Protein 4ZZV (pdb70)

Organism: Geotrichum candidum (NCBI:txid1173061)

Radius of gyration: 20.45 Å; Cα contacts (8 Å, |Δi|>4): 1334; chains: 1; bounding box: 40×49×63 Å

Nearest PDB structures (foldseek):
  4zzv-assembly1_A  TM=1.002E+00  e=0.000E+00  Geotrichum candidum
  4zzw-assembly1_A  TM=1.001E+00  e=1.007E-99  Geotrichum candidum
  4zzt-assembly1_A  TM=9.992E-01  e=1.203E-99  Geotrichum candidum
  5w11-assembly1_A  TM=9.845E-01  e=6.682E-72  Thermothelomyces thermophilus
  4csi-assembly1_A  TM=9.849E-01  e=2.193E-71  Mycothermus thermophilus

Solvent-accessible surface area: 15668 Å² total

B-factor: mean 14.24, std 5.84, range [7.83, 44.48]

CATH classification: 2.70.100.10

Sequence (435 aa):
QIGTLTTETHPPLTWQTCTSGGSCTTNNNGKKVVLDANWRWLHSTSGSSTNCYTGNTWNTTLCPDDDTTCAQNCALDGADYEGTYGITASSGNNSSLRLNFVTNGSQKNVGSRTYLMMKDDTHYQTFNLLNQEFTFDVDVSGLPCGLNGALYMVPMAADGGVVSNEPNNKAGAQYGVGYCDSQCPRDLKFIAGSSANVQGWEPASNSANSSGLGGNGSCCAELDIWEANSISAALTPHSADTVTQTVCNNGDDCGGTYSNDRYSGTTDPDGCDFNSYRQGDTSFYGPGKTVDTNSKFTVVTQFLLTDSSGNLNEIKRFYVQNGVVIPNSQSTIAGISGNSITQQDYCTAQKQVFGDTTNTWEDDHGGFQSMTNAFKAGMMVLVMSLWDDYYADMLWLDSVAYPTDDADPSTPGVARGTCSTTSGVPSDIESSAASSAYVIYSNIKVGPINNSTFS

Structure (mmCIF, N/CA/C/O backbone):
data_4ZZV
#
_entry.id   4ZZV
#
_cell.length_a   42.420
_cell.length_b   80.730
_cell.length_c   54.910
_cell.angle_alpha   90.00
_cell.angle_beta   109.54
_cell.angle_gamma   90.00
#
_symmetry.space_group_name_H-M   'P 1 21 1'
#
loop_
_entity.id
_entity.type
_entity.pdbx_description
1 polymer 'CELLOBIOHYDROLASE I'
2 branched 2-acetamido-2-deoxy-beta-D-glucopyranose-(1-4)-2-acetamido-2-deoxy-beta-D-glucopyranose
3 non-polymer 2-acetamido-2-deoxy-beta-D-glucopyranose
4 non-polymer alpha-D-mannopyranose
5 non-polymer 'MAGNESIUM ION'
6 water water
#
loop_
_atom_site.group_PDB
_atom_site.id
_atom_site.type_symbol
_atom_site.label_atom_id
_atom_site.label_alt_id
_atom_site.label_comp_id
_atom_site.label_asym_id
_atom_site.label_entity_id
_atom_site.label_seq_id
_atom_site.pdbx_PDB_ins_code
_atom_site.Cartn_x
_atom_site.Cartn_y
_atom_site.Cartn_z
_atom_site.occupancy
_atom_site.B_iso_or_equiv
_atom_site.auth_seq_id
_atom_site.auth_comp_id
_atom_site.auth_asym_id
_atom_site.auth_atom_id
_atom_site.pdbx_PDB_model_num
ATOM 9 N N . GLN A 1 2 ? 5.202 2.246 39.684 1.00 10.48 2 GLN A N 1
ATOM 10 C CA . GLN A 1 2 ? 5.004 1.231 40.710 1.00 10.94 2 GLN A CA 1
ATOM 11 C C . GLN A 1 2 ? 3.675 0.498 40.573 1.00 11.07 2 GLN A C 1
ATOM 12 O O . GLN A 1 2 ? 2.786 0.915 39.820 1.00 11.14 2 GLN A O 1
ATOM 18 N N . ILE A 1 3 ? 3.558 -0.606 41.304 1.00 11.40 3 ILE A N 1
ATOM 19 C CA . ILE A 1 3 ? 2.314 -1.361 41.379 1.00 11.54 3 ILE A CA 1
ATOM 20 C C . ILE A 1 3 ? 1.449 -0.766 42.483 1.00 12.03 3 ILE A C 1
ATOM 21 O O . ILE A 1 3 ? 1.827 -0.782 43.656 1.00 11.98 3 ILE A O 1
ATOM 26 N N . GLY A 1 4 ? 0.298 -0.226 42.097 1.00 12.62 4 GLY A N 1
ATOM 27 C CA . GLY A 1 4 ? -0.678 0.275 43.061 1.00 13.31 4 GLY A CA 1
ATOM 28 C C . GLY A 1 4 ? -1.319 -0.884 43.796 1.00 13.91 4 GLY A C 1
ATOM 29 O O . GLY A 1 4 ? -1.472 -1.972 43.241 1.00 14.30 4 GLY A O 1
ATOM 30 N N . THR A 1 5 ? -1.681 -0.668 45.052 1.00 14.64 5 THR A N 1
ATOM 31 C CA . THR A 1 5 ? -2.252 -1.755 45.844 1.00 15.44 5 THR A CA 1
ATOM 32 C C . THR A 1 5 ? -3.665 -1.455 46.338 1.00 15.25 5 THR A C 1
ATOM 33 O O . THR A 1 5 ? -4.213 -2.192 47.161 1.00 15.48 5 THR A O 1
ATOM 37 N N . LEU A 1 6 ? -4.260 -0.387 45.817 1.00 14.68 6 LEU A N 1
ATOM 38 C CA . LEU A 1 6 ? -5.582 0.046 46.272 1.00 14.32 6 LEU A CA 1
ATOM 39 C C . LEU A 1 6 ? -6.734 -0.620 45.515 1.00 14.12 6 LEU A C 1
ATOM 40 O O . LEU A 1 6 ? -7.835 -0.749 46.053 1.00 13.99 6 LEU A O 1
ATOM 45 N N . THR A 1 7 ? -6.474 -1.041 44.277 1.00 13.90 7 THR A N 1
ATOM 46 C CA . THR A 1 7 ? -7.476 -1.695 43.432 1.00 13.69 7 THR A CA 1
ATOM 47 C C . THR A 1 7 ? -6.854 -2.888 42.725 1.00 13.64 7 THR A C 1
ATOM 48 O O . THR A 1 7 ? -5.894 -2.731 41.968 1.00 13.84 7 THR A O 1
ATOM 52 N N . THR A 1 8 ? -7.409 -4.075 42.954 1.00 13.25 8 THR A N 1
ATOM 53 C CA . THR A 1 8 ? -6.920 -5.288 42.299 1.00 13.25 8 THR A CA 1
ATOM 54 C C . THR A 1 8 ? -6.982 -5.150 40.782 1.00 12.51 8 THR A C 1
ATOM 55 O O . THR A 1 8 ? -7.938 -4.591 40.237 1.00 12.50 8 THR A O 1
ATOM 59 N N . GLU A 1 9 ? -5.948 -5.650 40.116 1.00 11.80 9 GLU A N 1
ATOM 60 C CA . GLU A 1 9 ? -5.915 -5.687 38.665 1.00 11.36 9 GLU A CA 1
ATOM 61 C C . GLU A 1 9 ? -6.261 -7.098 38.210 1.00 11.53 9 GLU A C 1
ATOM 62 O O . GLU A 1 9 ? -5.514 -8.046 38.453 1.00 11.73 9 GLU A O 1
ATOM 68 N N . THR A 1 10 ? -7.425 -7.226 37.585 1.00 11.70 10 THR A N 1
ATOM 69 C CA . THR A 1 10 ? -7.870 -8.486 37.014 1.00 12.03 10 THR A CA 1
ATOM 70 C C . THR A 1 10 ? -8.036 -8.302 35.514 1.00 11.94 10 THR A C 1
ATOM 71 O O . THR A 1 10 ? -8.859 -7.503 35.065 1.00 11.88 10 THR A O 1
ATOM 75 N N . HIS A 1 11 ? -7.227 -9.031 34.752 1.00 11.88 11 HIS A N 1
ATOM 76 C CA . HIS A 1 11 ? -7.258 -8.966 33.300 1.00 12.00 11 HIS A CA 1
ATOM 77 C C . HIS A 1 11 ? -8.435 -9.794 32.770 1.00 12.31 11 HIS A C 1
ATOM 78 O O . HIS A 1 11 ? -8.486 -11.003 32.997 1.00 12.78 11 HIS A O 1
ATOM 85 N N . PRO A 1 12 ? -9.385 -9.146 32.065 1.00 12.75 12 PRO A N 1
ATOM 86 C CA . PRO A 1 12 ? -10.550 -9.870 31.540 1.00 12.77 12 PRO A CA 1
ATOM 87 C C . PRO A 1 12 ? -10.164 -10.937 30.512 1.00 13.04 12 PRO A C 1
ATOM 88 O O . PRO A 1 12 ? -9.232 -10.727 29.735 1.00 12.46 12 PRO A O 1
ATOM 92 N N . PRO A 1 13 ? -10.882 -12.076 30.504 1.00 13.55 13 PRO A N 1
ATOM 93 C CA . PRO A 1 13 ? -10.516 -13.201 29.650 1.00 13.73 13 PRO A CA 1
ATOM 94 C C . PRO A 1 13 ? -10.840 -12.966 28.180 1.00 13.63 13 PRO A C 1
ATOM 95 O O . PRO A 1 13 ? -11.847 -12.329 27.850 1.00 13.81 13 PRO A O 1
ATOM 99 N N . LEU A 1 14 ? -9.972 -13.475 27.311 1.00 13.32 14 LEU A N 1
ATOM 100 C CA . LEU A 1 14 ? -10.222 -13.477 25.879 1.00 13.10 14 LEU A CA 1
ATOM 101 C C . LEU A 1 14 ? -9.625 -14.730 25.261 1.00 12.95 14 LEU A C 1
ATOM 102 O O . LEU A 1 14 ? -8.408 -14.916 25.273 1.00 12.94 14 LEU A O 1
ATOM 107 N N . THR A 1 15 ? -10.492 -15.587 24.733 1.00 12.95 15 THR A N 1
ATOM 108 C CA . THR A 1 15 ? -10.051 -16.791 24.042 1.00 13.05 15 THR A CA 1
ATOM 109 C C . THR A 1 15 ? -9.754 -16.464 22.580 1.00 12.58 15 THR A C 1
ATOM 110 O O . THR A 1 15 ? -10.496 -15.719 21.944 1.00 12.48 15 THR A O 1
ATOM 114 N N . TRP A 1 16 ? -8.650 -17.006 22.075 1.00 12.18 16 TRP A N 1
ATOM 115 C CA . TRP A 1 16 ? -8.249 -16.858 20.677 1.00 12.07 16 TRP A CA 1
ATOM 116 C C . TRP A 1 16 ? -7.655 -18.182 20.201 1.00 12.09 16 TRP A C 1
ATOM 117 O O . TRP A 1 16 ? -7.355 -19.056 21.014 1.00 12.03 16 TRP A O 1
ATOM 128 N N . GLN A 1 17 ? -7.491 -18.336 18.891 1.00 12.24 17 GLN A N 1
ATOM 129 C CA . GLN A 1 17 ? -7.143 -19.640 18.335 1.00 12.54 17 GLN A CA 1
ATOM 130 C C . GLN A 1 17 ? -5.815 -19.695 17.596 1.00 12.50 17 GLN A C 1
ATOM 131 O O . GLN A 1 17 ? -5.422 -18.738 16.928 1.00 12.03 17 GLN A O 1
ATOM 137 N N . THR A 1 18 ? -5.135 -20.831 17.749 1.00 12.56 18 THR A N 1
ATOM 138 C CA . THR A 1 18 ? -3.982 -21.193 16.942 1.00 12.91 18 THR A CA 1
ATOM 139 C C . THR A 1 18 ? -4.431 -22.267 15.959 1.00 12.91 18 THR A C 1
ATOM 140 O O . THR A 1 18 ? -4.950 -23.306 16.367 1.00 12.88 18 THR A O 1
ATOM 144 N N . CYS A 1 19 ? -4.237 -22.011 14.669 1.00 12.81 19 CYS A N 1
ATOM 145 C CA . CYS A 1 19 ? -4.559 -22.993 13.633 1.00 13.27 19 CYS A CA 1
ATOM 146 C C . CYS A 1 19 ? -3.283 -23.570 13.024 1.00 13.71 19 CYS A C 1
ATOM 147 O O . CYS A 1 19 ? -2.274 -22.877 12.926 1.00 13.67 19 CYS A O 1
ATOM 150 N N . THR A 1 20 ? -3.322 -24.842 12.637 1.00 14.57 20 THR A N 1
ATOM 151 C CA . THR A 1 20 ? -2.157 -25.495 12.024 1.00 15.21 20 THR A CA 1
ATOM 152 C C . THR A 1 20 ? -2.388 -25.768 10.541 1.00 15.41 20 THR A C 1
ATOM 153 O O . THR A 1 20 ? -1.443 -25.823 9.752 1.00 15.68 20 THR A O 1
ATOM 157 N N . SER A 1 21 ? -3.655 -25.946 10.182 1.00 15.41 21 SER A N 1
ATOM 158 C CA . SER A 1 21 ? -4.096 -26.099 8.802 1.00 15.74 21 SER A CA 1
ATOM 159 C C . SER A 1 21 ? -5.597 -25.861 8.785 1.00 15.99 21 SER A C 1
ATOM 160 O O . SER A 1 21 ? -6.226 -25.811 9.845 1.00 16.18 21 SER A O 1
ATOM 163 N N . GLY A 1 22 ? -6.165 -25.708 7.590 1.00 16.16 22 GLY A N 1
ATOM 164 C CA . GLY A 1 22 ? -7.598 -25.470 7.432 1.00 16.73 22 GLY A CA 1
ATOM 165 C C . GLY A 1 22 ? -8.431 -26.521 8.139 1.00 16.85 22 GLY A C 1
ATOM 166 O O . GLY A 1 22 ? -8.324 -27.712 7.842 1.00 17.13 22 GLY A O 1
ATOM 167 N N . GLY A 1 23 ? -9.244 -26.077 9.093 1.00 16.80 23 GLY A N 1
ATOM 168 C CA . GLY A 1 23 ? -10.101 -26.979 9.862 0.50 16.49 23 GLY A CA 1
ATOM 169 C C . GLY A 1 23 ? -9.432 -27.554 11.097 1.00 16.57 23 GLY A C 1
ATOM 170 O O . GLY A 1 23 ? -9.998 -28.416 11.775 1.00 16.76 23 GLY A O 1
ATOM 171 N N . SER A 1 24 ? -8.226 -27.078 11.392 1.00 16.01 24 SER A N 1
ATOM 172 C CA . SER A 1 24 ? -7.485 -27.530 12.564 1.00 15.87 24 SER A CA 1
ATOM 173 C C . SER A 1 24 ? -7.060 -26.335 13.406 1.00 15.34 24 SER A C 1
ATOM 174 O O . SER A 1 24 ? -5.966 -25.794 13.217 1.00 15.40 24 SER A O 1
ATOM 177 N N . CYS A 1 25 ? -7.935 -25.923 14.321 1.00 14.52 25 CYS A N 1
ATOM 178 C CA . CYS A 1 25 ? -7.646 -24.817 15.232 1.00 14.10 25 CYS A CA 1
ATOM 179 C C . CYS A 1 25 ? -7.907 -25.211 16.677 1.00 14.10 25 CYS A C 1
ATOM 180 O O . CYS A 1 25 ? -8.866 -25.927 16.977 1.00 14.31 25 CYS A O 1
ATOM 183 N N . THR A 1 26 ? -7.043 -24.737 17.568 1.00 13.96 26 THR A N 1
ATOM 184 C CA . THR A 1 26 ? -7.197 -24.984 18.994 1.00 14.10 26 THR A CA 1
ATOM 185 C C . THR A 1 26 ? -7.192 -23.672 19.762 1.00 13.94 26 THR A C 1
ATOM 186 O O . THR A 1 26 ? -6.615 -22.682 19.316 0.50 13.41 26 THR A O 1
ATOM 190 N N . THR A 1 27 ? -7.838 -23.678 20.921 1.00 14.03 27 THR A N 1
ATOM 191 C CA . THR A 1 27 ? -8.071 -22.455 21.678 1.00 14.52 27 THR A CA 1
ATOM 192 C C . THR A 1 27 ? -6.962 -22.144 22.670 1.00 14.74 27 THR A C 1
ATOM 193 O O . THR A 1 27 ? -6.361 -23.047 23.257 1.00 15.01 27 THR A O 1
ATOM 197 N N . ASN A 1 28 ? -6.720 -20.850 22.856 1.00 14.60 28 ASN A N 1
ATOM 198 C CA . ASN A 1 28 ? -5.792 -20.338 23.852 1.00 14.77 28 ASN A CA 1
ATOM 199 C C . ASN A 1 28 ? -6.559 -19.431 24.791 1.00 14.62 28 ASN A C 1
ATOM 200 O O . ASN A 1 28 ? -7.325 -18.576 24.342 1.00 14.50 28 ASN A O 1
ATOM 205 N N A ASN A 1 29 ? -6.374 -19.640 26.091 0.50 14.58 29 ASN A N 1
ATOM 206 N N B ASN A 1 29 ? -6.352 -19.604 26.093 0.50 14.66 29 ASN A N 1
ATOM 207 C CA A ASN A 1 29 ? -6.967 -18.773 27.098 0.50 14.50 29 ASN A CA 1
ATOM 208 C CA B ASN A 1 29 ? -7.006 -18.757 27.087 0.50 14.66 29 ASN A CA 1
ATOM 209 C C A ASN A 1 29 ? -6.070 -17.576 27.369 0.50 14.30 29 ASN A C 1
ATOM 210 C C B ASN A 1 29 ? -6.174 -17.538 27.445 0.50 14.42 29 ASN A C 1
ATOM 211 O O A ASN A 1 29 ? -5.172 -17.638 28.211 0.50 14.41 29 ASN A O 1
ATOM 212 O O B ASN A 1 29 ? -5.434 -17.542 28.431 0.50 14.63 29 ASN A O 1
ATOM 221 N N . GLY A 1 30 ? -6.306 -16.498 26.628 1.00 14.08 30 GLY A N 1
ATOM 222 C CA . GLY A 1 30 ? -5.585 -15.255 26.834 1.00 13.46 30 GLY A CA 1
ATOM 223 C C . GLY A 1 30 ? -6.389 -14.316 27.704 1.00 12.96 30 GLY A C 1
ATOM 224 O O . GLY A 1 30 ? -7.523 -14.623 28.106 1.00 13.25 30 GLY A O 1
ATOM 225 N N A LYS A 1 31 ? -5.793 -13.163 27.992 0.50 12.72 31 LYS A N 1
ATOM 226 N N B LYS A 1 31 ? -5.792 -13.172 28.022 0.50 12.61 31 LYS A N 1
ATOM 227 C CA A LYS A 1 31 ? -6.419 -12.118 28.789 0.50 12.46 31 LYS A CA 1
ATOM 228 C CA B LYS A 1 31 ? -6.471 -12.117 28.762 0.50 12.29 31 LYS A CA 1
ATOM 229 C C A LYS A 1 31 ? -6.036 -10.777 28.182 0.50 12.06 31 LYS A C 1
ATOM 230 C C B LYS A 1 31 ? -6.049 -10.782 28.177 0.50 11.96 31 LYS A C 1
ATOM 231 O O A LYS A 1 31 ? -5.059 -10.697 27.437 0.50 11.88 31 LYS A O 1
ATOM 232 O O B LYS A 1 31 ? -5.058 -10.710 27.450 0.50 11.79 31 LYS A O 1
ATOM 243 N N . VAL A 1 32 ? -6.807 -9.734 28.479 1.00 11.59 32 VAL A N 1
ATOM 244 C CA . VAL A 1 32 ? -6.479 -8.391 27.994 1.00 11.24 32 VAL A CA 1
ATOM 245 C C . VAL A 1 32 ? -6.139 -7.444 29.140 1.00 10.60 32 VAL A C 1
ATOM 246 O O . VAL A 1 32 ? -6.630 -7.599 30.260 1.00 10.55 32 VAL A O 1
ATOM 250 N N . VAL A 1 33 ? -5.281 -6.471 28.848 1.00 10.09 33 VAL A N 1
ATOM 251 C CA . VAL A 1 33 ? -4.852 -5.484 29.834 1.00 9.67 33 VAL A CA 1
ATOM 252 C C . VAL A 1 33 ? -4.986 -4.070 29.268 1.00 9.28 33 VAL A C 1
ATOM 253 O O . VAL A 1 33 ? -4.685 -3.827 28.096 1.00 9.17 33 VAL A O 1
ATOM 257 N N . LEU A 1 34 ? -5.432 -3.144 30.112 1.00 9.01 34 LEU A N 1
ATOM 258 C CA . LEU A 1 34 ? -5.548 -1.734 29.756 1.00 8.89 34 LEU A CA 1
ATOM 259 C C . LEU A 1 34 ? -4.193 -1.033 29.770 1.00 8.87 34 LEU A C 1
ATOM 260 O O . LEU A 1 34 ? -3.392 -1.222 30.688 1.00 8.85 34 LEU A O 1
ATOM 265 N N . ASP A 1 35 ? -3.962 -0.210 28.750 1.00 8.81 35 ASP A N 1
ATOM 266 C CA . ASP A 1 35 ? -2.771 0.631 28.674 1.00 8.91 35 ASP A CA 1
ATOM 267 C C . ASP A 1 35 ? -2.656 1.545 29.896 1.00 9.06 35 ASP A C 1
ATOM 268 O O . ASP A 1 35 ? -3.651 2.101 30.371 1.00 9.08 35 ASP A O 1
ATOM 273 N N . ALA A 1 36 ? -1.425 1.686 30.380 1.00 9.14 36 ALA A N 1
ATOM 274 C CA . ALA A 1 36 ? -1.110 2.449 31.588 1.00 9.43 36 ALA A CA 1
ATOM 275 C C . ALA A 1 36 ? -1.614 3.890 31.572 1.00 9.75 36 ALA A C 1
ATOM 276 O O . ALA A 1 36 ? -1.988 4.428 32.617 1.00 9.68 36 ALA A O 1
ATOM 278 N N . ASN A 1 37 ? -1.621 4.512 30.394 1.00 10.20 37 ASN A N 1
ATOM 279 C CA . ASN A 1 37 ? -2.006 5.919 30.267 1.00 10.62 37 ASN A CA 1
ATOM 280 C C . ASN A 1 37 ? -3.437 6.226 30.709 1.00 10.68 37 ASN A C 1
ATOM 281 O O . ASN A 1 37 ? -3.747 7.366 31.058 1.00 10.95 37 ASN A O 1
ATOM 286 N N . TRP A 1 38 ? -4.296 5.209 30.701 1.00 10.55 38 TRP A N 1
ATOM 287 C CA . TRP A 1 38 ? -5.700 5.370 31.085 1.00 10.62 38 TRP A CA 1
ATOM 288 C C . TRP A 1 38 ? -5.941 5.205 32.591 1.00 10.61 38 TRP A C 1
ATOM 289 O O . TRP A 1 38 ? -7.022 5.525 33.092 1.00 10.84 38 TRP A O 1
ATOM 300 N N . ARG A 1 39 ? -4.929 4.712 33.301 1.00 10.50 39 ARG A N 1
ATOM 301 C CA . ARG A 1 39 ? -5.061 4.344 34.709 1.00 10.56 39 ARG A CA 1
ATOM 302 C C . ARG A 1 39 ? -4.938 5.504 35.680 1.00 11.06 39 ARG A C 1
ATOM 303 O O . ARG A 1 39 ? -4.370 6.548 35.367 1.00 11.45 39 ARG A O 1
ATOM 311 N N . TRP A 1 40 ? -5.474 5.292 36.876 1.00 11.59 40 TRP A N 1
ATOM 312 C CA . TRP A 1 40 ? -5.223 6.161 38.011 1.00 12.13 40 TRP A CA 1
ATOM 313 C C . TRP A 1 40 ? -3.751 6.026 38.401 1.00 11.84 40 TRP A C 1
ATOM 314 O O . TRP A 1 40 ? -3.230 4.915 38.518 1.00 12.03 40 TRP A O 1
ATOM 325 N N . LEU A 1 41 ? -3.089 7.167 38.568 1.00 11.39 41 LEU A N 1
ATOM 326 C CA . LEU A 1 41 ? -1.683 7.214 38.951 1.00 11.13 41 LEU A CA 1
ATOM 327 C C . LEU A 1 41 ? -1.552 8.014 40.240 1.00 10.87 41 LEU A C 1
ATOM 328 O O . LEU A 1 41 ? -1.810 9.218 40.260 1.00 10.84 41 LEU A O 1
ATOM 333 N N . HIS A 1 42 ? -1.145 7.344 41.314 1.00 10.73 42 HIS A N 1
ATOM 334 C CA . HIS A 1 42 ? -1.120 7.973 42.629 1.00 10.73 42 HIS A CA 1
ATOM 335 C C . HIS A 1 42 ? 0.146 7.648 43.412 1.00 10.84 42 HIS A C 1
ATOM 336 O O . HIS A 1 42 ? 0.885 6.718 43.072 1.00 10.79 42 HIS A O 1
ATOM 343 N N . SER A 1 43 ? 0.371 8.412 44.478 1.00 11.03 43 SER A N 1
ATOM 344 C CA . SER A 1 43 ? 1.484 8.182 45.388 1.00 11.41 43 SER A CA 1
ATOM 345 C C . SER A 1 43 ? 1.473 6.764 45.950 1.00 11.82 43 SER A C 1
ATOM 346 O O . SER A 1 43 ? 0.415 6.196 46.221 1.00 11.77 43 SER A O 1
ATOM 349 N N . THR A 1 44 ? 2.662 6.199 46.115 1.00 12.17 44 THR A N 1
ATOM 350 C CA . THR A 1 44 ? 2.825 4.922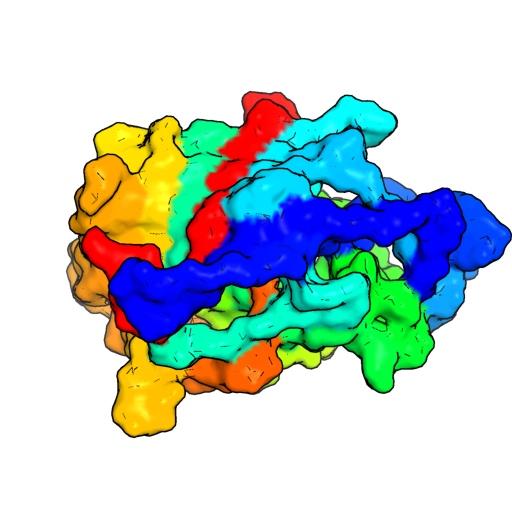 46.799 1.00 13.10 44 THR A CA 1
ATOM 351 C C . THR A 1 44 ? 2.454 5.022 48.287 1.00 13.84 44 THR A C 1
ATOM 352 O O . THR A 1 44 ? 2.247 3.995 48.942 1.00 14.25 44 THR A O 1
ATOM 356 N N . SER A 1 45 ? 2.364 6.255 48.795 1.00 15.00 45 SER A N 1
ATOM 357 C CA . SER A 1 45 ? 2.127 6.542 50.221 1.00 16.07 45 SER A CA 1
ATOM 358 C C . SER A 1 45 ? 0.656 6.576 50.602 1.00 16.57 45 SER A C 1
ATOM 359 O O . SER A 1 45 ? 0.314 6.486 51.786 1.00 16.84 45 SER A O 1
ATOM 362 N N . GLY A 1 46 ? -0.209 6.742 49.608 1.00 16.54 46 GLY A N 1
ATOM 363 C CA . GLY A 1 46 ? -1.638 6.877 49.856 1.00 16.61 46 GLY A CA 1
ATOM 364 C C . GLY A 1 46 ? -2.414 7.033 48.570 1.00 16.62 46 GLY A C 1
ATOM 365 O O . GLY A 1 46 ? -2.136 6.345 47.584 1.00 17.11 46 GLY A O 1
ATOM 366 N N A SER A 1 47 ? -3.374 7.954 48.570 0.50 16.31 47 SER A N 1
ATOM 367 N N B SER A 1 47 ? -3.381 7.948 48.575 0.50 16.45 47 SER A N 1
ATOM 368 C CA A SER A 1 47 ? -4.286 8.111 47.439 0.50 15.91 47 SER A CA 1
ATOM 369 C CA B SER A 1 47 ? -4.293 8.115 47.444 0.50 16.13 47 SER A CA 1
ATOM 370 C C A SER A 1 47 ? -4.077 9.392 46.632 0.50 15.53 47 SER A C 1
ATOM 371 C C B SER A 1 47 ? -4.076 9.391 46.631 0.50 15.66 47 SER A C 1
ATOM 372 O O A SER A 1 47 ? -4.797 9.635 45.663 0.50 15.54 47 SER A O 1
ATOM 373 O O B SER A 1 47 ? -4.790 9.630 45.657 0.50 15.65 47 SER A O 1
ATOM 378 N N . THR A 1 48 ? -3.093 10.200 47.025 1.00 15.24 48 THR A N 1
ATOM 379 C CA . THR A 1 48 ? -2.799 11.466 46.336 1.00 14.60 48 THR A CA 1
ATOM 380 C C . THR A 1 48 ? -2.358 11.224 44.890 1.00 14.09 48 THR A C 1
ATOM 381 O O . THR A 1 48 ? -1.413 10.476 44.644 1.00 13.92 48 THR A O 1
ATOM 385 N N . ASN A 1 49 ? -3.059 11.849 43.946 1.00 13.61 49 ASN A N 1
ATOM 386 C CA . ASN A 1 49 ? -2.720 11.760 42.524 1.00 13.35 49 ASN A CA 1
ATOM 387 C C . ASN A 1 49 ? -1.342 12.313 42.192 1.00 12.92 49 ASN A C 1
ATOM 388 O O . ASN A 1 49 ? -0.948 13.364 42.693 1.00 12.91 49 ASN A O 1
ATOM 393 N N . CYS A 1 50 ? -0.621 11.607 41.327 1.00 12.15 50 CYS A N 1
ATOM 394 C CA . CYS A 1 50 ? 0.604 12.138 40.732 1.00 11.86 50 CYS A CA 1
ATOM 395 C C . CYS A 1 50 ? 0.276 12.962 39.498 1.00 11.93 50 CYS A C 1
ATOM 396 O O . CYS A 1 50 ? 1.060 13.814 39.082 1.00 12.15 50 CYS A O 1
ATOM 399 N N . TYR A 1 51 ? -0.889 12.682 38.921 1.00 12.17 51 TYR A N 1
ATOM 400 C CA . TYR A 1 51 ? -1.341 13.293 37.679 1.00 12.20 51 TYR A CA 1
ATOM 401 C C . TYR A 1 51 ? -2.848 13.460 37.784 1.00 12.46 51 TYR A C 1
ATOM 402 O O . TYR A 1 51 ? -3.557 12.529 38.172 1.00 12.44 51 TYR A O 1
ATOM 411 N N . THR A 1 52 ? -3.324 14.657 37.453 1.00 12.78 52 THR A N 1
ATOM 412 C CA . THR A 1 52 ? -4.746 14.986 37.523 1.00 13.24 52 THR A CA 1
ATOM 413 C C . THR A 1 52 ? -5.110 15.835 36.318 1.00 13.29 52 THR A C 1
ATOM 414 O O . THR A 1 52 ? -4.424 16.815 36.019 1.00 13.28 52 THR A O 1
ATOM 418 N N . GLY A 1 53 ? -6.186 15.459 35.633 1.00 13.54 53 GLY A N 1
ATOM 419 C CA . GLY A 1 53 ? -6.637 16.194 34.454 1.00 13.49 53 GLY A CA 1
ATOM 420 C C . GLY A 1 53 ? -5.621 16.056 33.340 1.00 13.65 53 GLY A C 1
ATOM 421 O O . GLY A 1 53 ? -5.562 15.016 32.687 1.00 14.26 53 GLY A O 1
ATOM 422 N N . ASN A 1 54 ? -4.810 17.095 33.139 1.00 13.44 54 ASN A N 1
ATOM 423 C CA . ASN A 1 54 ? -3.710 17.041 32.166 1.00 13.28 54 ASN A CA 1
ATOM 424 C C . ASN A 1 54 ? -2.371 17.596 32.676 1.00 13.12 54 ASN A C 1
ATOM 425 O O . ASN A 1 54 ? -1.487 17.937 31.885 1.00 13.08 54 ASN A O 1
ATOM 430 N N . THR A 1 55 ? -2.229 17.681 33.998 1.00 12.85 55 THR A N 1
ATOM 431 C CA . THR A 1 55 ? -0.979 18.144 34.611 1.00 12.93 55 THR A CA 1
ATOM 432 C C . THR A 1 55 ? -0.525 17.246 35.759 1.00 12.49 55 THR A C 1
ATOM 433 O O . THR A 1 55 ? -1.309 16.475 36.321 1.00 12.35 55 THR A O 1
ATOM 437 N N . TRP A 1 56 ? 0.752 17.378 36.105 1.00 12.29 56 TRP A N 1
ATOM 438 C CA . TRP A 1 56 ? 1.382 16.573 37.137 1.00 12.27 56 TRP A CA 1
ATOM 439 C C . TRP A 1 56 ? 1.454 17.304 38.470 1.00 12.57 56 TRP A C 1
ATOM 440 O O . TRP A 1 56 ? 1.546 18.533 38.520 1.00 12.81 56 TRP A O 1
ATOM 451 N N . ASN A 1 57 ? 1.438 16.531 39.550 1.00 12.73 57 ASN A N 1
ATOM 452 C CA . ASN A 1 57 ? 1.826 17.028 40.860 1.00 13.35 57 ASN A CA 1
ATOM 453 C C . ASN A 1 57 ? 3.355 17.079 40.906 1.00 13.50 57 ASN A C 1
ATOM 454 O O . ASN A 1 57 ? 4.017 16.038 40.869 1.00 13.40 57 ASN A O 1
ATOM 459 N N . THR A 1 58 ? 3.912 18.287 40.981 1.00 13.69 58 THR A N 1
ATOM 460 C CA . THR A 1 58 ? 5.362 18.474 40.878 1.00 14.21 58 THR A CA 1
ATOM 461 C C . THR A 1 58 ? 6.118 18.198 42.178 1.00 13.75 58 THR A C 1
ATOM 462 O O . THR A 1 58 ? 7.350 18.152 42.176 1.00 13.50 58 THR A O 1
ATOM 466 N N . THR A 1 59 ? 5.390 18.022 43.280 1.00 13.68 59 THR A N 1
ATOM 467 C CA . THR A 1 59 ? 6.004 17.570 44.526 1.00 13.65 59 THR A CA 1
ATOM 468 C C . THR A 1 59 ? 6.291 16.069 44.443 1.00 13.34 59 THR A C 1
ATOM 469 O O . THR A 1 59 ? 7.392 15.625 44.759 1.00 13.40 59 THR A O 1
ATOM 473 N N . LEU A 1 60 ? 5.303 15.298 43.997 1.00 12.71 60 LEU A N 1
ATOM 474 C CA . LEU A 1 60 ? 5.485 13.865 43.789 1.00 12.34 60 LEU A CA 1
ATOM 475 C C . LEU A 1 60 ? 6.376 13.593 42.585 1.00 12.08 60 LEU A C 1
ATOM 476 O O . LEU A 1 60 ? 7.125 12.609 42.568 1.00 11.86 60 LEU A O 1
ATOM 481 N N . CYS A 1 61 ? 6.308 14.485 41.598 1.00 11.84 61 CYS A N 1
ATOM 482 C CA . CYS A 1 61 ? 7.026 14.313 40.338 1.00 11.79 61 CYS A CA 1
ATOM 483 C C . CYS A 1 61 ? 7.873 15.527 39.953 1.00 12.16 61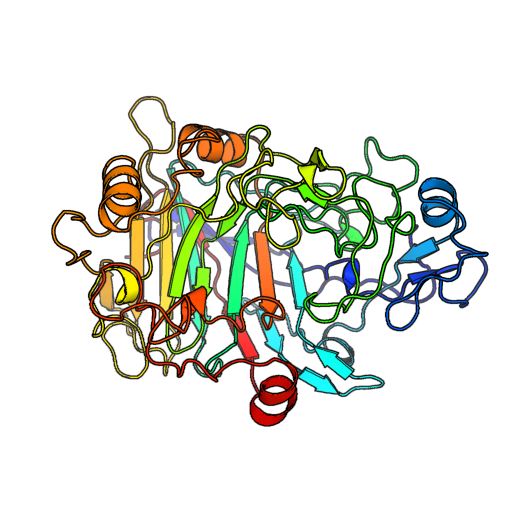 CYS A C 1
ATOM 484 O O . CYS A 1 61 ? 7.549 16.226 38.990 1.00 12.35 61 CYS A O 1
ATOM 487 N N . PRO A 1 62 ? 8.969 15.773 40.696 1.00 12.50 62 PRO A N 1
ATOM 488 C CA . PRO A 1 62 ? 9.848 16.911 40.396 1.00 12.87 62 PRO A CA 1
ATOM 489 C C . PRO A 1 62 ? 10.767 16.669 39.194 1.00 13.04 62 PRO A C 1
ATOM 490 O O . PRO A 1 62 ? 11.256 17.628 38.589 1.00 13.81 62 PRO A O 1
ATOM 494 N N A ASP A 1 63 ? 10.980 15.397 38.863 0.50 12.76 63 ASP A N 1
ATOM 495 N N B ASP A 1 63 ? 11.013 15.400 38.878 0.50 12.99 63 ASP A N 1
ATOM 496 C CA A ASP A 1 63 ? 11.779 14.983 37.714 0.50 12.56 63 ASP A CA 1
ATOM 497 C CA B ASP A 1 63 ? 11.731 15.011 37.667 0.50 12.91 63 ASP A CA 1
ATOM 498 C C A ASP A 1 63 ? 11.274 13.619 37.257 0.50 12.39 63 ASP A C 1
ATOM 499 C C B ASP A 1 63 ? 11.352 13.582 37.302 0.50 12.61 63 ASP A C 1
ATOM 500 O O A ASP A 1 63 ? 10.439 13.011 37.929 0.50 12.28 63 ASP A O 1
ATOM 501 O O B ASP A 1 63 ? 10.678 12.897 38.075 0.50 12.48 63 ASP A O 1
ATOM 510 N N . ASP A 1 64 ? 11.781 13.143 36.122 1.00 12.30 64 ASP A N 1
ATOM 511 C CA . ASP A 1 64 ? 11.344 11.863 35.555 1.00 12.20 64 ASP A CA 1
ATOM 512 C C . ASP A 1 64 ? 11.634 10.626 36.407 1.00 12.19 64 ASP A C 1
ATOM 513 O O . ASP A 1 64 ? 10.827 9.693 36.445 1.00 12.16 64 ASP A O 1
ATOM 518 N N . THR A 1 65 ? 12.781 10.623 37.082 1.00 12.08 65 THR A N 1
ATOM 519 C CA . THR A 1 65 ? 13.196 9.478 37.891 1.00 12.05 65 THR A CA 1
ATOM 520 C C . THR A 1 65 ? 12.409 9.396 39.198 1.00 11.88 65 THR A C 1
ATOM 521 O O . THR A 1 65 ? 11.817 8.361 39.511 1.00 11.60 65 THR A O 1
ATOM 525 N N . THR A 1 66 ? 12.405 10.496 39.946 1.00 11.74 66 THR A N 1
ATOM 526 C CA . THR A 1 66 ? 11.720 10.571 41.237 1.00 11.77 66 THR A CA 1
ATOM 527 C C . THR A 1 66 ? 10.225 10.280 41.084 1.00 11.23 66 THR A C 1
ATOM 528 O O . THR A 1 66 ? 9.634 9.583 41.910 1.00 11.26 66 THR A O 1
ATOM 532 N N . CYS A 1 67 ? 9.630 10.811 40.017 1.00 10.71 67 CYS A N 1
ATOM 533 C CA . CYS A 1 67 ? 8.237 10.543 39.685 1.00 10.37 67 CYS A CA 1
ATOM 534 C C . CYS A 1 67 ? 7.979 9.039 39.548 1.00 10.14 67 CYS A C 1
ATOM 535 O O . CYS A 1 67 ? 7.019 8.514 40.117 1.00 9.84 67 CYS A O 1
ATOM 538 N N . ALA A 1 68 ? 8.854 8.345 38.818 1.00 10.09 68 ALA A N 1
ATOM 539 C CA . ALA A 1 68 ? 8.744 6.890 38.661 1.00 10.15 68 ALA A CA 1
ATOM 540 C C . ALA A 1 68 ? 8.876 6.139 39.994 1.00 10.28 68 ALA A C 1
ATOM 541 O O . ALA A 1 68 ? 8.212 5.127 40.203 1.00 10.24 68 ALA A O 1
ATOM 543 N N . GLN A 1 69 ? 9.730 6.643 40.884 1.00 10.28 69 GLN A N 1
ATOM 544 C CA . GLN A 1 69 ? 9.886 6.057 42.219 1.00 10.43 69 GLN A CA 1
ATOM 545 C C . GLN A 1 69 ? 8.643 6.268 43.080 1.00 10.37 69 GLN A C 1
ATOM 546 O O . GLN A 1 69 ? 8.275 5.398 43.871 1.00 10.36 69 GLN A O 1
ATOM 552 N N . ASN A 1 70 ? 8.008 7.428 42.920 1.00 10.27 70 ASN A N 1
ATOM 553 C CA . ASN A 1 70 ? 6.952 7.882 43.826 1.00 10.32 70 ASN A CA 1
ATOM 554 C C . ASN A 1 70 ? 5.538 7.468 43.436 1.00 10.41 70 ASN A C 1
ATOM 555 O O . ASN A 1 70 ? 4.628 7.503 44.264 1.00 10.71 70 ASN A O 1
ATOM 560 N N . CYS A 1 71 ? 5.361 7.055 42.184 1.00 10.39 71 CYS A N 1
ATOM 561 C CA . CYS A 1 71 ? 4.025 6.935 41.618 1.00 10.27 71 CYS A CA 1
ATOM 562 C C . CYS A 1 71 ? 3.656 5.519 41.191 1.00 10.26 71 CYS A C 1
ATOM 563 O O . CYS A 1 71 ? 4.453 4.816 40.558 1.00 10.43 71 CYS A O 1
ATOM 566 N N . ALA A 1 72 ? 2.427 5.134 41.527 1.00 10.04 72 ALA A N 1
ATOM 567 C CA . ALA A 1 72 ? 1.918 3.797 41.260 1.00 10.16 72 ALA A CA 1
ATOM 568 C C . ALA A 1 72 ? 0.701 3.825 40.347 1.00 10.28 72 ALA A C 1
ATOM 569 O O . ALA A 1 72 ? -0.186 4.670 40.496 1.00 10.22 72 ALA A O 1
ATOM 571 N N . LEU A 1 73 ? 0.684 2.895 39.396 1.00 10.40 73 LEU A N 1
ATOM 572 C CA . LEU A 1 73 ? -0.480 2.649 38.554 1.00 10.66 73 LEU A CA 1
ATOM 573 C C . LEU A 1 73 ? -1.361 1.636 39.257 1.00 10.86 73 LEU A C 1
ATOM 574 O O . LEU A 1 73 ? -0.867 0.625 39.766 1.00 11.28 73 LEU A O 1
ATOM 579 N N . ASP A 1 74 ? -2.663 1.885 39.287 1.00 11.12 74 ASP A N 1
ATOM 580 C CA . ASP A 1 74 ? -3.536 0.962 40.000 1.00 11.19 74 ASP A CA 1
ATOM 581 C C . ASP A 1 74 ? -4.488 0.194 39.075 1.00 11.17 74 ASP A C 1
ATOM 582 O O . ASP A 1 74 ? -4.484 0.384 37.853 1.00 11.02 74 ASP A O 1
ATOM 587 N N . GLY A 1 75 ? -5.266 -0.704 39.669 1.00 11.16 75 GLY A N 1
ATOM 588 C CA . GLY A 1 75 ? -6.162 -1.590 38.925 1.00 11.11 75 GLY A CA 1
ATOM 589 C C . GLY A 1 75 ? -7.300 -0.862 38.238 1.00 11.33 75 GLY A C 1
ATOM 590 O O . GLY A 1 75 ? -7.669 0.248 38.630 1.00 11.25 75 GLY A O 1
ATOM 591 N N . ALA A 1 76 ? -7.857 -1.501 37.216 1.00 11.59 76 ALA A N 1
ATOM 592 C CA . ALA A 1 76 ? -8.886 -0.891 36.380 1.00 11.98 76 ALA A CA 1
ATOM 593 C C . ALA A 1 76 ? -10.240 -1.584 36.496 1.00 12.36 76 ALA A C 1
ATOM 594 O O . ALA A 1 76 ? -10.325 -2.816 36.500 1.00 12.25 76 ALA A O 1
ATOM 596 N N . ASP A 1 77 ? -11.292 -0.774 36.583 1.00 12.98 77 ASP A N 1
ATOM 597 C CA . ASP A 1 77 ? -12.661 -1.253 36.449 1.00 13.65 77 ASP A CA 1
ATOM 598 C C . ASP A 1 77 ? -12.965 -1.274 34.952 1.00 13.21 77 ASP A C 1
ATOM 599 O O . ASP A 1 77 ? -13.404 -0.270 34.380 1.00 13.01 77 ASP A O 1
ATOM 604 N N . TYR A 1 78 ? -12.706 -2.420 34.325 1.00 12.83 78 TYR A N 1
ATOM 605 C CA . TYR A 1 78 ? -12.761 -2.542 32.865 1.00 12.73 78 TYR A CA 1
ATOM 606 C C . TYR A 1 78 ? -14.105 -2.146 32.251 1.00 13.26 78 TYR A C 1
ATOM 607 O O . TYR A 1 78 ? -14.153 -1.295 31.364 1.00 12.93 78 TYR A O 1
ATOM 616 N N . GLU A 1 79 ? -15.188 -2.751 32.731 1.00 14.12 79 GLU A N 1
ATOM 617 C CA . GLU A 1 79 ? -16.514 -2.469 32.186 1.00 15.03 79 GLU A CA 1
ATOM 618 C C . GLU A 1 79 ? -17.056 -1.126 32.671 1.00 14.91 79 GLU A C 1
ATOM 619 O O . GLU A 1 79 ? -17.510 -0.309 31.869 1.00 14.89 79 GLU A O 1
ATOM 625 N N . GLY A 1 80 ? -16.983 -0.899 33.981 1.00 14.75 80 GLY A N 1
ATOM 626 C CA . GLY A 1 80 ? -17.604 0.265 34.613 1.00 14.98 80 GLY A CA 1
ATOM 627 C C . GLY A 1 80 ? -16.981 1.608 34.286 1.00 14.75 80 GLY A C 1
ATOM 628 O O . GLY A 1 80 ? -17.691 2.593 34.066 1.00 15.25 80 GLY A O 1
ATOM 629 N N . THR A 1 81 ? -15.654 1.656 34.259 1.00 14.40 81 THR A N 1
ATOM 630 C CA . THR A 1 81 ? -14.950 2.905 34.004 1.00 14.13 81 THR A CA 1
ATOM 631 C C . THR A 1 81 ? -14.614 3.073 32.523 1.00 13.38 81 THR A C 1
ATOM 632 O O . THR A 1 81 ? -14.733 4.171 31.978 1.00 13.35 81 THR A O 1
ATOM 636 N N . TYR A 1 82 ? -14.222 1.982 31.872 1.00 12.82 82 TYR A N 1
ATOM 637 C CA . TYR A 1 82 ? -13.617 2.081 30.545 1.00 12.47 82 TYR A CA 1
ATOM 638 C C . TYR A 1 82 ? -14.465 1.540 29.400 1.00 12.21 82 TYR A C 1
ATOM 639 O O . TYR A 1 82 ? -14.104 1.718 28.234 1.00 12.21 82 TYR A O 1
ATOM 648 N N . GLY A 1 83 ? -15.584 0.891 29.726 1.00 11.84 83 GLY A N 1
ATOM 649 C CA . GLY A 1 83 ? -16.491 0.348 28.708 1.00 11.77 83 GLY A CA 1
ATOM 650 C C . GLY A 1 83 ? -15.866 -0.777 27.902 1.00 11.69 83 GLY A C 1
ATOM 651 O O . GLY A 1 83 ? -16.156 -0.938 26.715 1.00 11.65 83 GLY A O 1
ATOM 652 N N . ILE A 1 84 ? -14.992 -1.537 28.556 1.00 11.76 84 ILE A N 1
ATOM 653 C CA . ILE A 1 84 ? -14.312 -2.678 27.953 1.00 11.96 84 ILE A CA 1
ATOM 654 C C . ILE A 1 84 ? -14.969 -3.964 28.445 1.00 12.44 84 ILE A C 1
ATOM 655 O O . ILE A 1 84 ? -14.982 -4.236 29.646 1.00 12.39 84 ILE A O 1
ATOM 660 N N . THR A 1 85 ? -15.512 -4.746 27.516 1.00 12.95 85 THR A N 1
ATOM 661 C CA . THR A 1 85 ? -16.123 -6.028 27.843 1.00 13.51 85 THR A CA 1
ATOM 662 C C . THR A 1 85 ? -15.443 -7.139 27.056 1.00 13.71 85 THR A C 1
ATOM 663 O O . THR A 1 85 ? -15.612 -7.251 25.840 1.00 13.53 85 THR A O 1
ATOM 667 N N . ALA A 1 86 ? -14.655 -7.944 27.758 1.00 14.37 86 ALA A N 1
ATOM 668 C CA . ALA A 1 86 ? -13.998 -9.099 27.162 1.00 14.88 86 ALA A CA 1
ATOM 669 C C . ALA A 1 86 ? -14.620 -10.352 27.742 1.00 15.33 86 ALA A C 1
ATOM 670 O O . ALA A 1 86 ? -14.512 -10.606 28.949 1.00 16.06 86 ALA A O 1
ATOM 672 N N A SER A 1 87 ? -15.291 -11.113 26.885 0.70 15.39 87 SER A N 1
ATOM 673 N N B SER A 1 87 ? -15.279 -11.128 26.884 0.30 15.12 87 SER A N 1
ATOM 674 C CA A SER A 1 87 ? -15.925 -12.368 27.269 0.70 15.30 87 SER A CA 1
ATOM 675 C CA B SER A 1 87 ? -15.942 -12.369 27.284 0.30 14.88 87 SER A CA 1
ATOM 676 C C A SER A 1 87 ? -15.914 -13.324 26.086 0.70 14.78 87 SER A C 1
ATOM 677 C C B SER A 1 87 ? -16.032 -13.338 26.109 0.30 14.53 87 SER A C 1
ATOM 678 O O A SER A 1 87 ? -16.049 -12.899 24.933 0.70 14.96 87 SER A O 1
ATOM 679 O O B SER A 1 87 ? -16.361 -12.936 24.989 0.30 14.70 87 SER A O 1
ATOM 684 N N . GLY A 1 88 ? -15.744 -14.612 26.372 1.00 14.19 88 GLY A N 1
ATOM 685 C CA . GLY A 1 88 ? -15.689 -15.633 25.328 1.00 13.33 88 GLY A CA 1
ATOM 686 C C . GLY A 1 88 ? -14.578 -15.320 24.341 1.00 12.55 88 GLY A C 1
ATOM 687 O O . GLY A 1 88 ? -13.419 -15.148 24.734 1.00 12.53 88 GLY A O 1
ATOM 688 N N A ASN A 1 89 ? -14.950 -15.245 23.063 0.50 12.09 89 ASN A N 1
ATOM 689 N N B ASN A 1 89 ? -14.930 -15.223 23.063 0.50 12.26 89 ASN A N 1
ATOM 690 C CA A ASN A 1 89 ? -14.035 -14.942 21.966 0.50 11.76 89 ASN A CA 1
ATOM 691 C CA B ASN A 1 89 ? -13.957 -14.901 22.025 0.50 12.04 89 ASN A CA 1
ATOM 692 C C A ASN A 1 89 ? -14.037 -13.462 21.607 0.50 11.52 89 ASN A C 1
ATOM 693 C C B ASN A 1 89 ? -14.092 -13.467 21.527 0.50 11.73 89 ASN A C 1
ATOM 694 O O A ASN A 1 89 ? -13.347 -13.049 20.679 0.50 11.29 89 ASN A O 1
ATOM 695 O O B ASN A 1 89 ? -13.554 -13.123 20.480 0.50 11.43 89 ASN A O 1
ATOM 704 N N A SER A 1 90 ? -14.820 -12.664 22.326 0.50 11.34 90 SER A N 1
ATOM 705 N N B SER A 1 90 ? -14.800 -12.630 22.279 0.50 11.50 90 SER A N 1
ATOM 706 C CA A SER A 1 90 ? -15.075 -11.287 21.906 0.50 11.28 90 SER A CA 1
ATOM 707 C CA B SER A 1 90 ? -15.076 -11.266 21.830 0.50 11.40 90 SER A CA 1
ATOM 708 C C A SER A 1 90 ? -14.485 -10.230 22.831 0.50 11.14 90 SER A C 1
ATOM 709 C C B SER A 1 90 ? -14.610 -10.189 22.803 0.50 11.21 90 SER A C 1
ATOM 710 O O A SER A 1 90 ? -14.393 -10.431 24.045 0.50 11.18 90 SER A O 1
ATOM 711 O O B SER A 1 90 ? -14.734 -10.334 24.023 0.50 11.23 90 SER A O 1
ATOM 716 N N . LEU A 1 91 ? -14.083 -9.108 22.237 1.00 10.94 91 LEU A N 1
ATOM 717 C CA . LEU A 1 91 ? -13.661 -7.934 22.985 1.00 10.62 91 LEU A CA 1
ATOM 718 C C . LEU A 1 91 ? -14.426 -6.731 22.443 1.00 10.48 91 LEU A C 1
ATOM 719 O O . LEU A 1 91 ? -14.262 -6.348 21.278 1.00 10.36 91 LEU A O 1
ATOM 724 N N . ARG A 1 92 ? -15.282 -6.158 23.280 1.00 10.33 92 ARG A N 1
ATOM 725 C CA . ARG A 1 92 ? -16.001 -4.944 22.923 1.00 10.35 92 ARG A CA 1
ATOM 726 C C . ARG A 1 92 ? -15.367 -3.737 23.601 1.00 10.20 92 ARG A C 1
ATOM 727 O O . ARG A 1 92 ? -15.119 -3.757 24.812 1.00 10.19 92 ARG A O 1
ATOM 735 N N . LEU A 1 93 ? -15.107 -2.699 22.811 1.00 10.12 93 LEU A N 1
ATOM 736 C CA . LEU A 1 93 ? -14.632 -1.421 23.326 1.00 10.01 93 LEU A CA 1
ATOM 737 C C . LEU A 1 93 ? -15.655 -0.345 23.010 1.00 10.21 93 LEU A C 1
ATOM 738 O O . LEU A 1 93 ? -16.032 -0.169 21.853 1.00 10.25 93 LEU A O 1
ATOM 743 N N . ASN A 1 94 ? -16.119 0.347 24.047 1.00 10.42 94 ASN A N 1
ATOM 744 C CA . ASN A 1 94 ? -17.026 1.484 23.896 1.00 10.81 94 ASN A CA 1
ATOM 745 C C . ASN A 1 94 ? -16.264 2.803 23.797 1.00 11.12 94 ASN A C 1
ATOM 746 O O . ASN A 1 94 ? -15.230 2.985 24.445 1.00 11.30 94 ASN A O 1
ATOM 751 N N . PHE A 1 95 ? -16.783 3.721 22.988 1.00 11.46 95 PHE A N 1
ATOM 752 C CA . PHE A 1 95 ? -16.126 5.005 22.743 1.00 12.05 95 PHE A CA 1
ATOM 753 C C . PHE A 1 95 ? -16.183 5.936 23.955 1.00 12.79 95 PHE A C 1
ATOM 754 O O . PHE A 1 95 ? -15.147 6.394 24.432 1.00 12.95 95 PHE A O 1
ATOM 762 N N . VAL A 1 96 ? -17.386 6.215 24.445 1.00 13.73 96 VAL A N 1
ATOM 763 C CA . VAL A 1 96 ? -17.555 7.090 25.604 1.00 14.55 96 VAL A CA 1
ATOM 764 C C . VAL A 1 96 ? -18.236 6.336 26.743 1.00 15.21 96 VAL A C 1
ATOM 765 O O . VAL A 1 96 ? -19.295 5.737 26.560 1.00 15.55 96 VAL A O 1
ATOM 769 N N . THR A 1 97 ? -17.635 6.346 27.913 1.00 15.71 97 THR A N 1
ATOM 770 C CA . THR A 1 97 ? -18.255 5.787 29.098 1.00 16.46 97 THR A CA 1
ATOM 771 C C . THR A 1 97 ? -18.350 6.918 30.131 1.00 17.49 97 THR A C 1
ATOM 772 O O . THR A 1 97 ? -17.402 7.467 30.476 1.00 17.53 97 THR A O 1
ATOM 776 N N . ASN A 1 98 ? -19.564 7.252 30.518 1.00 19.14 98 ASN A N 1
ATOM 777 C CA . ASN A 1 98 ? -19.792 8.275 31.525 1.00 20.87 98 ASN A CA 1
ATOM 778 C C . ASN A 1 98 ? -20.196 7.581 32.795 1.00 21.31 98 ASN A C 1
ATOM 779 O O . ASN A 1 98 ? -21.356 7.503 33.114 1.00 22.36 98 ASN A O 1
ATOM 784 N N . GLY A 1 99 ? -19.193 7.035 33.482 1.00 21.34 99 GLY A N 1
ATOM 785 C CA . GLY A 1 99 ? -19.352 6.426 34.798 1.00 21.13 99 GLY A CA 1
ATOM 786 C C . GLY A 1 99 ? -19.200 7.482 35.873 1.00 21.00 99 GLY A C 1
ATOM 787 O O . GLY A 1 99 ? -19.915 8.489 35.866 1.00 20.99 99 GLY A O 1
ATOM 788 N N . SER A 1 100 ? -18.265 7.255 36.795 1.00 20.76 100 SER A N 1
ATOM 789 C CA . SER A 1 100 ? -17.953 8.239 37.829 1.00 21.02 100 SER A CA 1
ATOM 790 C C . SER A 1 100 ? -17.322 9.478 37.202 1.00 21.11 100 SER A C 1
ATOM 791 O O . SER A 1 100 ? -17.530 10.591 37.678 1.00 20.97 100 SER A O 1
ATOM 794 N N . GLN A 1 101 ? -16.556 9.265 36.133 1.00 21.20 101 GLN A N 1
ATOM 795 C CA . GLN A 1 101 ? -16.044 10.350 35.300 1.00 21.48 101 GLN A CA 1
ATOM 796 C C . GLN A 1 101 ? -16.180 9.984 33.822 1.00 20.40 101 GLN A C 1
ATOM 797 O O . GLN A 1 101 ? -16.570 8.865 33.489 1.00 20.03 101 GLN A O 1
ATOM 803 N N . LYS A 1 102 ? -15.872 10.932 32.943 1.00 19.48 102 LYS A N 1
ATOM 804 C CA . LYS A 1 102 ? -15.947 10.701 31.507 1.00 18.77 102 LYS A CA 1
ATOM 805 C C . LYS A 1 102 ? -14.685 10.007 31.000 1.00 17.42 102 LYS A C 1
ATOM 806 O O . LYS A 1 102 ? -13.574 10.507 31.185 1.00 17.61 102 LYS A O 1
ATOM 812 N N . ASN A 1 103 ? -14.861 8.846 30.374 1.00 15.54 103 ASN A N 1
ATOM 813 C CA . ASN A 1 103 ? -13.756 8.169 29.700 1.00 14.30 103 ASN A CA 1
ATOM 814 C C . ASN A 1 103 ? -13.973 8.109 28.197 1.00 13.66 103 ASN A C 1
ATOM 815 O O . ASN A 1 103 ? -15.051 7.738 27.736 1.00 13.43 103 ASN A O 1
ATOM 820 N N . VAL A 1 104 ? -12.938 8.470 27.446 1.00 13.11 104 VAL A N 1
ATOM 821 C CA . VAL A 1 104 ? -12.976 8.410 25.988 1.00 12.87 104 VAL A CA 1
ATOM 822 C C . VAL A 1 104 ? -11.982 7.367 25.490 1.00 12.46 104 VAL A C 1
ATOM 823 O O . VAL A 1 104 ? -10.774 7.477 25.728 1.00 12.72 104 VAL A O 1
ATOM 827 N N . GLY A 1 105 ? -12.510 6.343 24.827 1.00 11.92 105 GLY A N 1
ATOM 828 C CA . GLY A 1 105 ? -11.699 5.317 24.180 1.00 11.16 105 GLY A CA 1
ATOM 829 C C . GLY A 1 105 ? -10.893 4.447 25.121 1.00 10.66 105 GLY A C 1
ATOM 830 O O . GLY A 1 105 ? -11.015 4.535 26.347 1.00 10.55 105 GLY A O 1
ATOM 831 N N . SER A 1 106 ? -10.062 3.599 24.532 1.00 10.02 106 SER A N 1
ATOM 832 C CA . SER A 1 106 ? -9.206 2.699 25.282 1.00 9.66 106 SER A CA 1
ATOM 833 C C . SER A 1 106 ? -8.164 2.101 24.354 1.00 9.35 106 SER A C 1
ATOM 834 O O . SER A 1 106 ? -8.319 2.122 23.128 1.00 9.36 106 SER A O 1
ATOM 837 N N . ARG A 1 107 ? -7.092 1.596 24.955 1.00 9.12 107 ARG A N 1
ATOM 838 C CA . ARG A 1 107 ? -6.084 0.818 24.253 1.00 9.05 107 ARG A CA 1
ATOM 839 C C . ARG A 1 107 ? -5.774 -0.385 25.135 1.00 8.93 107 ARG A C 1
ATOM 840 O O . ARG A 1 107 ? -5.520 -0.232 26.335 1.00 8.86 107 ARG A O 1
ATOM 848 N N . THR A 1 108 ? -5.844 -1.577 24.548 1.00 8.80 108 THR A N 1
ATOM 849 C CA . THR A 1 108 ? -5.629 -2.827 25.286 1.00 8.86 108 THR A CA 1
ATOM 850 C C . THR A 1 108 ? -4.597 -3.709 24.595 1.00 8.78 108 THR A C 1
ATOM 851 O O . THR A 1 108 ? -4.358 -3.562 23.396 1.00 8.72 108 THR A O 1
ATOM 855 N N . TYR A 1 109 ? -3.993 -4.619 25.358 1.00 8.78 109 TYR A N 1
ATOM 856 C CA . TYR A 1 109 ? -3.031 -5.588 24.822 1.00 8.96 109 TYR A CA 1
ATOM 857 C C . TYR A 1 109 ? -3.401 -7.006 25.220 1.00 9.17 109 TYR A C 1
ATOM 858 O O . TYR A 1 109 ? -3.951 -7.232 26.295 1.00 9.04 109 TYR A O 1
ATOM 867 N N . LEU A 1 110 ? -3.097 -7.960 24.347 1.00 9.47 110 LEU A N 1
ATOM 868 C CA . LEU A 1 110 ? -3.312 -9.368 24.648 1.00 9.92 110 LEU A CA 1
ATOM 869 C C . LEU A 1 110 ? -2.183 -9.922 25.511 1.00 10.43 110 LEU A C 1
ATOM 870 O O . LEU A 1 110 ? -1.003 -9.729 25.203 1.00 10.23 110 LEU A O 1
ATOM 875 N N A MET A 1 111 ? -2.555 -10.609 26.588 0.50 10.67 111 MET A N 1
ATOM 876 N N B MET A 1 111 ? -2.562 -10.608 26.590 0.50 10.92 111 MET A N 1
ATOM 877 C CA A MET A 1 111 ? -1.584 -11.176 27.514 0.50 11.12 111 MET A CA 1
ATOM 878 C CA B MET A 1 111 ? -1.617 -11.177 27.549 0.50 11.55 111 MET A CA 1
ATOM 879 C C A MET A 1 111 ? -1.487 -12.691 27.414 0.50 11.65 111 MET A C 1
ATOM 880 C C B MET A 1 111 ? -1.492 -12.693 27.418 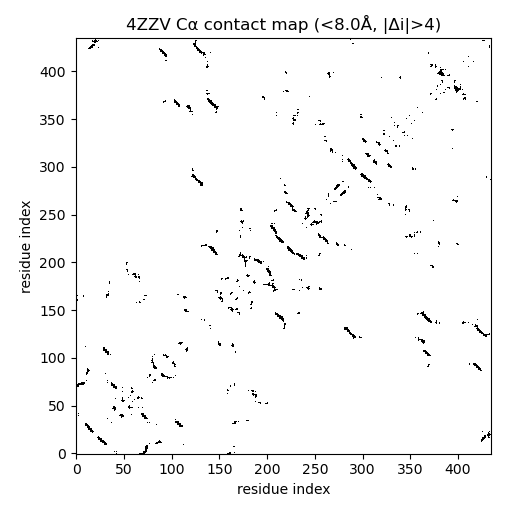0.50 11.93 111 MET A C 1
ATOM 881 O O A MET A 1 111 ? -2.484 -13.376 27.169 0.50 11.92 111 MET A O 1
ATOM 882 O O B MET A 1 111 ? -2.478 -13.383 27.150 0.50 12.18 111 MET A O 1
ATOM 891 N N . LYS A 1 112 ? -0.273 -13.194 27.616 1.00 12.26 112 LYS A N 1
ATOM 892 C CA . LYS A 1 112 ? -0.011 -14.633 27.701 1.00 13.26 112 LYS A CA 1
ATOM 893 C C . LYS A 1 112 ? -0.214 -15.106 29.146 1.00 13.51 112 LYS A C 1
ATOM 894 O O . LYS A 1 112 ? -0.799 -16.160 29.386 1.00 13.94 112 LYS A O 1
ATOM 900 N N . ASP A 1 113 ? 0.297 -14.330 30.099 1.00 13.72 113 ASP A N 1
ATOM 901 C CA . ASP A 1 113 ? 0.023 -14.549 31.521 1.00 13.87 113 ASP A CA 1
ATOM 902 C C . ASP A 1 113 ? -0.077 -13.196 32.213 1.00 13.67 113 ASP A C 1
ATOM 903 O O . ASP A 1 113 ? -0.068 -12.162 31.551 1.00 13.49 113 ASP A O 1
ATOM 908 N N . ASP A 1 114 ? -0.161 -13.203 33.538 1.00 13.49 114 ASP A N 1
ATOM 909 C CA . ASP A 1 114 ? -0.417 -11.986 34.310 1.00 13.71 114 ASP A CA 1
ATOM 910 C C . ASP A 1 114 ? 0.646 -10.901 34.150 1.00 12.97 114 ASP A C 1
ATOM 911 O O . ASP A 1 114 ? 0.360 -9.713 34.335 1.00 12.67 114 ASP A O 1
ATOM 916 N N . THR A 1 115 ? 1.866 -11.312 33.815 1.00 12.37 115 THR A N 1
ATOM 917 C CA . THR A 1 115 ? 2.995 -10.389 33.750 1.00 12.12 115 THR A CA 1
ATOM 918 C C . THR A 1 115 ? 3.695 -10.366 32.384 1.00 11.75 115 THR A C 1
ATOM 919 O O . THR A 1 115 ? 4.780 -9.805 32.259 1.00 11.40 115 THR A O 1
ATOM 923 N N . HIS A 1 116 ? 3.084 -10.970 31.365 1.00 11.56 116 HIS A N 1
ATOM 924 C CA . HIS A 1 116 ? 3.670 -10.975 30.018 1.00 11.42 116 HIS A CA 1
ATOM 925 C C . HIS A 1 116 ? 2.633 -10.814 28.923 1.00 11.12 116 HIS A C 1
ATOM 926 O O . HIS A 1 116 ? 1.604 -11.501 28.918 1.00 11.11 116 HIS A O 1
ATOM 933 N N . TYR A 1 117 ? 2.922 -9.913 27.987 1.00 10.68 117 TYR A N 1
ATOM 934 C CA . TYR A 1 117 ? 2.163 -9.821 26.750 1.00 10.57 117 TYR A CA 1
ATOM 935 C C . TYR A 1 117 ? 2.407 -11.065 25.922 1.00 10.82 117 TYR A C 1
ATOM 936 O O . TYR A 1 117 ? 3.488 -11.649 25.966 1.00 10.66 117 TYR A O 1
ATOM 945 N N . GLN A 1 118 ? 1.394 -11.470 25.169 1.00 11.31 118 GLN A N 1
ATOM 946 C CA . GLN A 1 118 ? 1.574 -12.472 24.133 1.00 11.97 118 GLN A CA 1
ATOM 947 C C . GLN A 1 118 ? 2.399 -11.835 23.016 1.00 11.91 118 GLN A C 1
ATOM 948 O O . GLN A 1 118 ? 2.194 -10.667 22.678 1.00 11.72 118 GLN A O 1
ATOM 954 N N . THR A 1 119 ? 3.357 -12.578 22.469 1.00 12.20 119 THR A N 1
ATOM 955 C CA . THR A 1 119 ? 4.085 -12.083 21.300 1.00 12.31 119 THR A CA 1
ATOM 956 C C . THR A 1 119 ? 3.816 -12.918 20.058 1.00 12.09 119 THR A C 1
ATOM 957 O O . THR A 1 119 ? 3.508 -14.111 20.149 1.00 12.09 119 THR A O 1
ATOM 961 N N . PHE A 1 120 ? 3.928 -12.273 18.902 1.00 11.78 120 PHE A N 1
ATOM 962 C CA . PHE A 1 120 ? 3.672 -12.915 17.625 1.00 11.80 120 PHE A CA 1
ATOM 963 C C . PHE A 1 120 ? 4.813 -12.677 16.644 1.00 11.58 120 PHE A C 1
ATOM 964 O O . PHE A 1 120 ? 5.354 -11.568 16.553 1.00 11.72 120 PHE A O 1
ATOM 972 N N . ASN A 1 121 ? 5.172 -13.730 15.918 1.00 11.55 121 ASN A N 1
ATOM 973 C CA . ASN A 1 121 ? 6.016 -13.621 14.733 1.00 11.56 121 ASN A CA 1
ATOM 974 C C . ASN A 1 121 ? 5.196 -14.144 13.559 1.00 11.50 121 ASN A C 1
ATOM 975 O O . ASN A 1 121 ? 5.042 -15.355 13.389 1.00 11.65 121 ASN A O 1
ATOM 980 N N . LEU A 1 122 ? 4.670 -13.223 12.759 1.00 11.46 122 LEU A N 1
ATOM 981 C CA . LEU A 1 122 ? 3.712 -13.581 11.713 1.00 11.40 122 LEU A CA 1
ATOM 982 C C . LEU A 1 122 ? 4.325 -13.929 10.358 1.00 11.19 122 LEU A C 1
ATOM 983 O O . LEU A 1 122 ? 3.594 -14.105 9.388 1.00 11.14 122 LEU A O 1
ATOM 988 N N . LEU A 1 123 ? 5.650 -14.027 10.279 1.00 11.12 123 LEU A N 1
ATOM 989 C CA . LEU A 1 123 ? 6.275 -14.415 9.014 1.00 11.24 123 LEU A CA 1
ATOM 990 C C . LEU A 1 123 ? 5.743 -15.782 8.580 1.00 11.47 123 LEU A C 1
ATOM 991 O O . LEU A 1 123 ? 5.750 -16.731 9.366 1.00 11.47 123 LEU A O 1
ATOM 996 N N . ASN A 1 124 ? 5.251 -15.853 7.341 1.00 11.57 124 ASN A N 1
ATOM 997 C CA . ASN A 1 124 ? 4.611 -17.060 6.781 1.00 11.77 124 ASN A CA 1
ATOM 998 C C . ASN A 1 124 ? 3.361 -17.485 7.539 1.00 11.83 124 ASN A C 1
ATOM 999 O O . ASN A 1 124 ? 2.951 -18.651 7.496 1.00 11.88 124 ASN A O 1
ATOM 1004 N N . GLN A 1 125 ? 2.757 -16.529 8.232 1.00 11.54 125 GLN A N 1
ATOM 1005 C CA . GLN A 1 125 ? 1.519 -16.779 8.948 1.00 11.44 125 GLN A CA 1
ATOM 1006 C C . GLN A 1 125 ? 0.460 -15.782 8.518 1.00 10.85 125 GLN A C 1
ATOM 1007 O O . GLN A 1 125 ? 0.749 -14.798 7.829 1.00 10.59 125 GLN A O 1
ATOM 1013 N N . GLU A 1 126 ? -0.774 -16.055 8.914 1.00 10.47 126 GLU A N 1
ATOM 1014 C CA . GLU A 1 126 ? -1.835 -15.082 8.766 1.00 10.20 126 GLU A CA 1
ATOM 1015 C C . GLU A 1 126 ? -2.478 -14.802 10.115 1.00 9.87 126 GLU A C 1
ATOM 1016 O O . GLU A 1 126 ? -2.561 -15.683 10.979 1.00 9.89 126 GLU A O 1
ATOM 1022 N N . PHE A 1 127 ? -2.895 -13.552 10.288 1.00 9.63 127 PHE A N 1
ATOM 1023 C CA . PHE A 1 127 ? -3.677 -13.141 11.438 1.00 9.39 127 PHE A CA 1
ATOM 1024 C C . PHE A 1 127 ? -5.074 -12.849 10.929 1.00 9.27 127 PHE A C 1
ATOM 1025 O O . PHE A 1 127 ? -5.244 -12.113 9.955 1.00 9.16 127 PHE A O 1
ATOM 1033 N N . THR A 1 128 ? -6.065 -13.420 11.601 1.00 9.06 128 THR A N 1
ATOM 1034 C CA . THR A 1 128 ? -7.453 -13.358 11.172 1.00 8.91 128 THR A CA 1
ATOM 1035 C C . THR A 1 128 ? -8.339 -13.033 12.368 1.00 8.87 128 THR A C 1
ATOM 1036 O O . THR A 1 128 ? -8.109 -13.530 13.469 1.00 8.97 128 THR A O 1
ATOM 1040 N N . PHE A 1 129 ? -9.326 -12.168 12.149 1.00 8.75 129 PHE A N 1
ATOM 1041 C CA . PHE A 1 129 ? -10.282 -11.809 13.194 1.00 8.84 129 PHE A CA 1
ATOM 1042 C C . PHE A 1 129 ? -11.610 -11.385 12.582 1.00 8.92 129 PHE A C 1
ATOM 1043 O O . PHE A 1 129 ? -11.675 -11.019 11.407 1.00 8.69 129 PHE A O 1
ATOM 1051 N N . ASP A 1 130 ? -12.668 -11.448 13.382 1.00 9.13 130 ASP A N 1
ATOM 1052 C CA . ASP A 1 130 ? -13.954 -10.889 12.993 1.00 9.29 130 ASP A CA 1
ATOM 1053 C C . ASP A 1 130 ? -14.108 -9.515 13.617 1.00 9.29 130 ASP A C 1
ATOM 1054 O O . ASP A 1 130 ? -13.614 -9.264 14.720 1.00 9.12 130 ASP A O 1
ATOM 1059 N N . VAL A 1 131 ? -14.791 -8.622 12.914 1.00 9.28 131 VAL A N 1
ATOM 1060 C CA . VAL A 1 131 ? -15.011 -7.281 13.436 1.00 9.36 131 VAL A CA 1
ATOM 1061 C C . VAL A 1 131 ? -16.399 -6.772 13.072 1.00 9.56 131 VAL A C 1
ATOM 1062 O O . VAL A 1 131 ? -16.920 -7.058 11.989 1.00 9.55 131 VAL A O 1
ATOM 1066 N N . ASP A 1 132 ? -17.001 -6.055 14.013 1.00 9.72 132 ASP A N 1
ATOM 1067 C CA . ASP A 1 132 ? -18.220 -5.316 13.757 1.00 10.10 132 ASP A CA 1
ATOM 1068 C C . ASP A 1 132 ? -17.893 -3.834 13.912 1.00 10.03 132 ASP A C 1
ATOM 1069 O O . ASP A 1 132 ? -17.607 -3.364 15.020 1.00 10.03 132 ASP A O 1
ATOM 1074 N N . VAL A 1 133 ? -17.913 -3.120 12.788 1.00 9.88 133 VAL A N 1
ATOM 1075 C CA . VAL A 1 133 ? -17.612 -1.686 12.748 1.00 9.77 133 VAL A CA 1
ATOM 1076 C C . VAL A 1 133 ? -18.864 -0.855 12.481 1.00 9.82 133 VAL A C 1
ATOM 1077 O O . VAL A 1 133 ? -18.772 0.356 12.276 1.00 9.73 133 VAL A O 1
ATOM 1081 N N . SER A 1 134 ? -20.028 -1.506 12.490 1.00 9.90 134 SER A N 1
ATOM 1082 C CA . SER A 1 134 ? -21.290 -0.842 12.140 1.00 10.09 134 SER A CA 1
ATOM 1083 C C . SER A 1 134 ? -21.594 0.364 13.025 1.00 10.25 134 SER A C 1
ATOM 1084 O O . SER A 1 134 ? -22.221 1.325 12.577 1.00 10.26 134 SER A O 1
ATOM 1087 N N . GLY A 1 135 ? -21.133 0.312 14.271 1.00 10.26 135 GLY A N 1
ATOM 1088 C CA . GLY A 1 135 ? -21.316 1.410 15.212 1.00 10.50 135 GLY A CA 1
ATOM 1089 C C . GLY A 1 135 ? -20.207 2.449 15.201 1.00 10.62 135 GLY A C 1
ATOM 1090 O O . GLY A 1 135 ? -20.117 3.255 16.127 1.00 11.01 135 GLY A O 1
ATOM 1091 N N . LEU A 1 136 ? -19.367 2.444 14.164 1.00 10.45 136 LEU A N 1
ATOM 1092 C CA . LEU A 1 136 ? -18.263 3.403 14.063 1.00 10.40 136 LEU A CA 1
ATOM 1093 C C . LEU A 1 136 ? -18.475 4.407 12.925 1.00 10.36 136 LEU A C 1
ATOM 1094 O O . LEU A 1 136 ? -18.260 4.079 11.755 1.00 10.33 136 LEU A O 1
ATOM 1099 N N . PRO A 1 137 ? -18.900 5.637 13.261 1.00 10.32 137 PRO A N 1
ATOM 1100 C CA . PRO A 1 137 ? -19.117 6.654 12.236 1.00 10.40 137 PRO A CA 1
ATOM 1101 C C . PRO A 1 137 ? -17.840 7.418 11.888 1.00 10.37 137 PRO A C 1
ATOM 1102 O O . PRO A 1 137 ? -16.756 7.081 12.381 1.00 10.06 137 PRO A O 1
ATOM 1106 N N . CYS A 1 138 ? -17.976 8.442 11.047 1.00 10.34 138 CYS A N 1
ATOM 1107 C CA . CYS A 1 138 ? -16.868 9.327 10.705 1.00 10.49 138 CYS A CA 1
ATOM 1108 C C . CYS A 1 138 ? -16.126 9.792 11.949 1.00 10.37 138 CYS A C 1
ATOM 1109 O O . CYS A 1 138 ? -16.742 10.146 12.955 1.00 10.36 138 CYS A O 1
ATOM 1112 N N . GLY A 1 139 ? -14.799 9.756 11.884 1.00 10.22 139 GLY A N 1
ATOM 1113 C CA . GLY A 1 139 ? -13.963 10.261 12.971 1.00 10.28 139 GLY A CA 1
ATOM 1114 C C . GLY A 1 139 ? -13.521 9.223 13.984 1.00 10.31 139 GLY A C 1
ATOM 1115 O O . GLY A 1 139 ? -12.678 9.508 14.836 1.00 10.35 139 GLY A O 1
ATOM 1116 N N . LEU A 1 140 ? -14.086 8.021 13.896 1.00 10.19 140 LEU A N 1
ATOM 1117 C CA . LEU A 1 140 ? -13.708 6.920 14.782 1.00 10.33 140 LEU A CA 1
ATOM 1118 C C . LEU A 1 140 ? -12.675 6.005 14.144 1.00 10.10 140 LEU A C 1
ATOM 1119 O O . LEU A 1 140 ? -12.655 5.832 12.925 1.00 10.09 140 LEU A O 1
ATOM 1124 N N . ASN A 1 141 ? -11.818 5.433 14.983 1.00 9.95 141 ASN A N 1
ATOM 1125 C CA . ASN A 1 141 ? -10.852 4.428 14.557 1.00 9.83 141 ASN A CA 1
ATOM 1126 C C . ASN A 1 141 ? -10.845 3.267 15.544 1.00 9.49 141 ASN A C 1
ATOM 1127 O O . ASN A 1 141 ? -10.375 3.403 16.677 1.00 9.49 141 ASN A O 1
ATOM 1132 N N . GLY A 1 142 ? -11.400 2.140 15.114 1.00 9.10 142 GLY A N 1
ATOM 1133 C CA . GLY A 1 142 ? -11.194 0.874 15.801 1.00 8.91 142 GLY A CA 1
ATOM 1134 C C . GLY A 1 142 ? -9.929 0.276 15.221 1.00 8.84 142 GLY A C 1
ATOM 1135 O O . GLY A 1 142 ? -9.924 -0.190 14.082 1.00 8.81 142 GLY A O 1
ATOM 1136 N N . ALA A 1 143 ? -8.847 0.314 15.989 1.00 8.68 143 ALA A N 1
ATOM 1137 C CA . ALA A 1 143 ? -7.558 -0.158 15.504 1.00 8.55 143 ALA A CA 1
ATOM 1138 C C . ALA A 1 143 ? -7.147 -1.465 16.158 1.00 8.47 143 ALA A C 1
ATOM 1139 O O . ALA A 1 143 ? -7.176 -1.601 17.383 1.00 8.53 143 ALA A O 1
ATOM 1141 N N . LEU A 1 144 ? -6.805 -2.435 15.322 1.00 8.39 144 LEU A N 1
ATOM 1142 C CA . LEU A 1 144 ? -6.180 -3.666 15.767 1.00 8.52 144 LEU A CA 1
ATOM 1143 C C . LEU A 1 144 ? -4.829 -3.727 15.072 1.00 8.49 144 LEU A C 1
ATOM 1144 O O . LEU A 1 144 ? -4.752 -3.704 13.841 1.00 8.45 144 LEU A O 1
ATOM 1149 N N . TYR A 1 145 ? -3.762 -3.796 15.858 1.00 8.61 145 TYR A N 1
ATOM 1150 C CA . TYR A 1 145 ? -2.414 -3.647 15.319 1.00 8.71 145 TYR A CA 1
ATOM 1151 C C . TYR A 1 145 ? -1.352 -4.286 16.198 1.00 8.85 145 TYR A C 1
ATOM 1152 O O . TYR A 1 145 ? -1.657 -4.853 17.250 1.00 8.86 145 TYR A O 1
ATOM 1161 N N . MET A 1 146 ? -0.102 -4.205 15.750 1.00 8.99 146 MET A N 1
ATOM 1162 C CA . MET A 1 146 ? 1.004 -4.823 16.455 1.00 9.18 146 MET A CA 1
ATOM 1163 C C . MET A 1 146 ? 2.206 -3.900 16.550 1.00 9.18 146 MET A C 1
ATOM 1164 O O . MET A 1 146 ? 2.538 -3.190 15.601 1.00 9.00 146 MET A O 1
ATOM 1169 N N . VAL A 1 147 ? 2.840 -3.911 17.718 1.00 9.05 147 VAL A N 1
ATOM 1170 C CA . VAL A 1 147 ? 4.073 -3.166 17.957 1.00 9.17 147 VAL A CA 1
ATOM 1171 C C . VAL A 1 147 ? 5.026 -4.060 18.745 1.00 9.31 147 VAL A C 1
ATOM 1172 O O . VAL A 1 147 ? 4.574 -4.860 19.570 1.00 9.29 147 VAL A O 1
ATOM 1176 N N . PRO A 1 148 ? 6.343 -3.943 18.495 1.00 9.51 148 PRO A N 1
ATOM 1177 C CA . PRO A 1 148 ? 7.284 -4.789 19.230 1.00 9.54 148 PRO A CA 1
ATOM 1178 C C . PRO A 1 148 ? 7.596 -4.247 20.626 1.00 9.57 148 PRO A C 1
ATOM 1179 O O . PRO A 1 148 ? 8.734 -3.886 20.911 1.00 9.78 148 PRO A O 1
ATOM 1183 N N . MET A 1 149 ? 6.577 -4.186 21.481 1.00 9.47 149 MET A N 1
ATOM 1184 C CA . MET A 1 149 ? 6.754 -3.873 22.896 1.00 9.57 149 MET A CA 1
ATOM 1185 C C . MET A 1 149 ? 7.469 -5.024 23.600 1.00 9.84 149 MET A C 1
ATOM 1186 O O . MET A 1 149 ? 7.320 -6.183 23.207 1.00 10.22 149 MET A O 1
ATOM 1191 N N . ALA A 1 150 ? 8.236 -4.700 24.639 1.00 10.13 150 ALA A N 1
ATOM 1192 C CA . ALA A 1 150 ? 8.882 -5.721 25.461 1.00 10.28 150 ALA A CA 1
ATOM 1193 C C . ALA A 1 150 ? 7.808 -6.592 26.105 1.00 10.24 150 ALA A C 1
ATOM 1194 O O . ALA A 1 150 ? 6.857 -6.073 26.689 1.00 10.40 150 ALA A O 1
ATOM 1196 N N . ALA A 1 151 ? 7.954 -7.911 25.986 1.00 10.30 151 ALA A N 1
ATOM 1197 C CA . ALA A 1 151 ? 6.940 -8.853 26.476 1.00 10.31 151 ALA A CA 1
ATOM 1198 C C . ALA A 1 151 ? 6.608 -8.666 27.955 1.00 10.36 151 ALA A C 1
ATOM 1199 O O . ALA A 1 151 ? 5.461 -8.852 28.366 1.00 10.29 151 ALA A O 1
ATOM 1201 N N . ASP A 1 152 ? 7.612 -8.290 28.745 1.00 10.42 152 ASP A N 1
ATOM 1202 C CA . ASP A 1 152 ? 7.436 -8.110 30.184 1.00 10.61 152 ASP A CA 1
ATOM 1203 C C . ASP A 1 152 ? 7.075 -6.673 30.562 1.00 10.54 152 ASP A C 1
ATOM 1204 O O . ASP A 1 152 ? 7.030 -6.322 31.746 1.00 10.44 152 ASP A O 1
ATOM 1209 N N . GLY A 1 153 ? 6.837 -5.839 29.551 1.00 10.51 153 GLY A N 1
ATOM 1210 C CA . GLY A 1 153 ? 6.497 -4.434 29.769 1.00 10.74 153 GLY A CA 1
ATOM 1211 C C . GLY A 1 153 ? 7.687 -3.561 30.130 1.00 10.77 153 GLY A C 1
ATOM 1212 O O . GLY A 1 153 ? 7.514 -2.391 30.489 1.00 10.65 153 GLY A O 1
ATOM 1213 N N . GLY A 1 154 ? 8.889 -4.134 30.045 1.00 10.92 154 GLY A N 1
ATOM 1214 C CA . GLY A 1 154 ? 10.143 -3.410 30.269 1.00 11.33 154 GLY A CA 1
ATOM 1215 C C . GLY A 1 154 ? 10.816 -3.621 31.617 1.00 11.64 154 GLY A C 1
ATOM 1216 O O . GLY A 1 154 ? 11.893 -3.071 31.863 1.00 11.66 154 GLY A O 1
ATOM 1217 N N A VAL A 1 155 ? 10.208 -4.432 32.483 0.50 11.83 155 VAL A N 1
ATOM 1218 N N B VAL A 1 155 ? 10.181 -4.424 32.468 0.50 11.87 155 VAL A N 1
ATOM 1219 C CA A VAL A 1 155 ? 10.667 -4.558 33.876 0.50 12.21 155 VAL A CA 1
ATOM 1220 C CA B VAL A 1 155 ? 10.611 -4.648 33.851 0.50 12.29 155 VAL A CA 1
ATOM 1221 C C A VAL A 1 155 ? 12.076 -5.136 34.068 0.50 12.52 155 VAL A C 1
ATOM 1222 C C B VAL A 1 155 ? 12.073 -5.082 34.010 0.50 12.54 155 VAL A C 1
ATOM 1223 O O A VAL A 1 155 ? 12.755 -4.782 35.033 0.50 12.62 155 VAL A O 1
ATOM 1224 O O B VAL A 1 155 ? 12.783 -4.569 34.877 0.50 12.58 155 VAL A O 1
ATOM 1231 N N . SER A 1 156 ? 12.514 -6.006 33.157 1.00 12.77 156 SER A N 1
ATOM 1232 C CA . SER A 1 156 ? 13.833 -6.663 33.289 1.00 13.31 156 SER A CA 1
ATOM 1233 C C . SER A 1 156 ? 15.047 -5.727 33.381 1.00 13.69 156 SER A C 1
ATOM 1234 O O . SER A 1 156 ? 16.008 -6.029 34.092 1.00 14.07 156 SER A O 1
ATOM 1237 N N . ASN A 1 157 ? 15.007 -4.603 32.670 1.00 13.90 157 ASN A N 1
ATOM 1238 C CA . ASN A 1 157 ? 16.120 -3.650 32.711 1.00 14.37 157 ASN A CA 1
ATOM 1239 C C . ASN A 1 157 ? 15.700 -2.227 33.085 1.00 13.76 157 ASN A C 1
ATOM 1240 O O . ASN A 1 157 ? 16.399 -1.259 32.777 1.00 13.87 157 ASN A O 1
ATOM 1245 N N . GLU A 1 158 ? 14.552 -2.115 33.749 1.00 12.89 158 GLU A N 1
ATOM 1246 C CA . GLU A 1 158 ? 14.043 -0.825 34.204 1.00 12.26 158 GLU A CA 1
ATOM 1247 C C . GLU A 1 158 ? 13.702 -0.900 35.693 1.00 11.84 158 GLU A C 1
ATOM 1248 O O . GLU A 1 158 ? 12.581 -1.251 36.058 1.00 11.45 158 GLU A O 1
ATOM 1254 N N . PRO A 1 159 ? 14.679 -0.574 36.564 1.00 11.81 159 PRO A N 1
ATOM 1255 C CA . PRO A 1 159 ? 14.499 -0.745 38.012 1.00 11.75 159 PRO A CA 1
ATOM 1256 C C . PRO A 1 159 ? 13.305 -0.004 38.627 1.00 11.65 159 PRO A C 1
ATOM 1257 O O . PRO A 1 159 ? 12.723 -0.501 39.590 1.00 11.54 159 PRO A O 1
ATOM 1261 N N . ASN A 1 160 ? 12.939 1.156 38.078 1.00 11.46 160 ASN A N 1
ATOM 1262 C CA . ASN A 1 160 ? 11.782 1.915 38.579 1.00 11.27 160 ASN A CA 1
ATOM 1263 C C . ASN A 1 160 ? 10.444 1.510 37.959 1.00 11.03 160 ASN A C 1
ATOM 1264 O O . ASN A 1 160 ? 9.408 2.105 38.259 1.00 11.06 160 ASN A O 1
ATOM 1269 N N . ASN A 1 161 ? 10.479 0.496 37.097 1.00 10.77 161 ASN A N 1
ATOM 1270 C CA . ASN A 1 161 ? 9.276 -0.061 36.491 1.00 10.59 161 ASN A CA 1
ATOM 1271 C C . ASN A 1 161 ? 8.947 -1.414 37.106 1.00 10.57 161 ASN A C 1
ATOM 1272 O O . ASN A 1 161 ? 9.516 -2.433 36.718 1.00 10.54 161 ASN A O 1
ATOM 1277 N N . LYS A 1 162 ? 8.044 -1.406 38.082 1.00 10.41 162 LYS A N 1
ATOM 1278 C CA . LYS A 1 162 ? 7.534 -2.646 38.666 1.00 10.47 162 LYS A CA 1
ATOM 1279 C C . LYS A 1 162 ? 6.190 -3.058 38.062 1.00 10.25 162 LYS A C 1
ATOM 1280 O O . LYS A 1 162 ? 5.864 -4.245 38.015 1.00 10.24 162 LYS A O 1
ATOM 1286 N N . ALA A 1 163 ? 5.422 -2.077 37.590 1.00 9.96 163 ALA A N 1
ATOM 1287 C CA . ALA A 1 163 ? 4.085 -2.329 37.047 1.00 9.69 163 ALA A CA 1
ATOM 1288 C C . ALA A 1 163 ? 4.093 -3.202 35.779 1.00 9.60 163 ALA A C 1
ATOM 1289 O O . ALA A 1 163 ? 3.298 -4.139 35.668 1.00 9.40 163 ALA A O 1
ATOM 1291 N N . GLY A 1 164 ? 4.982 -2.886 34.836 1.00 9.46 164 GLY A N 1
ATOM 1292 C CA . GLY A 1 164 ? 5.181 -3.693 33.627 1.00 9.51 164 GLY A CA 1
ATOM 1293 C C . GLY A 1 164 ? 3.951 -4.057 32.818 1.00 9.44 164 GLY A C 1
ATOM 1294 O O . GLY A 1 164 ? 2.982 -3.303 32.771 1.00 9.39 164 GLY A O 1
ATOM 1295 N N . ALA A 1 165 ? 4.005 -5.218 32.167 1.00 9.30 165 ALA A N 1
ATOM 1296 C CA . ALA A 1 165 ? 2.897 -5.707 31.338 1.00 9.34 165 ALA A CA 1
ATOM 1297 C C . ALA A 1 165 ? 1.596 -5.858 32.124 1.00 9.43 165 ALA A C 1
ATOM 1298 O O . ALA A 1 165 ? 0.508 -5.648 31.582 1.00 9.31 165 ALA A O 1
ATOM 1300 N N . GLN A 1 166 ? 1.721 -6.202 33.405 1.00 9.46 166 GLN A N 1
ATOM 1301 C CA . GLN A 1 166 ? 0.571 -6.365 34.289 1.00 9.63 166 GLN A CA 1
ATOM 1302 C C . GLN A 1 166 ? -0.338 -5.135 34.298 1.00 9.41 166 GLN A C 1
ATOM 1303 O O . GLN A 1 166 ? -1.554 -5.256 34.464 1.00 9.30 166 GLN A O 1
ATOM 1309 N N . TYR A 1 167 ? 0.259 -3.960 34.110 1.00 9.27 167 TYR A N 1
ATOM 1310 C CA . TYR A 1 167 ? -0.481 -2.700 34.118 1.00 9.25 167 TYR A CA 1
ATOM 1311 C C . TYR A 1 167 ? -0.408 -1.962 32.783 1.00 9.11 167 TYR A C 1
ATOM 1312 O O . TYR A 1 167 ? -0.632 -0.751 32.714 1.00 9.20 167 TYR A O 1
ATOM 1321 N N . GLY A 1 168 ? -0.092 -2.701 31.722 1.00 9.00 168 GLY A N 1
ATOM 1322 C CA . GLY A 1 168 ? -0.118 -2.154 30.370 1.00 9.01 168 GLY A CA 1
ATOM 1323 C C . GLY A 1 168 ? 0.954 -1.115 30.109 1.00 9.03 168 GLY A C 1
ATOM 1324 O O . GLY A 1 168 ? 0.746 -0.187 29.333 1.00 9.05 168 GLY A O 1
ATOM 1325 N N . VAL A 1 169 ? 2.104 -1.291 30.749 1.00 8.99 169 VAL A N 1
ATOM 1326 C CA . VAL A 1 169 ? 3.257 -0.408 30.586 1.00 9.13 169 VAL A CA 1
ATOM 1327 C C . VAL A 1 169 ? 4.076 -0.850 29.366 1.00 9.20 169 VAL A C 1
ATOM 1328 O O . VAL A 1 169 ? 4.108 -2.033 29.026 1.00 9.17 169 VAL A O 1
ATOM 1332 N N . GLY A 1 170 ? 4.718 0.107 28.701 1.00 9.09 170 GLY A N 1
ATOM 1333 C CA . GLY A 1 170 ? 5.682 -0.210 27.650 1.00 9.12 170 GLY A CA 1
ATOM 1334 C C . GLY A 1 170 ? 5.319 0.184 26.234 1.00 9.03 170 GLY A C 1
ATOM 1335 O O . GLY A 1 170 ? 6.064 -0.119 25.304 1.00 9.03 170 GLY A O 1
ATOM 1336 N N . TYR A 1 171 ? 4.192 0.871 26.054 1.00 8.85 171 TYR A N 1
ATOM 1337 C CA . TYR A 1 171 ? 3.781 1.264 24.707 1.00 8.92 171 TYR A CA 1
ATOM 1338 C C . TYR A 1 171 ? 4.835 2.077 23.959 1.00 8.98 171 TYR A C 1
ATOM 1339 O O . TYR A 1 171 ? 5.533 2.923 24.533 1.00 9.03 171 TYR A O 1
ATOM 1348 N N . CYS A 1 172 ? 4.938 1.782 22.669 1.00 9.08 172 CYS A N 1
ATOM 1349 C CA . CYS A 1 172 ? 5.695 2.561 21.705 1.00 9.24 172 CYS A CA 1
ATOM 1350 C C . CYS A 1 172 ? 4.969 2.381 20.380 1.00 9.37 172 CYS A C 1
ATOM 1351 O O . CYS A 1 172 ? 4.234 1.404 20.203 1.00 9.41 172 CYS A O 1
ATOM 1354 N N . ASP A 1 173 ? 5.145 3.327 19.462 1.00 9.48 173 ASP A N 1
ATOM 1355 C CA . ASP A 1 173 ? 4.714 3.113 18.079 1.00 9.66 173 ASP A CA 1
ATOM 1356 C C . ASP A 1 173 ? 5.474 3.980 17.084 1.00 9.91 173 ASP A C 1
ATOM 1357 O O . ASP A 1 173 ? 6.425 4.672 17.460 1.00 9.83 173 ASP A O 1
ATOM 1362 N N . SER A 1 174 ? 5.065 3.931 15.820 1.00 10.21 174 SER A N 1
ATOM 1363 C CA . SER A 1 174 ? 5.802 4.604 14.751 1.00 10.62 174 SER A CA 1
ATOM 1364 C C . SER A 1 174 ? 5.602 6.125 14.721 1.00 11.10 174 SER A C 1
ATOM 1365 O O . SER A 1 174 ? 6.252 6.820 13.934 1.00 11.13 174 SER A O 1
ATOM 1368 N N . GLN A 1 175 ? 4.710 6.630 15.574 1.00 11.87 175 GLN A N 1
ATOM 1369 C CA . GLN A 1 175 ? 4.495 8.074 15.720 1.00 12.84 175 GLN A CA 1
ATOM 1370 C C . GLN A 1 175 ? 5.379 8.661 16.810 1.00 12.48 175 GLN A C 1
ATOM 1371 O O . GLN A 1 175 ? 5.375 9.874 17.022 1.00 12.69 175 GLN A O 1
ATOM 1377 N N . CYS A 1 176 ? 6.123 7.798 17.506 1.00 12.08 176 CYS A N 1
ATOM 1378 C CA . CYS A 1 176 ? 6.943 8.203 18.651 1.00 11.88 176 CYS A CA 1
ATOM 1379 C C . CYS A 1 176 ? 6.140 9.054 19.650 1.00 11.93 176 CYS A C 1
ATOM 1380 O O . CYS A 1 176 ? 6.533 10.185 19.950 1.00 11.91 176 CYS A O 1
ATOM 1383 N N . PRO A 1 177 ? 5.011 8.516 20.163 1.00 12.09 177 PRO A N 1
ATOM 1384 C CA . PRO A 1 177 ? 4.085 9.322 20.970 1.00 12.38 177 PRO A CA 1
ATOM 1385 C C . PRO A 1 177 ? 4.734 9.965 22.194 1.00 12.61 177 PRO A C 1
ATOM 1386 O O . PRO A 1 177 ? 5.471 9.306 22.936 1.00 12.06 177 PRO A O 1
ATOM 1390 N N . ARG A 1 178 ? 4.458 11.252 22.379 1.00 13.30 178 ARG A N 1
ATOM 1391 C CA . ARG A 1 178 ? 4.984 12.014 23.503 1.00 13.96 178 ARG A CA 1
ATOM 1392 C C . ARG A 1 178 ? 3.945 12.216 24.606 1.00 14.01 178 ARG A C 1
ATOM 1393 O O . ARG A 1 178 ? 4.261 12.769 25.664 1.00 13.67 178 ARG A O 1
ATOM 1401 N N . ASP A 1 179 ? 2.715 11.762 24.363 1.00 14.22 179 ASP A N 1
ATOM 1402 C CA . ASP A 1 179 ? 1.644 11.883 25.357 1.00 14.59 179 ASP A CA 1
ATOM 1403 C C . ASP A 1 179 ? 1.687 10.800 26.441 1.00 14.07 179 ASP A C 1
ATOM 1404 O O . ASP A 1 179 ? 0.845 10.779 27.341 1.00 13.73 179 ASP A O 1
ATOM 1409 N N . LEU A 1 180 ? 2.671 9.908 26.358 1.00 13.12 180 LEU A N 1
ATOM 1410 C CA . LEU A 1 180 ? 2.810 8.839 27.341 1.00 12.75 180 LEU A CA 1
ATOM 1411 C C . LEU A 1 180 ? 3.368 9.364 28.655 1.00 12.34 180 LEU A C 1
ATOM 1412 O O . LEU A 1 180 ? 4.325 10.137 28.670 1.00 12.13 180 LEU A O 1
ATOM 1417 N N . LYS A 1 181 ? 2.744 8.949 29.754 1.00 12.04 181 LYS A N 1
ATOM 1418 C CA . LYS A 1 181 ? 3.172 9.346 31.089 1.00 11.93 181 LYS A CA 1
ATOM 1419 C C . LYS A 1 181 ? 4.435 8.615 31.519 1.00 11.64 181 LYS A C 1
ATOM 1420 O O . LYS A 1 181 ? 5.256 9.168 32.251 1.00 11.65 181 LYS A O 1
ATOM 1426 N N . PHE A 1 182 ? 4.579 7.374 31.063 1.00 11.55 182 PHE A N 1
ATOM 1427 C CA . PHE A 1 182 ? 5.762 6.573 31.350 1.00 11.34 182 PHE A CA 1
ATOM 1428 C C . PHE A 1 182 ? 6.373 5.991 30.088 1.00 11.36 182 PHE A C 1
ATOM 1429 O O . PHE A 1 182 ? 5.679 5.377 29.275 1.00 11.61 182 PHE A O 1
ATOM 1437 N N . ILE A 1 183 ? 7.677 6.206 29.932 1.00 11.26 183 ILE A N 1
ATOM 1438 C CA . ILE A 1 183 ? 8.431 5.698 28.794 1.00 11.37 183 ILE A CA 1
ATOM 1439 C C . ILE A 1 183 ? 9.722 5.082 29.317 1.00 11.67 183 ILE A C 1
ATOM 1440 O O . ILE A 1 183 ? 10.502 5.755 29.990 1.00 11.59 183 ILE A O 1
ATOM 1445 N N . ALA A 1 184 ? 9.925 3.798 29.011 1.00 11.97 184 ALA A N 1
ATOM 1446 C CA . ALA A 1 184 ? 11.175 3.080 29.306 1.00 12.32 184 ALA A CA 1
ATOM 1447 C C . ALA A 1 184 ? 11.616 3.145 30.776 1.00 12.58 184 ALA A C 1
ATOM 1448 O O . ALA A 1 184 ? 12.807 3.266 31.070 1.00 13.29 184 ALA A O 1
ATOM 1450 N N . GLY A 1 185 ? 10.653 3.059 31.691 1.00 12.51 185 GLY A N 1
ATOM 1451 C CA . GLY A 1 185 ? 10.949 3.008 33.126 1.00 12.35 185 GLY A CA 1
ATOM 1452 C C . GLY A 1 185 ? 11.124 4.350 33.810 1.00 12.05 185 GLY A C 1
ATOM 1453 O O . GLY A 1 185 ? 11.558 4.413 34.965 1.00 12.10 185 GLY A O 1
ATOM 1454 N N A SER A 1 186 ? 10.809 5.426 33.090 0.50 11.75 186 SER A N 1
ATOM 1455 N N B SER A 1 186 ? 10.767 5.420 33.106 0.50 11.86 186 SER A N 1
ATOM 1456 C CA A SER A 1 186 ? 10.861 6.782 33.626 0.50 11.49 186 SER A CA 1
ATOM 1457 C CA B SER A 1 186 ? 10.859 6.766 33.641 0.50 11.68 186 SER A CA 1
ATOM 1458 C C A SER A 1 186 ? 9.532 7.470 33.371 0.50 11.27 186 SER A C 1
ATOM 1459 C C B SER A 1 186 ? 9.566 7.507 33.341 0.50 11.38 186 SER A C 1
ATOM 1460 O O A SER A 1 186 ? 8.820 7.111 32.438 0.50 11.14 186 SER A O 1
ATOM 1461 O O B SER A 1 186 ? 8.907 7.213 32.346 0.50 11.24 186 SER A O 1
ATOM 1466 N N . ALA A 1 187 ? 9.200 8.459 34.198 1.00 11.13 187 ALA A N 1
ATOM 1467 C CA . ALA A 1 187 ? 8.039 9.307 33.932 1.00 10.89 187 ALA A CA 1
ATOM 1468 C C . ALA A 1 187 ? 8.380 10.302 32.823 1.00 10.87 187 ALA A C 1
ATOM 1469 O O . ALA A 1 187 ? 9.537 10.412 32.419 1.00 10.93 187 ALA A O 1
ATOM 1471 N N . ASN A 1 188 ? 7.372 11.015 32.332 1.00 10.88 188 ASN A N 1
ATOM 1472 C CA . ASN A 1 188 ? 7.553 11.972 31.242 1.00 11.17 188 ASN A CA 1
ATOM 1473 C C . ASN A 1 188 ? 7.081 13.364 31.674 1.00 11.34 188 ASN A C 1
ATOM 1474 O O . ASN A 1 188 ? 6.623 14.166 30.853 1.00 11.54 188 ASN A O 1
ATOM 1479 N N . VAL A 1 189 ? 7.206 13.636 32.975 1.00 11.53 189 VAL A N 1
ATOM 1480 C CA . VAL A 1 189 ? 6.815 14.925 33.566 1.00 11.74 189 VAL A CA 1
ATOM 1481 C C . VAL A 1 189 ? 7.685 16.088 33.078 1.00 12.01 189 VAL A C 1
ATOM 1482 O O . VAL A 1 189 ? 7.191 17.202 32.893 1.00 12.00 189 VAL A O 1
ATOM 1486 N N . GLN A 1 190 ? 8.974 15.830 32.870 1.00 12.36 190 GLN A N 1
ATOM 1487 C CA . GLN A 1 190 ? 9.886 16.867 32.398 1.00 12.99 190 GLN A CA 1
ATOM 1488 C C . GLN A 1 190 ? 9.505 17.332 30.993 1.00 13.17 190 GLN A C 1
ATOM 1489 O O . GLN A 1 190 ? 9.399 16.525 30.059 1.00 13.04 190 GLN A O 1
ATOM 1495 N N . GLY A 1 191 ? 9.263 18.633 30.863 1.00 13.39 191 GLY A N 1
ATOM 1496 C CA . GLY A 1 191 ? 8.832 19.214 29.600 1.00 13.73 191 GLY A CA 1
ATOM 1497 C C . GLY A 1 191 ? 7.356 19.037 29.291 1.00 14.08 191 GLY A C 1
ATOM 1498 O O . GLY A 1 191 ? 6.913 19.390 28.199 1.00 14.40 191 GLY A O 1
ATOM 1499 N N . TRP A 1 192 ? 6.594 18.495 30.243 1.00 14.04 192 TRP A N 1
ATOM 1500 C CA . TRP A 1 192 ? 5.162 18.271 30.044 1.00 14.57 192 TRP A CA 1
ATOM 1501 C C . TRP A 1 192 ? 4.417 19.586 29.860 1.00 15.54 192 TRP A C 1
ATOM 1502 O O . TRP A 1 192 ? 4.555 20.511 30.667 1.00 16.04 192 TRP A O 1
ATOM 1513 N N . GLU A 1 193 ? 3.644 19.662 28.782 1.00 16.34 193 GLU A N 1
ATOM 1514 C CA . GLU A 1 193 ? 2.823 20.831 28.491 1.00 17.65 193 GLU A CA 1
ATOM 1515 C C . GLU A 1 193 ? 1.445 20.389 28.026 1.00 17.74 193 GLU A C 1
ATOM 1516 O O . GLU A 1 193 ? 1.333 19.450 27.237 1.00 17.59 193 GLU A O 1
ATOM 1522 N N . PRO A 1 194 ? 0.384 21.060 28.513 1.00 18.10 194 PRO A N 1
ATOM 1523 C CA . PRO A 1 194 ? -0.944 20.819 27.950 1.00 18.68 194 PRO A CA 1
ATOM 1524 C C . PRO A 1 194 ? -0.969 21.114 26.450 1.00 19.29 194 PRO A C 1
ATOM 1525 O O . PRO A 1 194 ? -0.247 21.995 25.982 1.00 19.30 194 PRO A O 1
ATOM 1529 N N . ALA A 1 195 ? -1.781 20.361 25.709 1.00 20.30 195 ALA A N 1
ATOM 1530 C CA . ALA A 1 195 ? -1.871 20.501 24.256 1.00 21.60 195 ALA A CA 1
ATOM 1531 C C . ALA A 1 195 ? -3.230 20.024 23.759 1.00 22.50 195 ALA A C 1
ATOM 1532 O O . ALA A 1 195 ? -3.612 18.880 23.988 1.00 23.16 195 ALA A O 1
ATOM 1534 N N . SER A 1 196 ? -3.948 20.907 23.071 1.00 23.85 196 SER A N 1
ATOM 1535 C CA . SER A 1 196 ? -5.318 20.636 22.631 1.00 24.89 196 SER A CA 1
ATOM 1536 C C . SER A 1 196 ? -5.423 19.489 21.629 1.00 24.29 196 SER A C 1
ATOM 1537 O O . SER A 1 196 ? -6.449 18.811 21.566 1.00 24.35 196 SER A O 1
ATOM 1540 N N . ASN A 1 197 ? -4.360 19.279 20.853 1.00 23.16 197 ASN A N 1
ATOM 1541 C CA . ASN A 1 197 ? -4.368 18.280 19.785 1.00 22.65 197 ASN A CA 1
ATOM 1542 C C . ASN A 1 197 ? -3.738 16.933 20.162 1.00 22.34 197 ASN A C 1
ATOM 1543 O O . ASN A 1 197 ? -3.346 16.153 19.290 1.00 22.20 197 ASN A O 1
ATOM 1548 N N . SER A 1 198 ? -3.659 16.675 21.465 1.00 21.91 198 SER A N 1
ATOM 1549 C CA . SER A 1 198 ? -3.244 15.381 21.995 1.00 21.97 198 SER A CA 1
ATOM 1550 C C . SER A 1 198 ? -4.457 14.652 22.564 1.00 21.94 198 SER A C 1
ATOM 1551 O O . SER A 1 198 ? -5.356 15.280 23.127 1.00 21.55 198 SER A O 1
ATOM 1554 N N . ALA A 1 199 ? -4.462 13.326 22.425 1.00 22.14 199 ALA A N 1
ATOM 1555 C CA . ALA A 1 199 ? -5.538 12.474 22.937 1.00 22.24 199 ALA A CA 1
ATOM 1556 C C . ALA A 1 199 ? -5.846 12.729 24.414 1.00 22.12 199 ALA A C 1
ATOM 1557 O O . ALA A 1 199 ? -7.014 12.808 24.806 1.00 22.87 199 ALA A O 1
ATOM 1559 N N . ASN A 1 200 ? -4.797 12.859 25.223 1.00 21.45 200 ASN A N 1
ATOM 1560 C CA . ASN A 1 200 ? -4.950 13.132 26.653 1.00 20.82 200 ASN A CA 1
ATOM 1561 C C . ASN A 1 200 ? -4.680 14.593 27.041 1.00 20.08 200 ASN A C 1
ATOM 1562 O O . ASN A 1 200 ? -4.489 14.905 28.219 1.00 19.43 200 ASN A O 1
ATOM 1567 N N A SER A 1 201 ? -4.667 15.470 26.038 0.50 19.80 201 SER A N 1
ATOM 1568 N N B SER A 1 201 ? -4.669 15.469 26.038 0.50 19.55 201 SER A N 1
ATOM 1569 C CA A SER A 1 201 ? -4.480 16.916 26.224 0.50 19.47 201 SER A CA 1
ATOM 1570 C CA B SER A 1 201 ? -4.484 16.915 26.222 0.50 19.07 201 SER A CA 1
ATOM 1571 C C A SER A 1 201 ? -3.134 17.315 26.837 0.50 19.03 201 SER A C 1
ATOM 1572 C C B SER A 1 201 ? -3.137 17.311 26.842 0.50 18.79 201 SER A C 1
ATOM 1573 O O A SER A 1 201 ? -3.046 18.334 27.522 0.50 19.00 201 SER A O 1
ATOM 1574 O O B SER A 1 201 ? -3.052 18.324 27.535 0.50 18.79 201 SER A O 1
ATOM 1579 N N . GLY A 1 202 ? -2.096 16.520 26.580 1.00 18.59 202 GLY A N 1
ATOM 1580 C CA . GLY A 1 202 ? -0.743 16.805 27.091 1.00 17.71 202 GLY A CA 1
ATOM 1581 C C . GLY A 1 202 ? 0.387 16.097 26.359 1.00 17.04 202 GLY A C 1
ATOM 1582 O O . GLY A 1 202 ? 0.188 15.024 25.783 1.00 17.02 202 GLY A O 1
ATOM 1583 N N . LEU A 1 203 ? 1.578 16.701 26.382 1.00 16.34 203 LEU A N 1
ATOM 1584 C CA . LEU A 1 203 ? 2.765 16.144 25.720 1.00 15.95 203 LEU A CA 1
ATOM 1585 C C . LEU A 1 203 ? 4.025 16.374 26.556 1.00 15.36 203 LEU A C 1
ATOM 1586 O O . LEU A 1 203 ? 4.276 17.490 27.019 1.00 15.08 203 LEU A O 1
ATOM 1591 N N . GLY A 1 204 ? 4.818 15.321 26.739 1.00 14.71 204 GLY A N 1
ATOM 1592 C CA . GLY A 1 204 ? 6.065 15.413 27.497 1.00 14.36 204 GLY A CA 1
ATOM 1593 C C . GLY A 1 204 ? 7.300 15.601 26.638 1.00 14.00 204 GLY A C 1
ATOM 1594 O O . GLY A 1 204 ? 7.220 15.620 25.408 1.00 13.75 204 GLY A O 1
ATOM 1595 N N . GLY A 1 205 ? 8.449 15.732 27.294 1.00 13.80 205 GLY A N 1
ATOM 1596 C CA . GLY A 1 205 ? 9.719 15.955 26.612 1.00 13.92 205 GLY A CA 1
ATOM 1597 C C . GLY A 1 205 ? 10.154 14.799 25.731 1.00 14.09 205 GLY A C 1
ATOM 1598 O O . GLY A 1 205 ? 10.842 15.004 24.729 1.00 14.52 205 GLY A O 1
ATOM 1599 N N . ASN A 1 206 ? 9.752 13.584 26.100 1.00 13.94 206 ASN A N 1
ATOM 1600 C CA . ASN A 1 206 ? 10.183 12.386 25.379 1.00 13.78 206 ASN A CA 1
ATOM 1601 C C . ASN A 1 206 ? 9.076 11.632 24.674 1.00 12.87 206 ASN A C 1
ATOM 1602 O O . ASN A 1 206 ? 7.911 11.694 25.068 1.00 12.60 206 ASN A O 1
ATOM 1607 N N . GLY A 1 207 ? 9.468 10.948 23.603 1.00 12.13 207 GLY A N 1
ATOM 1608 C CA . GLY A 1 207 ? 8.566 10.100 22.847 1.00 11.25 207 GLY A CA 1
ATOM 1609 C C . GLY A 1 207 ? 9.023 8.657 22.868 1.00 10.74 207 GLY A C 1
ATOM 1610 O O . GLY A 1 207 ? 10.183 8.359 23.165 1.00 10.67 207 GLY A O 1
ATOM 1611 N N . SER A 1 208 ? 8.099 7.763 22.541 1.00 10.36 208 SER A N 1
ATOM 1612 C CA . SER A 1 208 ? 8.346 6.329 22.611 1.00 10.05 208 SER A CA 1
ATOM 1613 C C . SER A 1 208 ? 8.224 5.697 21.228 1.00 9.89 208 SER A C 1
ATOM 1614 O O . SER A 1 208 ? 7.115 5.450 20.749 1.00 9.71 208 SER A O 1
ATOM 1617 N N . CYS A 1 209 ? 9.369 5.436 20.599 1.00 9.83 209 CYS A N 1
ATOM 1618 C CA . CYS A 1 209 ? 9.416 4.976 19.208 1.00 9.79 209 CYS A CA 1
ATOM 1619 C C . CYS A 1 209 ? 9.568 3.469 19.086 1.00 9.64 209 CYS A C 1
ATOM 1620 O O . CYS A 1 209 ? 10.284 2.850 19.867 1.00 9.68 209 CYS A O 1
ATOM 1623 N N . CYS A 1 210 ? 8.909 2.902 18.077 1.00 9.54 210 CYS A N 1
ATOM 1624 C CA . CYS A 1 210 ? 9.207 1.553 17.578 1.00 9.36 210 CYS A CA 1
ATOM 1625 C C . CYS A 1 210 ? 8.492 1.316 16.246 1.00 9.21 210 CYS A C 1
ATOM 1626 O O . CYS A 1 210 ? 7.717 2.168 15.794 1.00 9.25 210 CYS A O 1
ATOM 1629 N N . ALA A 1 211 ? 8.766 0.177 15.609 1.00 9.12 211 ALA A N 1
ATOM 1630 C CA . ALA A 1 211 ? 8.049 -0.208 14.391 1.00 9.02 211 ALA A CA 1
ATOM 1631 C C . ALA A 1 211 ? 6.572 -0.460 14.714 1.00 8.97 211 ALA A C 1
ATOM 1632 O O . ALA A 1 211 ? 6.204 -0.602 15.883 1.00 9.04 211 ALA A O 1
ATOM 1634 N N . GLU A 1 212 ? 5.726 -0.499 13.690 1.00 8.86 212 GLU A N 1
ATOM 1635 C CA . GLU A 1 212 ? 4.287 -0.616 13.906 1.00 8.87 212 GLU A CA 1
ATOM 1636 C C . GLU A 1 212 ? 3.623 -1.238 12.694 1.00 8.71 212 GLU A C 1
ATOM 1637 O O . GLU A 1 212 ? 3.770 -0.749 11.575 1.00 8.72 212 GLU A O 1
ATOM 1643 N N . LEU A 1 213 ? 2.894 -2.322 12.930 1.00 8.63 213 LEU A N 1
ATOM 1644 C CA . LEU A 1 213 ? 2.120 -2.985 11.893 1.00 8.61 213 LEU A CA 1
ATOM 1645 C C . LEU A 1 213 ? 0.638 -2.721 12.124 1.00 8.51 213 LEU A C 1
ATOM 1646 O O . LEU A 1 213 ? 0.009 -3.357 12.977 1.00 8.48 213 LEU A O 1
ATOM 1651 N N . ASP A 1 214 ? 0.091 -1.760 11.387 1.00 8.45 214 ASP A N 1
ATOM 1652 C CA . ASP A 1 214 ? -1.328 -1.451 11.513 1.00 8.46 214 ASP A CA 1
ATOM 1653 C C . ASP A 1 214 ? -2.141 -2.398 10.651 1.00 8.38 214 ASP A C 1
ATOM 1654 O O . ASP A 1 214 ? -2.470 -2.099 9.502 1.00 8.32 214 ASP A O 1
ATOM 1659 N N . ILE A 1 215 ? -2.445 -3.560 11.221 1.00 8.21 215 ILE A N 1
ATOM 1660 C CA . ILE A 1 215 ? -3.225 -4.582 10.532 1.00 8.23 215 ILE A CA 1
ATOM 1661 C C . ILE A 1 215 ? -4.574 -4.001 10.115 1.00 8.29 215 ILE A C 1
ATOM 1662 O O . ILE A 1 215 ? -5.045 -4.234 9.004 1.00 8.33 215 ILE A O 1
ATOM 1667 N N . TRP A 1 216 ? -5.166 -3.210 11.003 1.00 8.29 216 TRP A N 1
ATOM 1668 C CA . TRP A 1 216 ? -6.536 -2.773 10.840 1.00 8.47 216 TRP A CA 1
ATOM 1669 C C . TRP A 1 216 ? -6.751 -1.434 11.518 1.00 8.63 216 TRP A C 1
ATOM 1670 O O . TRP A 1 216 ? -6.634 -1.316 12.740 1.00 8.76 216 TRP A O 1
ATOM 1681 N N . GLU A 1 217 ? -7.064 -0.425 10.715 1.00 8.79 217 GLU A N 1
ATOM 1682 C CA . GLU A 1 217 ? -7.533 0.856 11.226 1.00 9.02 217 GLU A CA 1
ATOM 1683 C C . GLU A 1 217 ? -8.764 1.200 10.418 1.00 8.92 217 GLU A C 1
ATOM 1684 O O . GLU A 1 217 ? -8.688 1.359 9.197 1.00 8.95 217 GLU A O 1
ATOM 1690 N N . ALA A 1 218 ? -9.909 1.273 11.090 1.00 8.84 218 ALA A N 1
ATOM 1691 C CA . ALA A 1 218 ? -11.166 1.339 10.365 1.00 8.83 218 ALA A CA 1
ATOM 1692 C C . ALA A 1 218 ? -12.362 1.855 11.141 1.00 8.79 218 ALA A C 1
ATOM 1693 O O . ALA A 1 218 ? -12.424 1.791 12.370 1.00 8.72 218 ALA A O 1
ATOM 1695 N N . ASN A 1 219 ? -13.322 2.352 10.373 1.00 8.72 219 ASN A N 1
ATOM 1696 C CA . ASN A 1 219 ? -14.676 2.571 10.842 1.00 8.83 219 ASN A CA 1
ATOM 1697 C C . ASN A 1 219 ? -15.626 2.023 9.774 1.00 9.02 219 ASN A C 1
ATOM 1698 O O . ASN A 1 219 ? -15.205 1.240 8.913 1.00 9.08 219 ASN A O 1
ATOM 1703 N N . SER A 1 220 ? -16.893 2.419 9.821 1.00 9.13 220 SER A N 1
ATOM 1704 C CA . SER A 1 220 ? -17.874 1.904 8.863 1.00 9.37 220 SER A CA 1
ATOM 1705 C C . SER A 1 220 ? -17.717 2.497 7.460 1.00 9.36 220 SER A C 1
ATOM 1706 O O . SER A 1 220 ? -18.327 2.004 6.511 1.00 9.46 220 SER A O 1
ATOM 1709 N N . ILE A 1 221 ? -16.891 3.540 7.340 1.00 9.42 221 ILE A N 1
ATOM 1710 C CA . ILE A 1 221 ? -16.677 4.248 6.074 1.00 9.51 221 ILE A CA 1
ATOM 1711 C C . ILE A 1 221 ? -15.449 3.728 5.328 1.00 9.42 221 ILE A C 1
ATOM 1712 O O . ILE A 1 221 ? -15.543 3.357 4.161 1.00 9.27 221 ILE A O 1
ATOM 1717 N N . SER A 1 222 ? -14.301 3.714 6.001 1.00 9.29 222 SER A N 1
ATOM 1718 C CA . SER A 1 222 ? -13.044 3.338 5.363 1.00 9.31 222 SER A CA 1
ATOM 1719 C C . SER A 1 222 ? -12.165 2.500 6.278 1.00 8.90 222 SER A C 1
ATOM 1720 O O . SER A 1 222 ? -12.303 2.542 7.502 1.00 8.81 222 SER A O 1
ATOM 1723 N N . ALA A 1 223 ? -11.262 1.749 5.656 1.00 8.59 223 ALA A N 1
ATOM 1724 C CA . ALA A 1 223 ? -10.307 0.890 6.342 1.00 8.38 223 ALA A CA 1
ATOM 1725 C C . ALA A 1 223 ? -8.928 1.069 5.718 1.00 8.37 223 ALA A C 1
ATOM 1726 O O . ALA A 1 223 ? -8.805 1.310 4.513 1.00 8.37 223 ALA A O 1
ATOM 1728 N N . ALA A 1 224 ? -7.891 0.947 6.538 1.00 8.39 224 ALA A N 1
ATOM 1729 C CA . ALA A 1 224 ? -6.516 1.008 6.068 1.00 8.41 224 ALA A CA 1
ATOM 1730 C C . ALA A 1 224 ? -5.664 -0.076 6.721 1.00 8.29 224 ALA A C 1
ATOM 1731 O O . ALA A 1 224 ? -5.799 -0.356 7.919 1.00 8.27 224 ALA A O 1
ATOM 1733 N N . LEU A 1 225 ? -4.800 -0.677 5.911 1.00 8.41 225 LEU A N 1
ATOM 1734 C CA . LEU A 1 225 ? -3.786 -1.626 6.349 1.00 8.36 225 LEU A CA 1
ATOM 1735 C C . LEU A 1 225 ? -2.442 -0.960 6.094 1.00 8.47 225 LEU A C 1
ATOM 1736 O O . LEU A 1 225 ? -2.140 -0.603 4.957 1.00 8.44 225 LEU A O 1
ATOM 1741 N N . THR A 1 226 ? -1.636 -0.797 7.139 1.00 8.67 226 THR A N 1
ATOM 1742 C CA . THR A 1 226 ? -0.431 0.030 7.036 1.00 8.79 226 THR A CA 1
ATOM 1743 C C . THR A 1 226 ? 0.733 -0.469 7.892 1.00 8.74 226 THR A C 1
ATOM 1744 O O . THR A 1 226 ? 0.751 -0.239 9.101 1.00 8.73 226 THR A O 1
ATOM 1748 N N . PRO A 1 227 ? 1.714 -1.147 7.269 1.00 8.66 227 PRO A N 1
ATOM 1749 C CA . PRO A 1 227 ? 2.978 -1.368 7.966 1.00 8.69 227 PRO A CA 1
ATOM 1750 C C . PRO A 1 227 ? 3.802 -0.070 8.030 1.00 8.65 227 PRO A C 1
ATOM 1751 O O . PRO A 1 227 ? 3.773 0.731 7.094 1.00 8.57 227 PRO A O 1
ATOM 1755 N N . HIS A 1 228 ? 4.494 0.130 9.153 1.00 8.76 228 HIS A N 1
ATOM 1756 C CA . HIS A 1 228 ? 5.392 1.263 9.365 1.00 8.76 228 HIS A CA 1
ATOM 1757 C C . HIS A 1 228 ? 6.754 0.727 9.788 1.00 8.89 228 HIS A C 1
ATOM 1758 O O . HIS A 1 228 ? 6.848 -0.086 10.715 1.00 8.90 228 HIS A O 1
ATOM 1765 N N . SER A 1 229 ? 7.807 1.214 9.142 1.00 8.94 229 SER A N 1
ATOM 1766 C CA . SER A 1 229 ? 9.169 0.802 9.467 1.00 9.00 229 SER A CA 1
ATOM 1767 C C . SER A 1 229 ? 9.798 1.665 10.567 1.00 9.09 229 SER A C 1
ATOM 1768 O O . SER A 1 229 ? 9.266 2.720 10.933 1.00 9.09 229 SER A O 1
ATOM 1771 N N . ALA A 1 230 ? 10.937 1.206 11.083 1.00 9.16 230 ALA A N 1
ATOM 1772 C CA . ALA A 1 230 ? 11.727 1.956 12.063 1.00 9.40 230 ALA A CA 1
ATOM 1773 C C . ALA A 1 230 ? 13.178 1.492 12.006 1.00 9.68 230 ALA A C 1
ATOM 1774 O O . ALA A 1 230 ? 13.438 0.309 11.787 1.00 9.80 230 ALA A O 1
ATOM 1776 N N . ASP A 1 231 ? 14.115 2.421 12.201 1.00 10.03 231 ASP A N 1
ATOM 1777 C CA . ASP A 1 231 ? 15.545 2.092 12.227 1.00 10.39 231 ASP A CA 1
ATOM 1778 C C . ASP A 1 231 ? 15.830 0.996 13.245 1.00 10.42 231 ASP A C 1
ATOM 1779 O O . ASP A 1 231 ? 16.517 0.019 12.948 1.00 10.54 231 ASP A O 1
ATOM 1784 N N . THR A 1 232 ? 15.299 1.189 14.451 1.00 10.57 232 THR A N 1
ATOM 1785 C CA . THR A 1 232 ? 15.344 0.203 15.516 1.00 10.66 232 THR A CA 1
ATOM 1786 C C . THR A 1 232 ? 13.904 -0.229 15.766 1.00 10.55 232 THR A C 1
ATOM 1787 O O . THR A 1 232 ? 13.034 0.600 16.048 1.00 10.65 232 THR A O 1
ATOM 1791 N N . VAL A 1 233 ? 13.642 -1.526 15.642 1.00 10.54 233 VAL A N 1
ATOM 1792 C CA . VAL A 1 233 ? 12.253 -1.998 15.623 1.00 10.62 233 VAL A CA 1
ATOM 1793 C C . VAL A 1 233 ? 11.589 -2.012 16.997 1.00 10.58 233 VAL A C 1
ATOM 1794 O O . VAL A 1 233 ? 10.371 -1.871 17.096 1.00 10.58 233 VAL A O 1
ATOM 1798 N N . THR A 1 234 ? 12.394 -2.183 18.043 1.00 10.57 234 THR A N 1
ATOM 1799 C CA . THR A 1 234 ? 11.906 -2.172 19.413 1.00 10.82 234 THR A CA 1
ATOM 1800 C C . THR A 1 234 ? 11.995 -0.757 19.973 1.00 10.93 234 THR A C 1
ATOM 1801 O O . THR A 1 234 ? 12.440 0.164 19.280 1.00 10.85 234 THR A O 1
ATOM 1805 N N . GLN A 1 235 ? 11.568 -0.587 21.221 1.00 11.24 235 GLN A N 1
ATOM 1806 C CA . GLN A 1 235 ? 11.464 0.740 21.817 1.00 11.84 235 GLN A CA 1
ATOM 1807 C C . GLN A 1 235 ? 12.775 1.525 21.843 1.00 11.77 235 GLN A C 1
ATOM 1808 O O . GLN A 1 235 ? 13.816 1.014 22.249 1.00 11.81 235 GLN A O 1
ATOM 1814 N N . THR A 1 236 ? 12.703 2.769 21.385 1.00 11.71 236 THR A N 1
ATOM 1815 C CA . THR A 1 236 ? 13.751 3.755 21.635 1.00 11.91 236 THR A CA 1
ATOM 1816 C C . THR A 1 236 ? 13.105 5.022 22.179 1.00 12.15 236 THR A C 1
ATOM 1817 O O . THR A 1 236 ? 11.925 5.286 21.925 1.00 12.40 236 THR A O 1
ATOM 1821 N N . VAL A 1 237 ? 13.882 5.794 22.932 1.00 12.33 237 VAL A N 1
ATOM 1822 C CA . VAL A 1 237 ? 13.422 7.057 23.496 1.00 12.63 237 VAL A CA 1
ATOM 1823 C C . VAL A 1 237 ? 13.958 8.202 22.646 1.00 12.91 237 VAL A C 1
ATOM 1824 O O . VAL A 1 237 ? 15.148 8.243 22.327 1.00 13.04 237 VAL A O 1
ATOM 1828 N N . CYS A 1 238 ? 13.072 9.120 22.273 1.00 13.19 238 CYS A N 1
ATOM 1829 C CA . CYS A 1 238 ? 13.461 10.294 21.497 1.00 13.73 238 CYS A CA 1
ATOM 1830 C C . CYS A 1 238 ? 13.210 11.570 22.294 1.00 14.67 238 CYS A C 1
ATOM 1831 O O . CYS A 1 238 ? 12.448 11.562 23.264 1.00 14.75 238 CYS A O 1
ATOM 1834 N N A ASN A 1 239 ? 13.844 12.656 21.856 0.50 15.01 239 ASN A N 1
ATOM 1835 N N B ASN A 1 239 ? 13.859 12.663 21.906 0.50 15.15 239 ASN A N 1
ATOM 1836 C CA A ASN A 1 239 ? 13.776 13.955 22.521 0.50 15.76 239 ASN A CA 1
ATOM 1837 C CA B ASN A 1 239 ? 13.691 13.924 22.625 0.50 15.97 239 ASN A CA 1
ATOM 1838 C C A ASN A 1 239 ? 13.071 15.010 21.671 0.50 15.86 239 ASN A C 1
ATOM 1839 C C B ASN A 1 239 ? 13.122 15.053 21.772 0.50 16.05 239 ASN A C 1
ATOM 1840 O O A ASN A 1 239 ? 13.561 15.371 20.600 0.50 15.82 239 ASN A O 1
ATOM 1841 O O B ASN A 1 239 ? 13.746 15.497 20.806 0.50 16.23 239 ASN A O 1
ATOM 1850 N N . GLY A 1 240 ? 11.922 15.492 22.144 1.00 16.01 240 GLY A N 1
ATOM 1851 C CA . GLY A 1 240 ? 11.234 16.625 21.510 1.00 16.55 240 GLY A CA 1
ATOM 1852 C C . GLY A 1 240 ? 11.000 16.521 20.015 1.00 17.22 240 GLY A C 1
ATOM 1853 O O . GLY A 1 240 ? 10.482 15.516 19.530 1.00 16.82 240 GLY A O 1
ATOM 1854 N N . ASP A 1 241 ? 11.394 17.565 19.288 1.00 18.06 241 ASP A N 1
ATOM 1855 C CA . ASP A 1 241 ? 11.219 17.624 17.837 1.00 18.84 241 ASP A CA 1
ATOM 1856 C C . ASP A 1 241 ? 12.004 16.548 17.085 1.00 18.53 241 ASP A C 1
ATOM 1857 O O . ASP A 1 241 ? 11.599 16.132 15.998 1.00 18.64 241 ASP A O 1
ATOM 1862 N N . ASP A 1 242 ? 13.116 16.100 17.666 1.00 18.29 242 ASP A N 1
ATOM 1863 C CA . ASP A 1 242 ? 13.934 15.047 17.060 1.00 18.05 242 ASP A CA 1
ATOM 1864 C C . ASP A 1 242 ? 13.185 13.721 16.953 1.00 17.01 242 ASP A C 1
ATOM 1865 O O . ASP A 1 242 ? 13.604 12.823 16.224 1.00 16.86 242 ASP A O 1
ATOM 1870 N N . CYS A 1 243 ? 12.073 13.613 17.677 1.00 15.76 243 CYS A N 1
ATOM 1871 C CA . CYS A 1 243 ? 11.191 12.454 17.588 1.00 14.95 243 CYS A CA 1
ATOM 1872 C C . CYS A 1 243 ? 10.621 12.242 16.192 1.00 15.14 243 CYS A C 1
ATOM 1873 O O . CYS A 1 243 ? 10.371 11.107 15.791 1.00 14.99 243 CYS A O 1
ATOM 1876 N N . GLY A 1 244 ? 10.403 13.334 15.461 1.00 15.41 244 GLY A N 1
ATOM 1877 C CA . GLY A 1 244 ? 9.584 13.289 14.257 1.00 15.96 244 GLY A CA 1
ATOM 1878 C C . GLY A 1 244 ? 8.158 12.933 14.643 1.00 16.68 244 GLY A C 1
ATOM 1879 O O . GLY A 1 244 ? 7.785 13.010 15.819 1.00 16.45 244 GLY A O 1
ATOM 1880 N N . GLY A 1 245 ? 7.361 12.527 13.662 1.00 17.41 245 GLY A N 1
ATOM 1881 C CA . GLY A 1 245 ? 5.976 12.157 13.921 1.00 18.50 245 GLY A CA 1
ATOM 1882 C C . GLY A 1 245 ? 5.056 13.341 14.151 1.00 19.35 245 GLY A C 1
ATOM 1883 O O . GLY A 1 245 ? 5.374 14.474 13.786 1.00 19.50 245 GLY A O 1
ATOM 1884 N N . THR A 1 246 ? 3.929 13.063 14.799 1.00 20.43 246 THR A N 1
ATOM 1885 C CA . THR A 1 246 ? 2.765 13.952 14.842 0.50 21.34 246 THR A CA 1
ATOM 1886 C C . THR A 1 246 ? 3.010 15.391 15.330 1.00 22.13 246 THR A C 1
ATOM 1887 O O . THR A 1 246 ? 2.500 16.341 14.732 1.00 22.64 246 THR A O 1
ATOM 1891 N N . TYR A 1 247 ? 3.791 15.550 16.396 1.00 23.20 247 TYR A N 1
ATOM 1892 C CA . TYR A 1 247 ? 3.900 16.845 17.084 1.00 23.78 247 TYR A CA 1
ATOM 1893 C C . TYR A 1 247 ? 5.239 17.566 16.898 1.00 23.83 247 TYR A C 1
ATOM 1894 O O . TYR A 1 247 ? 5.484 18.610 17.512 1.00 24.00 247 TYR A O 1
ATOM 1903 N N . SER A 1 248 ? 6.087 17.015 16.035 1.00 23.10 248 SER A N 1
ATOM 1904 C CA . SER A 1 248 ? 7.377 17.617 15.722 1.00 22.76 248 SER A CA 1
ATOM 1905 C C . SER A 1 248 ? 7.232 18.734 14.692 1.00 22.99 248 SER A C 1
ATOM 1906 O O . SER A 1 248 ? 6.287 18.741 13.901 1.00 23.22 248 SER A O 1
ATOM 1909 N N . ASN A 1 249 ? 8.175 19.674 14.712 1.00 23.23 249 ASN A N 1
ATOM 1910 C CA . ASN A 1 249 ? 8.255 20.717 13.688 1.00 23.31 249 ASN A CA 1
ATOM 1911 C C . ASN A 1 249 ? 8.655 20.149 12.323 1.00 22.90 249 ASN A C 1
ATOM 1912 O O . ASN A 1 249 ? 8.399 20.763 11.285 1.00 22.87 249 ASN A O 1
ATOM 1917 N N . ASP A 1 250 ? 9.282 18.973 12.343 1.00 22.32 250 ASP A N 1
ATOM 1918 C CA . ASP A 1 250 ? 9.614 18.233 11.130 1.00 21.71 250 ASP A CA 1
ATOM 1919 C C . ASP A 1 250 ? 9.177 16.776 11.292 1.00 20.31 250 ASP A C 1
ATOM 1920 O O . ASP A 1 250 ? 9.865 15.967 11.924 1.00 20.16 250 ASP A O 1
ATOM 1925 N N . ARG A 1 251 ? 8.026 16.460 10.705 1.00 18.85 251 ARG A N 1
ATOM 1926 C CA . ARG A 1 251 ? 7.397 15.144 10.824 1.00 17.76 251 ARG A CA 1
ATOM 1927 C C . ARG A 1 251 ? 8.331 13.986 10.454 1.00 16.93 251 ARG A C 1
ATOM 1928 O O . ARG A 1 251 ? 8.266 12.911 11.056 1.00 16.04 251 ARG A O 1
ATOM 1936 N N . TYR A 1 252 ? 9.202 14.220 9.476 1.00 16.54 252 TYR A N 1
ATOM 1937 C CA . TYR A 1 252 ? 10.034 13.159 8.908 1.00 16.15 252 TYR A CA 1
ATOM 1938 C C . TYR A 1 252 ? 11.494 13.167 9.376 1.00 15.62 252 TYR A C 1
ATOM 1939 O O . TYR A 1 252 ? 12.342 12.485 8.799 1.00 15.51 252 TYR A O 1
ATOM 1948 N N . SER A 1 253 ? 11.774 13.910 10.443 1.00 15.22 253 SER A N 1
ATOM 1949 C CA . SER A 1 253 ? 13.142 14.066 10.941 1.00 14.80 253 SER A CA 1
ATOM 1950 C C . SER A 1 253 ? 13.563 12.997 11.955 1.00 14.30 253 SER A C 1
ATOM 1951 O O . SER A 1 253 ? 14.695 13.017 12.443 1.00 14.49 253 SER A O 1
ATOM 1954 N N . GLY A 1 254 ? 12.660 12.068 12.263 1.00 13.49 254 GLY A N 1
ATOM 1955 C CA . GLY A 1 254 ? 12.923 11.048 13.279 1.00 12.72 254 GLY A CA 1
ATOM 1956 C C . GLY A 1 254 ? 13.475 9.734 12.752 1.00 12.21 254 GLY A C 1
ATOM 1957 O O . GLY A 1 254 ? 13.913 9.640 11.605 1.00 12.10 254 GLY A O 1
ATOM 1958 N N . THR A 1 255 ? 13.436 8.714 13.604 1.00 11.66 255 THR A N 1
ATOM 1959 C CA . THR A 1 255 ? 14.019 7.407 13.296 1.00 11.53 255 THR A CA 1
ATOM 1960 C C . THR A 1 255 ? 12.961 6.376 12.902 1.00 11.19 255 THR A C 1
ATOM 1961 O O . THR A 1 255 ? 13.277 5.197 12.699 1.00 11.21 255 THR A O 1
ATOM 1965 N N . THR A 1 256 ? 11.707 6.816 12.820 1.00 10.87 256 THR A N 1
ATOM 1966 C CA . THR A 1 256 ? 10.609 5.933 12.423 1.00 10.74 256 THR A CA 1
ATOM 1967 C C . THR A 1 256 ? 9.876 6.486 11.209 1.00 10.50 256 THR A C 1
ATOM 1968 O O . THR A 1 256 ? 10.054 7.650 10.828 1.00 10.38 256 THR A O 1
ATOM 1972 N N . ASP A 1 257 ? 9.046 5.629 10.622 1.00 10.46 257 ASP A N 1
ATOM 1973 C CA . ASP A 1 257 ? 8.208 5.960 9.482 1.00 10.52 257 ASP A CA 1
ATOM 1974 C C . ASP A 1 257 ? 6.790 6.268 9.983 1.00 10.58 257 ASP A C 1
ATOM 1975 O O . ASP A 1 257 ? 6.025 5.348 10.276 1.00 10.37 257 ASP A O 1
ATOM 1980 N N . PRO A 1 258 ? 6.442 7.565 10.092 1.00 10.63 258 PRO A N 1
ATOM 1981 C CA . PRO A 1 258 ? 5.147 7.923 10.673 1.00 10.80 258 PRO A CA 1
ATOM 1982 C C . PRO A 1 258 ? 3.964 7.748 9.716 1.00 10.83 258 PRO A C 1
ATOM 1983 O O . PRO A 1 258 ? 2.822 7.770 10.164 1.00 10.99 258 PRO A O 1
ATOM 1987 N N . ASP A 1 259 ? 4.229 7.555 8.425 1.00 10.88 259 ASP A N 1
ATOM 1988 C CA . ASP A 1 259 ? 3.151 7.464 7.435 1.00 10.99 259 ASP A CA 1
ATOM 1989 C C . ASP A 1 259 ? 2.815 6.035 7.027 1.00 10.64 259 ASP A C 1
ATOM 1990 O O . ASP A 1 259 ? 1.644 5.701 6.826 1.00 10.75 259 ASP A O 1
ATOM 1995 N N . GLY A 1 260 ? 3.845 5.207 6.886 1.00 10.37 260 GLY A N 1
ATOM 1996 C CA . GLY A 1 260 ? 3.669 3.807 6.526 1.00 10.15 260 GLY A CA 1
ATOM 1997 C C . GLY A 1 260 ? 3.373 3.586 5.059 1.00 10.12 260 GLY A C 1
ATOM 1998 O O . GLY A 1 260 ? 3.173 4.539 4.300 1.00 10.64 260 GLY A O 1
ATOM 1999 N N . CYS A 1 261 ? 3.345 2.321 4.654 1.00 9.63 261 CYS A N 1
ATOM 2000 C CA . CYS A 1 261 ? 2.910 1.976 3.311 1.00 9.39 261 CYS A CA 1
ATOM 2001 C C . CYS A 1 261 ? 1.488 1.452 3.410 1.00 9.18 261 CYS A C 1
ATOM 2002 O O . CYS A 1 261 ? 1.272 0.289 3.750 1.00 9.09 261 CYS A O 1
ATOM 2005 N N . ASP A 1 262 ? 0.529 2.324 3.116 1.00 8.94 262 ASP A N 1
ATOM 2006 C CA . ASP A 1 262 ? -0.882 2.057 3.376 1.00 8.90 262 ASP A CA 1
ATOM 2007 C C . ASP A 1 262 ? -1.627 1.483 2.181 1.00 8.78 262 ASP A C 1
ATOM 2008 O O . ASP A 1 262 ? -1.346 1.828 1.031 1.00 8.88 262 ASP A O 1
ATOM 2013 N N . PHE A 1 263 ? -2.578 0.604 2.472 1.00 8.70 263 PHE A N 1
ATOM 2014 C CA . PHE A 1 263 ? -3.582 0.202 1.494 1.00 8.60 263 PHE A CA 1
ATOM 2015 C C . PHE A 1 263 ? -4.970 0.437 2.069 1.00 8.62 263 PHE A C 1
ATOM 2016 O O . PHE A 1 263 ? -5.411 -0.278 2.976 1.00 8.41 263 PHE A O 1
ATOM 2024 N N . ASN A 1 264 ? -5.621 1.471 1.541 1.00 8.48 264 ASN A N 1
ATOM 2025 C CA . ASN A 1 264 ? -7.012 1.811 1.803 1.00 8.58 264 ASN A CA 1
ATOM 2026 C C . ASN A 1 264 ? -7.700 1.705 0.450 1.00 8.62 264 ASN A C 1
ATOM 2027 O O . ASN A 1 264 ? -7.362 2.454 -0.472 1.00 8.63 264 ASN A O 1
ATOM 2032 N N . SER A 1 265 ? -8.644 0.770 0.319 1.00 8.61 265 SER A N 1
ATOM 2033 C CA . SER A 1 265 ? -9.272 0.482 -0.979 1.00 8.66 265 SER A CA 1
ATOM 2034 C C . SER A 1 265 ? -9.807 1.735 -1.675 1.00 8.74 265 SER A C 1
ATOM 2035 O O . SER A 1 265 ? -9.649 1.887 -2.889 1.00 8.63 265 SER A O 1
ATOM 2038 N N . TYR A 1 266 ? -10.433 2.611 -0.891 1.00 8.98 266 TYR A N 1
ATOM 2039 C CA . TYR A 1 266 ? -11.009 3.867 -1.368 1.00 9.16 266 TYR A CA 1
ATOM 2040 C C . TYR A 1 266 ? -9.910 4.820 -1.836 1.00 9.15 266 TYR A C 1
ATOM 2041 O O . TYR A 1 266 ? -10.012 5.403 -2.919 1.00 9.28 266 TYR A O 1
ATOM 2050 N N . ARG A 1 267 ? -8.854 4.964 -1.032 1.00 9.19 267 ARG A N 1
ATOM 2051 C CA . ARG A 1 267 ? -7.712 5.794 -1.414 1.00 9.21 267 ARG A CA 1
ATOM 2052 C C . ARG A 1 267 ? -7.052 5.253 -2.683 1.00 9.26 267 ARG A C 1
ATOM 2053 O O . ARG A 1 267 ? -6.518 6.016 -3.491 1.00 9.40 267 ARG A O 1
ATOM 2061 N N . GLN A 1 268 ? -7.112 3.934 -2.855 1.00 9.17 268 GLN A N 1
ATOM 2062 C CA . GLN A 1 268 ? -6.548 3.286 -4.039 1.00 9.13 268 GLN A CA 1
ATOM 2063 C C . GLN A 1 268 ? -7.524 3.235 -5.219 1.00 9.30 268 GLN A C 1
ATOM 2064 O O . GLN A 1 268 ? -7.308 2.500 -6.187 1.00 9.16 268 GLN A O 1
ATOM 2070 N N . GLY A 1 269 ? -8.588 4.029 -5.133 1.00 9.43 269 GLY A N 1
ATOM 2071 C CA . GLY A 1 269 ? -9.448 4.306 -6.279 1.00 9.63 269 GLY A CA 1
ATOM 2072 C C . GLY A 1 269 ? -10.747 3.535 -6.382 1.00 9.82 269 GLY A C 1
ATOM 2073 O O . GLY A 1 269 ? -11.559 3.822 -7.258 1.00 10.23 269 GLY A O 1
ATOM 2074 N N . ASP A 1 270 ? -10.948 2.556 -5.502 1.00 9.84 270 ASP A N 1
ATOM 2075 C CA . ASP A 1 270 ? -12.164 1.746 -5.535 1.00 9.98 270 ASP A CA 1
ATOM 2076 C C . ASP A 1 270 ? -13.095 2.154 -4.397 1.00 10.07 270 ASP A C 1
ATOM 2077 O O . ASP A 1 270 ? -12.893 1.773 -3.241 1.00 10.08 270 ASP A O 1
ATOM 2082 N N . THR A 1 271 ? -14.123 2.923 -4.744 1.00 10.16 271 THR A N 1
ATOM 2083 C CA . THR A 1 271 ? -15.052 3.478 -3.765 1.00 10.37 271 THR A CA 1
ATOM 2084 C C . THR A 1 271 ? -16.270 2.583 -3.539 1.00 10.49 271 THR A C 1
ATOM 2085 O O . THR A 1 271 ? -17.121 2.893 -2.706 1.00 10.83 271 THR A O 1
ATOM 2089 N N . SER A 1 272 ? -16.342 1.476 -4.278 1.00 10.50 272 SER A N 1
ATOM 2090 C CA . SER A 1 272 ? -17.476 0.551 -4.209 1.00 10.59 272 SER A CA 1
ATOM 2091 C C . SER A 1 272 ? -17.196 -0.679 -3.342 1.00 10.36 272 SER A C 1
ATOM 2092 O O . SER A 1 272 ? -18.080 -1.516 -3.136 1.00 10.52 272 SER A O 1
ATOM 2095 N N . PHE A 1 273 ? -15.971 -0.788 -2.837 1.00 10.01 273 PHE A N 1
ATOM 2096 C CA . PHE A 1 273 ? -15.516 -2.034 -2.227 1.00 9.62 273 PHE A CA 1
ATOM 2097 C C . PHE A 1 273 ? -15.838 -2.180 -0.738 1.00 9.54 273 PHE A C 1
ATOM 2098 O O . PHE A 1 273 ? -16.353 -3.214 -0.313 1.00 9.70 273 PHE A O 1
ATOM 2106 N N . TYR A 1 274 ? -15.510 -1.155 0.043 1.00 9.39 274 TYR A N 1
ATOM 2107 C CA . TYR A 1 274 ? -15.619 -1.221 1.496 1.00 9.29 274 TYR A CA 1
ATOM 2108 C C . TYR A 1 274 ? -16.468 -0.073 2.024 1.00 9.48 274 TYR A C 1
ATOM 2109 O O . TYR A 1 274 ? -16.179 1.095 1.770 1.00 9.39 274 TYR A O 1
ATOM 2118 N N . GLY A 1 275 ? -17.504 -0.412 2.781 1.00 9.73 275 GLY A N 1
ATOM 2119 C CA . GLY A 1 275 ? -18.381 0.596 3.362 1.00 10.08 275 GLY A CA 1
ATOM 2120 C C . GLY A 1 275 ? -19.799 0.083 3.495 1.00 10.41 275 GLY A C 1
ATOM 2121 O O . GLY A 1 275 ? -20.049 -1.105 3.284 1.00 10.29 275 GLY A O 1
ATOM 2122 N N . PRO A 1 276 ? -20.739 0.979 3.844 1.00 10.83 276 PRO A N 1
ATOM 2123 C CA . PRO A 1 276 ? -22.122 0.562 4.072 1.00 11.18 276 PRO A CA 1
ATOM 2124 C C . PRO A 1 276 ? -22.778 0.047 2.790 1.00 11.47 276 PRO A C 1
ATOM 2125 O O . PRO A 1 276 ? -22.825 0.763 1.791 1.00 11.68 276 PRO A O 1
ATOM 2129 N N . GLY A 1 277 ? -23.237 -1.203 2.821 1.00 11.60 277 GLY A N 1
ATOM 2130 C CA . GLY A 1 277 ? -23.880 -1.829 1.665 1.00 12.03 277 GLY A CA 1
ATOM 2131 C C . GLY A 1 277 ? -22.956 -2.205 0.517 1.00 12.16 277 GLY A C 1
ATOM 2132 O O . GLY A 1 277 ? -23.423 -2.590 -0.559 1.00 12.58 277 GLY A O 1
ATOM 2133 N N . LYS A 1 278 ? -21.648 -2.104 0.743 1.00 12.06 278 LYS A N 1
ATOM 2134 C CA . LYS A 1 278 ? -20.663 -2.357 -0.313 1.00 11.98 278 LYS A CA 1
ATOM 2135 C C . LYS A 1 278 ? -20.211 -3.822 -0.316 1.00 11.87 278 LYS A C 1
ATOM 2136 O O . LYS A 1 278 ? -20.756 -4.636 0.430 1.00 11.95 278 LYS A O 1
ATOM 2142 N N . THR A 1 279 ? -19.245 -4.161 -1.170 1.00 11.69 279 THR A N 1
ATOM 2143 C CA . THR A 1 279 ? -18.772 -5.547 -1.320 1.00 11.62 279 THR A CA 1
ATOM 2144 C C . THR A 1 279 ? -18.406 -6.168 0.033 1.00 11.62 279 THR A C 1
ATOM 2145 O O . THR A 1 279 ? -18.821 -7.289 0.345 1.00 11.89 279 THR A O 1
ATOM 2149 N N . VAL A 1 280 ? -17.616 -5.437 0.816 1.00 11.31 280 VAL A N 1
ATOM 2150 C CA . VAL A 1 280 ? -17.446 -5.721 2.233 1.00 11.29 280 VAL A CA 1
ATOM 2151 C C . VAL A 1 280 ? -18.419 -4.765 2.916 1.00 11.22 280 VAL A C 1
ATOM 2152 O O . VAL A 1 280 ? -18.197 -3.552 2.949 1.00 11.00 280 VAL A O 1
ATOM 2156 N N . ASP A 1 281 ? -19.517 -5.322 3.422 1.00 11.45 281 ASP A N 1
ATOM 2157 C CA . ASP A 1 281 ? -20.639 -4.538 3.928 1.00 11.56 281 ASP A CA 1
ATOM 2158 C C . ASP A 1 281 ? -20.479 -4.239 5.416 1.00 11.29 281 ASP A C 1
ATOM 2159 O O . ASP A 1 281 ? -20.671 -5.116 6.267 1.00 11.01 281 ASP A O 1
ATOM 2164 N N . THR A 1 282 ? -20.147 -2.989 5.722 1.00 11.14 282 THR A N 1
ATOM 2165 C CA . THR A 1 282 ? -19.858 -2.597 7.100 1.00 11.28 282 THR A CA 1
ATOM 2166 C C . THR A 1 282 ? -21.094 -2.521 8.003 1.00 11.63 282 THR A C 1
ATOM 2167 O O . THR A 1 282 ? -20.975 -2.258 9.194 1.00 11.20 282 THR A O 1
ATOM 2171 N N . ASN A 1 283 ? -22.274 -2.765 7.441 1.00 12.37 283 ASN A N 1
ATOM 2172 C CA . ASN A 1 283 ? -23.482 -2.863 8.255 1.00 13.20 283 ASN A CA 1
ATOM 2173 C C . ASN A 1 283 ? -23.498 -4.114 9.128 1.00 13.16 283 ASN A C 1
ATOM 2174 O O . ASN A 1 283 ? -24.177 -4.155 10.153 1.00 13.62 283 ASN A O 1
ATOM 2179 N N . SER A 1 284 ? -22.728 -5.121 8.724 1.00 12.88 284 SER A N 1
ATOM 2180 C CA . SER A 1 284 ? -22.673 -6.386 9.443 1.00 12.64 284 SER A CA 1
ATOM 2181 C C . SER A 1 284 ? -21.243 -6.834 9.708 1.00 12.21 284 SER A C 1
ATOM 2182 O O . SER A 1 284 ? -20.296 -6.343 9.086 1.00 11.81 284 SER A O 1
ATOM 2185 N N . LYS A 1 285 ? -21.102 -7.780 10.631 1.00 11.86 285 LYS A N 1
ATOM 2186 C CA . LYS A 1 285 ? -19.813 -8.383 10.952 1.00 11.70 285 LYS A CA 1
ATOM 2187 C C . LYS A 1 285 ? -19.164 -9.002 9.711 1.00 11.03 285 LYS A C 1
ATOM 2188 O O . LYS A 1 285 ? -19.853 -9.490 8.811 1.00 10.84 285 LYS A O 1
ATOM 2194 N N . PHE A 1 286 ? -17.837 -8.953 9.662 1.00 10.32 286 PHE A N 1
ATOM 2195 C CA . PHE A 1 286 ? -17.079 -9.630 8.619 1.00 9.70 286 PHE A CA 1
ATOM 2196 C C . PHE A 1 286 ? -15.739 -10.114 9.159 1.00 9.53 286 PHE A C 1
ATOM 2197 O O . PHE A 1 286 ? -15.282 -9.667 10.221 1.00 9.38 286 PHE A O 1
ATOM 2205 N N . T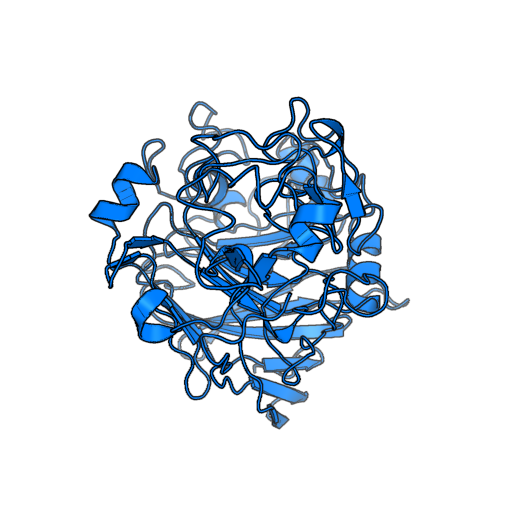HR A 1 287 ? -15.137 -11.047 8.431 1.00 9.32 287 THR A N 1
ATOM 2206 C CA . THR A 1 287 ? -13.840 -11.609 8.779 1.00 9.20 287 THR A CA 1
ATOM 2207 C C . THR A 1 287 ? -12.758 -10.882 7.986 1.00 9.04 287 THR A C 1
ATOM 2208 O O . THR A 1 287 ? -12.917 -10.639 6.789 1.00 9.16 287 THR A O 1
ATOM 2212 N N . VAL A 1 288 ? -11.672 -10.529 8.672 1.00 8.89 288 VAL A N 1
ATOM 2213 C CA . VAL A 1 288 ? -10.522 -9.861 8.069 1.00 8.84 288 VAL A CA 1
ATOM 2214 C C . VAL A 1 288 ? -9.307 -10.782 8.170 1.00 8.87 288 VAL A C 1
ATOM 2215 O O . VAL A 1 288 ? -8.858 -11.101 9.271 1.00 8.82 288 VAL A O 1
ATOM 2219 N N . VAL A 1 289 ? -8.794 -11.213 7.017 1.00 8.78 289 VAL A N 1
ATOM 2220 C CA . VAL A 1 289 ? -7.618 -12.081 6.934 1.00 8.80 289 VAL A CA 1
ATOM 2221 C C . VAL A 1 289 ? -6.432 -11.267 6.424 1.00 8.80 289 VAL A C 1
ATOM 2222 O O . VAL A 1 289 ? -6.541 -10.585 5.410 1.00 8.74 289 VAL A O 1
ATOM 2226 N N . THR A 1 290 ? -5.302 -11.350 7.121 1.00 8.74 290 THR A N 1
ATOM 2227 C CA . THR A 1 290 ? -4.096 -10.653 6.701 1.00 8.78 290 THR A CA 1
ATOM 2228 C C . THR A 1 290 ? -2.932 -11.629 6.698 1.00 8.95 290 THR A C 1
ATOM 2229 O O . THR A 1 290 ? -2.596 -12.207 7.734 1.00 9.06 290 THR A O 1
ATOM 2233 N N . GLN A 1 291 ? -2.340 -11.810 5.519 1.00 9.35 291 GLN A N 1
ATOM 2234 C CA . GLN A 1 291 ? -1.297 -12.811 5.295 1.00 9.69 291 GLN A CA 1
ATOM 2235 C C . GLN A 1 291 ? 0.059 -12.164 5.116 1.00 9.99 291 GLN A C 1
ATOM 2236 O O . GLN A 1 291 ? 0.182 -11.133 4.449 1.00 9.88 291 GLN A O 1
ATOM 2242 N N . PHE A 1 292 ? 1.082 -12.806 5.667 1.00 10.38 292 PHE A N 1
ATOM 2243 C CA . PHE A 1 292 ? 2.426 -12.256 5.656 1.00 10.92 292 PHE A CA 1
ATOM 2244 C C . PHE A 1 292 ? 3.368 -13.198 4.924 1.00 11.20 292 PHE A C 1
ATOM 2245 O O . PHE A 1 292 ? 3.936 -14.122 5.508 1.00 11.27 292 PHE A O 1
ATOM 2253 N N A LEU A 1 293 ? 3.501 -12.961 3.620 0.50 11.52 293 LEU A N 1
ATOM 2254 N N B LEU A 1 293 ? 3.518 -12.945 3.626 0.50 11.56 293 LEU A N 1
ATOM 2255 C CA A LEU A 1 293 ? 4.287 -13.819 2.742 0.50 11.78 293 LEU A CA 1
ATOM 2256 C CA B LEU A 1 293 ? 4.278 -13.811 2.733 0.50 11.86 293 LEU A CA 1
ATOM 2257 C C A LEU A 1 293 ? 5.742 -13.386 2.709 0.50 12.00 293 LEU A C 1
ATOM 2258 C C B LEU A 1 293 ? 5.734 -13.376 2.656 0.50 12.05 293 LEU A C 1
ATOM 2259 O O A LEU A 1 293 ? 6.055 -12.211 2.913 0.50 11.87 293 LEU A O 1
ATOM 2260 O O B LEU A 1 293 ? 6.042 -12.188 2.785 0.50 11.92 293 LEU A O 1
ATOM 2269 N N . THR A 1 294 ? 6.623 -14.342 2.436 1.00 12.33 294 THR A N 1
ATOM 2270 C CA . THR A 1 294 ? 8.060 -14.088 2.423 1.00 12.90 294 THR A CA 1
ATOM 2271 C C . THR A 1 294 ? 8.690 -14.437 1.081 1.00 13.47 294 THR A C 1
ATOM 2272 O O . THR A 1 294 ? 8.082 -15.119 0.260 1.00 13.64 294 THR A O 1
ATOM 2276 N N . ASP A 1 295 ? 9.912 -13.962 0.863 1.00 14.06 295 ASP A N 1
ATOM 2277 C CA . ASP A 1 295 ? 10.724 -14.443 -0.250 1.00 14.93 295 ASP A CA 1
ATOM 2278 C C . ASP A 1 295 ? 11.329 -15.800 0.122 1.00 15.75 295 ASP A C 1
ATOM 2279 O O . ASP A 1 295 ? 11.005 -16.361 1.173 1.00 15.77 295 ASP A O 1
ATOM 2284 N N . SER A 1 296 ? 12.212 -16.321 -0.729 1.00 16.82 296 SER A N 1
ATOM 2285 C CA . SER A 1 296 ? 12.832 -17.629 -0.494 1.00 17.80 296 SER A CA 1
ATOM 2286 C C . SER A 1 296 ? 13.803 -17.641 0.691 1.00 18.25 296 SER A C 1
ATOM 2287 O O . SER A 1 296 ? 14.258 -18.708 1.113 1.00 18.91 296 SER A O 1
ATOM 2290 N N . SER A 1 297 ? 14.115 -16.458 1.217 1.00 18.37 297 SER A N 1
ATOM 2291 C CA . SER A 1 297 ? 15.032 -16.314 2.348 1.00 18.44 297 SER A CA 1
ATOM 2292 C C . SER A 1 297 ? 14.305 -16.063 3.672 1.00 17.74 297 SER A C 1
ATOM 2293 O O . SER A 1 297 ? 14.942 -15.856 4.707 1.00 18.28 297 SER A O 1
ATOM 2296 N N . GLY A 1 298 ? 12.974 -16.082 3.633 1.00 16.71 298 GLY A N 1
ATOM 2297 C CA . GLY A 1 298 ? 12.162 -15.926 4.837 1.00 15.74 298 GLY A CA 1
ATOM 2298 C C . GLY A 1 298 ? 11.941 -14.488 5.272 1.00 15.01 298 GLY A C 1
ATOM 2299 O O . GLY A 1 298 ? 11.443 -14.237 6.368 1.00 15.31 298 GLY A O 1
ATOM 2300 N N . ASN A 1 299 ? 12.310 -13.539 4.417 1.00 14.34 299 ASN A N 1
ATOM 2301 C CA . ASN A 1 299 ? 12.064 -12.129 4.693 1.00 13.85 299 ASN A CA 1
ATOM 2302 C C . ASN A 1 299 ? 10.726 -11.709 4.096 1.00 13.03 299 ASN A C 1
ATOM 2303 O O . ASN A 1 299 ? 10.393 -12.101 2.979 1.00 12.90 299 ASN A O 1
ATOM 2308 N N . LEU A 1 300 ? 9.952 -10.935 4.856 1.00 12.11 300 LEU A N 1
ATOM 2309 C CA . LEU A 1 300 ? 8.643 -10.468 4.398 1.00 11.49 300 LEU A CA 1
ATOM 2310 C C . LEU A 1 300 ? 8.753 -9.791 3.036 1.00 11.42 300 LEU A C 1
ATOM 2311 O O . LEU A 1 300 ? 9.611 -8.932 2.838 1.00 11.33 300 LEU A O 1
ATOM 2316 N N . ASN A 1 301 ? 7.893 -10.181 2.103 1.00 11.45 301 ASN A N 1
ATOM 2317 C CA . ASN A 1 301 ? 7.871 -9.518 0.799 1.00 11.53 301 ASN A CA 1
ATOM 2318 C C . ASN A 1 301 ? 6.480 -9.123 0.300 1.00 11.48 301 ASN A C 1
ATOM 2319 O O . ASN A 1 301 ? 6.357 -8.439 -0.715 1.00 11.46 301 ASN A O 1
ATOM 2324 N N . GLU A 1 302 ? 5.438 -9.553 1.011 1.00 11.24 302 GLU A N 1
ATOM 2325 C CA . GLU A 1 302 ? 4.069 -9.243 0.611 1.00 11.10 302 GLU A CA 1
ATOM 2326 C C . GLU A 1 302 ? 3.081 -9.409 1.754 1.00 10.81 302 GLU A C 1
ATOM 2327 O O . GLU A 1 302 ? 3.125 -10.403 2.479 1.00 10.82 302 GLU A O 1
ATOM 2333 N N . ILE A 1 303 ? 2.193 -8.428 1.891 1.00 10.48 303 ILE A N 1
ATOM 2334 C CA . ILE A 1 303 ? 1.055 -8.539 2.793 1.00 10.16 303 ILE A CA 1
ATOM 2335 C C . ILE A 1 303 ? -0.212 -8.632 1.948 1.00 10.04 303 ILE A C 1
ATOM 2336 O O . ILE A 1 303 ? -0.524 -7.715 1.179 1.00 10.00 303 ILE A O 1
ATOM 2341 N N . LYS A 1 304 ? -0.923 -9.750 2.080 1.00 10.03 304 LYS A N 1
ATOM 2342 C CA . LYS A 1 304 ? -2.194 -9.940 1.385 1.00 9.89 304 LYS A CA 1
ATOM 2343 C C . LYS A 1 304 ? -3.364 -9.771 2.345 1.00 9.47 304 LYS A C 1
ATOM 2344 O O . LYS A 1 304 ? -3.224 -9.964 3.558 1.00 9.43 304 LYS A O 1
ATOM 2350 N N . ARG A 1 305 ? -4.514 -9.411 1.786 1.00 9.14 305 ARG A N 1
ATOM 2351 C CA . ARG A 1 305 ? -5.739 -9.217 2.546 1.00 8.95 305 ARG A CA 1
ATOM 2352 C C . ARG A 1 305 ? -6.894 -9.946 1.868 1.00 8.94 305 ARG A C 1
ATOM 2353 O O . ARG A 1 305 ? -7.082 -9.829 0.659 1.00 8.94 305 ARG A O 1
ATOM 2361 N N . PHE A 1 306 ? -7.644 -10.711 2.655 1.00 9.04 306 PHE A N 1
ATOM 2362 C CA . PHE A 1 306 ? -8.916 -11.284 2.223 1.00 9.05 306 PHE A CA 1
ATOM 2363 C C . PHE A 1 306 ? -9.988 -10.937 3.246 1.00 9.05 306 PHE A C 1
ATOM 2364 O O . PHE A 1 306 ? -9.695 -10.767 4.431 1.00 9.09 306 PHE A O 1
ATOM 2372 N N . TYR A 1 307 ? -11.229 -10.825 2.781 1.00 8.92 307 TYR A N 1
ATOM 2373 C CA . TYR A 1 307 ? -12.374 -10.690 3.675 1.00 9.00 307 TYR A CA 1
ATOM 2374 C C . TYR A 1 307 ? -13.271 -11.904 3.501 1.00 9.25 307 TYR A C 1
ATOM 2375 O O . TYR A 1 307 ? -13.260 -12.548 2.450 1.00 9.37 307 TYR A O 1
ATOM 2384 N N . VAL A 1 308 ? -14.021 -12.235 4.545 1.00 9.59 308 VAL A N 1
ATOM 2385 C CA . VAL A 1 308 ? -15.040 -13.270 4.445 1.00 10.09 308 VAL A CA 1
ATOM 2386 C C . VAL A 1 308 ? -16.297 -12.709 5.086 1.00 10.51 308 VAL A C 1
ATOM 2387 O O . VAL A 1 308 ? -16.269 -12.235 6.225 1.00 10.47 308 VAL A O 1
ATOM 2391 N N . GLN A 1 309 ? -17.390 -12.732 4.332 1.00 11.29 309 GLN A N 1
ATOM 2392 C CA . GLN A 1 309 ? -18.686 -12.276 4.823 1.00 12.05 309 GLN A CA 1
ATOM 2393 C C . GLN A 1 309 ? -19.772 -13.148 4.203 1.00 13.03 309 GLN A C 1
ATOM 2394 O O . GLN A 1 309 ? -19.758 -13.391 2.997 1.00 13.15 309 GLN A O 1
ATOM 2400 N N . ASN A 1 310 ? -20.691 -13.629 5.040 1.00 14.48 310 ASN A N 1
ATOM 2401 C CA . ASN A 1 310 ? -21.709 -14.612 4.626 1.00 15.76 310 ASN A CA 1
ATOM 2402 C C . ASN A 1 310 ? -21.097 -15.876 4.015 1.00 15.87 310 ASN A C 1
ATOM 2403 O O . ASN A 1 310 ? -21.700 -16.505 3.144 1.00 16.58 310 ASN A O 1
ATOM 2408 N N . GLY A 1 311 ? -19.895 -16.233 4.461 1.00 15.65 311 GLY A N 1
ATOM 2409 C CA . GLY A 1 311 ? -19.194 -17.405 3.942 1.00 15.53 311 GLY A CA 1
ATOM 2410 C C . GLY A 1 311 ? -18.508 -17.204 2.599 1.00 15.28 311 GLY A C 1
ATOM 2411 O O . GLY A 1 311 ? -17.854 -18.118 2.101 1.00 15.93 311 GLY A O 1
ATOM 2412 N N . VAL A 1 312 ? -18.653 -16.016 2.013 1.00 14.86 312 VAL A N 1
ATOM 2413 C CA . VAL A 1 312 ? -18.045 -15.704 0.715 1.00 14.37 312 VAL A CA 1
ATOM 2414 C C . VAL A 1 312 ? -16.656 -15.106 0.923 1.00 13.73 312 VAL A C 1
ATOM 2415 O O . VAL A 1 312 ? -16.506 -14.096 1.619 1.00 13.21 312 VAL A O 1
ATOM 2419 N N . VAL A 1 313 ? -15.648 -15.737 0.323 1.00 13.23 313 VAL A N 1
ATOM 2420 C CA . VAL A 1 313 ? -14.282 -15.219 0.365 1.00 12.87 313 VAL A CA 1
ATOM 2421 C C . VAL A 1 313 ? -14.137 -14.100 -0.660 1.00 12.63 313 VAL A C 1
ATOM 2422 O O . VAL A 1 313 ? -14.427 -14.282 -1.849 1.00 13.09 313 VAL A O 1
ATOM 2426 N N . ILE A 1 314 ? -13.700 -12.943 -0.174 1.00 11.97 314 ILE A N 1
ATOM 2427 C CA . ILE A 1 314 ? -13.596 -11.730 -0.972 1.00 11.62 314 ILE A CA 1
ATOM 2428 C C . ILE A 1 314 ? -12.127 -11.300 -1.052 1.00 11.31 314 ILE A C 1
ATOM 2429 O O . ILE A 1 314 ? -11.547 -10.879 -0.046 1.00 11.39 314 ILE A O 1
ATOM 2434 N N . PRO A 1 315 ? -11.511 -11.414 -2.243 1.00 10.95 315 PRO A N 1
ATOM 2435 C CA . PRO A 1 315 ? -10.144 -10.914 -2.385 1.00 10.82 315 PRO A CA 1
ATOM 2436 C C . PRO A 1 315 ? -10.101 -9.401 -2.200 1.00 10.53 315 PRO A C 1
ATOM 2437 O O . PRO A 1 315 ? -11.093 -8.715 -2.464 1.00 10.51 315 PRO A O 1
ATOM 2441 N N . ASN A 1 316 ? -8.969 -8.883 -1.738 1.00 10.23 316 ASN A N 1
ATOM 2442 C CA . ASN A 1 316 ? -8.809 -7.444 -1.630 1.00 9.98 316 ASN A CA 1
ATOM 2443 C C . ASN A 1 316 ? -8.996 -6.793 -2.993 1.00 9.90 316 ASN A C 1
ATOM 2444 O O . ASN A 1 316 ? -8.622 -7.370 -4.018 1.00 9.89 316 ASN A O 1
ATOM 2449 N N . SER A 1 317 ? -9.587 -5.602 -2.999 1.00 9.89 317 SER A N 1
ATOM 2450 C CA . SER A 1 317 ? -9.809 -4.857 -4.232 1.00 10.06 317 SER A CA 1
ATOM 2451 C C . SER A 1 317 ? -8.501 -4.455 -4.891 1.00 10.18 317 SER A C 1
ATOM 2452 O O . SER A 1 317 ? -7.516 -4.141 -4.214 1.00 9.88 317 SER A O 1
ATOM 2455 N N . GLN A 1 318 ? -8.504 -4.464 -6.220 1.00 10.25 318 GLN A N 1
ATOM 2456 C CA . GLN A 1 318 ? -7.387 -3.942 -6.994 1.00 10.49 318 GLN A CA 1
ATOM 2457 C C . GLN A 1 318 ? -7.260 -2.436 -6.795 1.00 10.15 318 GLN A C 1
ATOM 2458 O O . GLN A 1 318 ? -8.261 -1.722 -6.766 1.00 9.94 318 GLN A O 1
ATOM 2464 N N . SER A 1 319 ? -6.029 -1.961 -6.647 1.00 9.95 319 SER A N 1
ATOM 2465 C CA . SER A 1 319 ? -5.760 -0.535 -6.770 1.00 9.86 319 SER A CA 1
ATOM 2466 C C . SER A 1 319 ? -6.013 -0.146 -8.222 1.00 10.03 319 SER A C 1
ATOM 2467 O O . SER A 1 319 ? -5.520 -0.809 -9.142 1.00 10.18 319 SER A O 1
ATOM 2470 N N . THR A 1 320 ? -6.798 0.910 -8.425 1.00 10.11 320 THR A N 1
ATOM 2471 C CA . THR A 1 320 ? -7.172 1.336 -9.776 1.00 10.49 320 THR A CA 1
ATOM 2472 C C . THR A 1 320 ? -6.444 2.603 -10.196 1.00 10.82 320 THR A C 1
ATOM 2473 O O . THR A 1 320 ? -6.641 3.089 -11.311 1.00 11.17 320 THR A O 1
ATOM 2477 N N . ILE A 1 321 ? -5.613 3.141 -9.307 1.00 11.12 321 ILE A N 1
ATOM 2478 C CA . ILE A 1 321 ? -4.857 4.349 -9.613 1.00 11.45 321 ILE A CA 1
ATOM 2479 C C . ILE A 1 321 ? -3.827 4.022 -10.690 1.00 11.49 321 ILE A C 1
ATOM 2480 O O . ILE A 1 321 ? -3.024 3.099 -10.530 1.00 11.59 321 ILE A O 1
ATOM 2485 N N . ALA A 1 322 ? -3.858 4.771 -11.790 1.00 11.60 322 ALA A N 1
ATOM 2486 C CA . ALA A 1 322 ? -2.889 4.574 -12.859 1.00 11.74 322 ALA A CA 1
ATOM 2487 C C . ALA A 1 322 ? -1.475 4.694 -12.301 1.00 11.83 322 ALA A C 1
ATOM 2488 O O . ALA A 1 322 ? -1.135 5.690 -11.659 1.00 12.06 322 ALA A O 1
ATOM 2490 N N . GLY A 1 323 ? -0.676 3.654 -12.517 1.00 11.83 323 GLY A N 1
ATOM 2491 C CA . GLY A 1 323 ? 0.690 3.607 -12.008 1.00 11.88 323 GLY A CA 1
ATOM 2492 C C . GLY A 1 323 ? 0.841 2.825 -10.714 1.00 12.01 323 GLY A C 1
ATOM 2493 O O . GLY A 1 323 ? 1.957 2.501 -10.314 1.00 12.15 323 GLY A O 1
ATOM 2494 N N . ILE A 1 324 ? -0.281 2.527 -10.061 1.00 12.14 324 ILE A N 1
ATOM 2495 C CA . ILE A 1 324 ? -0.282 1.738 -8.826 1.00 12.18 324 ILE A CA 1
ATOM 2496 C C . ILE A 1 324 ? -1.189 0.512 -8.985 1.00 12.59 324 ILE A C 1
ATOM 2497 O O . ILE A 1 324 ? -2.393 0.579 -8.721 1.00 12.70 324 ILE A O 1
ATOM 2502 N N . SER A 1 325 ? -0.611 -0.605 -9.414 1.00 13.01 325 SER A N 1
ATOM 2503 C CA . SER A 1 325 ? -1.397 -1.815 -9.667 1.00 13.25 325 SER A CA 1
ATOM 2504 C C . SER A 1 325 ? -1.367 -2.809 -8.503 1.00 12.87 325 SER A C 1
ATOM 2505 O O . SER A 1 325 ? -0.581 -2.663 -7.563 1.00 13.02 325 SER A O 1
ATOM 2508 N N . GLY A 1 326 ? -2.238 -3.812 -8.581 1.00 12.31 326 GLY A N 1
ATOM 2509 C CA . GLY A 1 326 ? -2.270 -4.903 -7.609 1.00 11.97 326 GLY A CA 1
ATOM 2510 C C . GLY A 1 326 ? -3.237 -4.685 -6.462 1.00 11.64 326 GLY A C 1
ATOM 2511 O O . GLY A 1 326 ? -3.812 -3.603 -6.309 1.00 11.63 326 GLY A O 1
ATOM 2512 N N . ASN A 1 327 ? -3.397 -5.720 -5.642 1.00 11.30 327 ASN A N 1
ATOM 2513 C CA . ASN A 1 327 ? -4.307 -5.675 -4.503 1.00 10.99 327 ASN A CA 1
ATOM 2514 C C . ASN A 1 327 ? -3.630 -6.036 -3.181 1.00 10.82 327 ASN A C 1
ATOM 2515 O O . ASN A 1 327 ? -4.295 -6.404 -2.211 1.00 10.77 327 ASN A O 1
ATOM 2520 N N . SER A 1 328 ? -2.307 -5.914 -3.146 1.00 10.68 328 SER A N 1
ATOM 2521 C CA . SER A 1 328 ? -1.541 -6.285 -1.964 1.00 10.66 328 SER A CA 1
ATOM 2522 C C . SER A 1 328 ? -0.436 -5.277 -1.693 1.00 10.70 328 SER A C 1
ATOM 2523 O O . SER A 1 328 ? -0.189 -4.383 -2.503 1.00 10.97 328 SER A O 1
ATOM 2526 N N . ILE A 1 329 ? 0.225 -5.429 -0.551 1.00 10.58 329 ILE A N 1
ATOM 2527 C CA . ILE A 1 329 ? 1.338 -4.563 -0.198 1.00 10.55 329 ILE A CA 1
ATOM 2528 C C . ILE A 1 329 ? 2.656 -5.274 -0.483 1.00 10.63 329 ILE A C 1
ATOM 2529 O O . ILE A 1 329 ? 2.979 -6.285 0.136 1.00 10.62 329 ILE A O 1
ATOM 2534 N N . THR A 1 330 ? 3.386 -4.741 -1.458 1.00 10.75 330 THR A N 1
ATOM 2535 C CA . THR A 1 330 ? 4.664 -5.288 -1.911 1.00 10.97 330 THR A CA 1
ATOM 2536 C C . THR A 1 330 ? 5.613 -4.111 -2.088 1.00 11.10 330 THR A C 1
ATOM 2537 O O . THR A 1 330 ? 5.182 -2.959 -2.028 1.00 11.01 330 THR A O 1
ATOM 2541 N N A GLN A 1 331 ? 6.898 -4.374 -2.316 0.50 11.28 331 GLN A N 1
ATOM 2542 N N B GLN A 1 331 ? 6.891 -4.421 -2.301 0.50 11.37 331 GLN A N 1
ATOM 2543 C CA 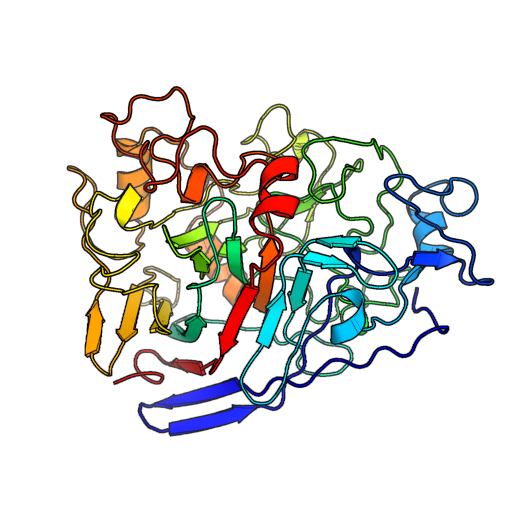A GLN A 1 331 ? 7.830 -3.268 -2.543 0.50 11.53 331 GLN A CA 1
ATOM 2544 C CA B GLN A 1 331 ? 7.921 -3.436 -2.623 0.50 11.68 331 GLN A CA 1
ATOM 2545 C C A GLN A 1 331 ? 7.471 -2.472 -3.797 0.50 11.49 331 GLN A C 1
ATOM 2546 C C B GLN A 1 331 ? 7.476 -2.532 -3.769 0.50 11.57 331 GLN A C 1
ATOM 2547 O O A GLN A 1 331 ? 7.567 -1.243 -3.793 0.50 11.37 331 GLN A O 1
ATOM 2548 O O B GLN A 1 331 ? 7.513 -1.304 -3.661 0.50 11.44 331 GLN A O 1
ATOM 2559 N N . ASP A 1 332 ? 7.045 -3.165 -4.857 1.00 11.54 332 ASP A N 1
ATOM 2560 C CA . ASP A 1 332 ? 6.595 -2.483 -6.072 1.00 11.60 332 ASP A CA 1
ATOM 2561 C C . ASP A 1 332 ? 5.400 -1.572 -5.802 1.00 11.00 332 ASP A C 1
ATOM 2562 O O . ASP A 1 332 ? 5.353 -0.438 -6.285 1.00 10.77 332 ASP A O 1
ATOM 2567 N N . TYR A 1 333 ? 4.440 -2.065 -5.020 1.00 10.36 333 TYR A N 1
ATOM 2568 C CA . TYR A 1 333 ? 3.281 -1.264 -4.659 1.00 9.97 333 TYR A CA 1
ATOM 2569 C C . TYR A 1 333 ? 3.683 -0.032 -3.852 1.00 9.69 333 TYR A C 1
ATOM 2570 O O . TYR A 1 333 ? 3.238 1.076 -4.145 1.00 9.49 333 TYR A O 1
ATOM 2579 N N . CYS A 1 334 ? 4.524 -0.233 -2.841 1.00 9.67 334 CYS A N 1
ATOM 2580 C CA . CYS A 1 334 ? 4.915 0.854 -1.949 1.00 9.51 334 CYS A CA 1
ATOM 2581 C C . CYS A 1 334 ? 5.697 1.937 -2.681 1.00 9.60 334 CYS A C 1
ATOM 2582 O O . CYS A 1 334 ? 5.417 3.122 -2.517 1.00 9.46 334 CYS A O 1
ATOM 2585 N N . THR A 1 335 ? 6.647 1.529 -3.515 1.00 9.79 335 THR A N 1
ATOM 2586 C CA . THR A 1 335 ? 7.411 2.480 -4.310 1.00 9.98 335 THR A CA 1
ATOM 2587 C C . THR A 1 335 ? 6.507 3.261 -5.260 1.00 9.98 335 THR A C 1
ATOM 2588 O O . THR A 1 335 ? 6.569 4.493 -5.313 1.00 10.02 335 THR A O 1
ATOM 2592 N N . ALA A 1 336 ? 5.662 2.543 -5.995 1.00 9.99 336 ALA A N 1
ATOM 2593 C CA . ALA A 1 336 ? 4.750 3.167 -6.953 1.00 10.12 336 ALA A CA 1
ATOM 2594 C C . ALA A 1 336 ? 3.769 4.116 -6.280 1.00 10.17 336 ALA A C 1
ATOM 2595 O O . ALA A 1 336 ? 3.535 5.215 -6.768 1.00 10.26 336 ALA A O 1
ATOM 2597 N N . GLN A 1 337 ? 3.209 3.690 -5.151 1.00 10.31 337 GLN A N 1
ATOM 2598 C CA . GLN A 1 337 ? 2.199 4.472 -4.454 1.00 10.48 337 GLN A CA 1
ATOM 2599 C C . GLN A 1 337 ? 2.775 5.787 -3.928 1.00 10.57 337 GLN A C 1
ATOM 2600 O O . GLN A 1 337 ? 2.178 6.851 -4.108 1.00 10.64 337 GLN A O 1
ATOM 2606 N N . LYS A 1 338 ? 3.947 5.719 -3.305 1.00 10.80 338 LYS A N 1
ATOM 2607 C CA . LYS A 1 338 ? 4.596 6.924 -2.802 1.00 11.35 338 LYS A CA 1
ATOM 2608 C C . LYS A 1 338 ? 4.984 7.872 -3.939 1.00 11.85 338 LYS A C 1
ATOM 2609 O O . LYS A 1 338 ? 4.785 9.084 -3.828 1.00 12.10 338 LYS A O 1
ATOM 2615 N N . GLN A 1 339 ? 5.515 7.319 -5.030 1.00 12.49 339 GLN A N 1
ATOM 2616 C CA . GLN A 1 339 ? 5.876 8.120 -6.204 1.00 13.15 339 GLN 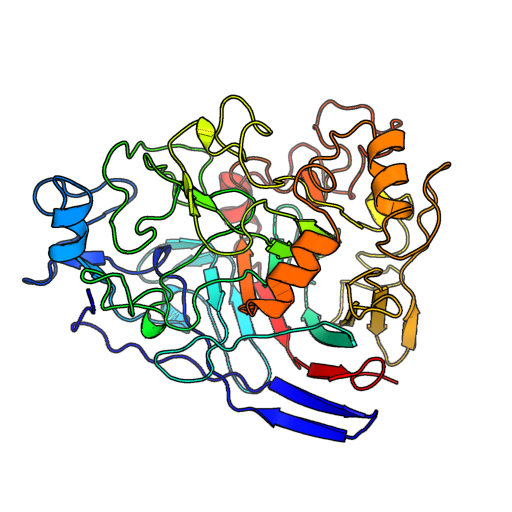A CA 1
ATOM 2617 C C . GLN A 1 339 ? 4.659 8.783 -6.849 1.00 13.00 339 GLN A C 1
ATOM 2618 O O . GLN A 1 339 ? 4.651 9.997 -7.059 1.00 13.33 339 GLN A O 1
ATOM 2624 N N . VAL A 1 340 ? 3.633 7.988 -7.143 1.00 12.74 340 VAL A N 1
ATOM 2625 C CA . VAL A 1 340 ? 2.423 8.491 -7.801 1.00 12.66 340 VAL A CA 1
ATOM 2626 C C . VAL A 1 340 ? 1.644 9.482 -6.925 1.00 12.53 340 VAL A C 1
ATOM 2627 O O . VAL A 1 340 ? 1.181 10.510 -7.419 1.00 12.71 340 VAL A O 1
ATOM 2631 N N . PHE A 1 341 ? 1.515 9.185 -5.632 1.00 12.33 341 PHE A N 1
ATOM 2632 C CA . PHE A 1 341 ? 0.810 10.081 -4.705 1.00 12.30 341 PHE A CA 1
ATOM 2633 C C . PHE A 1 341 ? 1.620 11.330 -4.338 1.00 12.55 341 PHE A C 1
ATOM 2634 O O . PHE A 1 341 ? 1.057 12.329 -3.870 1.00 12.78 341 PHE A O 1
ATOM 2642 N N . GLY A 1 342 ? 2.934 11.269 -4.541 1.00 12.67 342 GLY A N 1
ATOM 2643 C CA . GLY A 1 342 ? 3.822 12.369 -4.174 1.00 13.02 342 GLY A CA 1
ATOM 2644 C C . GLY A 1 342 ? 4.035 12.489 -2.676 1.00 13.04 342 GLY A C 1
ATOM 2645 O O . GLY A 1 342 ? 4.153 13.594 -2.145 1.00 13.68 342 GLY A O 1
ATOM 2646 N N . ASP A 1 343 ? 4.069 11.346 -1.995 1.00 12.88 343 ASP A N 1
ATOM 2647 C CA . ASP A 1 343 ? 4.334 11.301 -0.560 1.00 12.86 343 ASP A CA 1
ATOM 2648 C C . ASP A 1 343 ? 5.767 10.848 -0.322 1.00 12.79 343 ASP A C 1
ATOM 2649 O O . ASP A 1 343 ? 6.291 10.020 -1.070 1.00 13.02 343 ASP A O 1
ATOM 2654 N N A THR A 1 344 ? 6.382 11.382 0.732 0.50 12.63 344 THR A N 1
ATOM 2655 N N B THR A 1 344 ? 6.405 11.393 0.711 0.50 12.74 344 THR A N 1
ATOM 2656 C CA A THR A 1 344 ? 7.735 11.005 1.132 0.50 12.57 344 THR A CA 1
ATOM 2657 C CA B THR A 1 344 ? 7.774 11.005 1.037 0.50 12.75 344 THR A CA 1
ATOM 2658 C C A THR A 1 344 ? 7.792 9.535 1.542 0.50 12.56 344 THR A C 1
ATOM 2659 C C B THR A 1 344 ? 7.809 9.562 1.524 0.50 12.68 344 THR A C 1
ATOM 2660 O O A THR A 1 344 ? 7.046 9.102 2.422 0.50 12.52 344 THR A O 1
ATOM 2661 O O B THR A 1 344 ? 7.072 9.179 2.434 0.50 12.66 344 THR A O 1
ATOM 2668 N N . ASN A 1 345 ? 8.673 8.770 0.904 1.00 12.52 345 ASN A N 1
ATOM 2669 C CA . ASN A 1 345 ? 8.772 7.348 1.194 1.00 12.33 345 ASN A CA 1
ATOM 2670 C C . ASN A 1 345 ? 9.602 7.050 2.445 1.00 12.21 345 ASN A C 1
ATOM 2671 O O . ASN A 1 345 ? 10.657 6.414 2.370 1.00 12.12 345 ASN A O 1
ATOM 2676 N N . THR A 1 346 ? 9.106 7.505 3.596 1.00 11.91 346 THR A N 1
ATOM 2677 C CA . THR A 1 346 ? 9.742 7.206 4.882 1.00 11.61 346 THR A CA 1
ATOM 2678 C C . THR A 1 346 ? 9.670 5.718 5.212 1.00 11.26 346 THR A C 1
ATOM 2679 O O . THR A 1 346 ? 10.498 5.209 5.970 1.00 10.92 346 THR A O 1
ATOM 2683 N N . TRP A 1 347 ? 8.690 5.032 4.621 1.00 11.08 347 TRP A N 1
ATOM 2684 C CA . TRP A 1 347 ? 8.586 3.577 4.695 1.00 11.00 347 TRP A CA 1
ATOM 2685 C C . TRP A 1 347 ? 9.886 2.926 4.232 1.00 11.20 347 TRP A C 1
ATOM 2686 O O . TRP A 1 347 ? 10.502 2.156 4.970 1.00 10.98 347 TRP A O 1
ATOM 2697 N N . GLU A 1 348 ? 10.315 3.273 3.022 1.00 11.79 348 GLU A N 1
ATOM 2698 C CA . GLU A 1 348 ? 11.576 2.784 2.479 1.00 12.72 348 GLU A CA 1
ATOM 2699 C C . GLU A 1 348 ? 12.785 3.322 3.258 1.00 12.33 348 GLU A C 1
ATOM 2700 O O . GLU A 1 348 ? 13.740 2.579 3.508 1.00 12.26 348 GLU A O 1
ATOM 2706 N N A ASP A 1 349 ? 12.729 4.601 3.631 0.50 12.18 349 ASP A N 1
ATOM 2707 N N B ASP A 1 349 ? 12.719 4.588 3.667 0.50 12.25 349 ASP A N 1
ATOM 2708 C CA A ASP A 1 349 ? 13.824 5.267 4.341 0.50 12.06 349 ASP A CA 1
ATOM 2709 C CA B ASP A 1 349 ? 13.839 5.266 4.329 0.50 12.21 349 ASP A CA 1
ATOM 2710 C C A ASP A 1 349 ? 14.268 4.507 5.588 0.50 11.78 349 ASP A C 1
ATOM 2711 C C B ASP A 1 349 ? 14.208 4.721 5.715 0.50 11.84 349 ASP A C 1
ATOM 2712 O O A ASP A 1 349 ? 15.462 4.420 5.870 0.50 11.79 349 ASP A O 1
ATOM 2713 O O B ASP A 1 349 ? 15.292 5.012 6.227 0.50 11.64 349 ASP A O 1
ATOM 2722 N N . HIS A 1 350 ? 13.305 3.955 6.323 1.00 11.48 350 HIS A N 1
ATOM 2723 C CA . HIS A 1 350 ? 13.600 3.283 7.594 1.00 11.12 350 HIS A CA 1
ATOM 2724 C C . HIS A 1 350 ? 13.601 1.755 7.507 1.00 10.96 350 HIS A C 1
ATOM 2725 O O . HIS A 1 350 ? 13.532 1.067 8.523 1.00 10.98 350 HIS A O 1
ATOM 2732 N N . GLY A 1 351 ? 13.708 1.229 6.288 1.00 10.89 351 GLY A N 1
ATOM 2733 C CA . GLY A 1 351 ? 14.004 -0.188 6.098 1.00 10.86 351 GLY A CA 1
ATOM 2734 C C . GLY A 1 351 ? 12.881 -1.055 5.567 1.00 10.83 351 GLY A C 1
ATOM 2735 O O . GLY A 1 351 ? 13.065 -2.261 5.392 1.00 11.00 351 GLY A O 1
ATOM 2736 N N . GLY A 1 352 ? 11.723 -0.444 5.326 1.00 10.79 352 GLY A N 1
ATOM 2737 C CA . GLY A 1 352 ? 10.579 -1.117 4.706 1.00 10.91 352 GLY A CA 1
ATOM 2738 C C . GLY A 1 352 ? 10.347 -2.551 5.139 1.00 10.89 352 GLY A C 1
ATOM 2739 O O . GLY A 1 352 ? 10.166 -2.830 6.322 1.00 11.03 352 GLY A O 1
ATOM 2740 N N . PHE A 1 353 ? 10.357 -3.463 4.170 1.00 11.04 353 PHE A N 1
ATOM 2741 C CA . PHE A 1 353 ? 10.048 -4.869 4.429 1.00 11.28 353 PHE A CA 1
ATOM 2742 C C . PHE A 1 353 ? 11.048 -5.569 5.340 1.00 11.43 353 PHE A C 1
ATOM 2743 O O . PHE A 1 353 ? 10.665 -6.420 6.149 1.00 11.35 353 PHE A O 1
ATOM 2751 N N . GLN A 1 354 ? 12.320 -5.199 5.228 1.00 11.67 354 GLN A N 1
ATOM 2752 C CA . GLN A 1 354 ? 13.344 -5.760 6.099 1.00 11.98 354 GLN A CA 1
ATOM 2753 C C . GLN A 1 354 ? 13.125 -5.328 7.548 1.00 11.49 354 GLN A C 1
ATOM 2754 O O . GLN A 1 354 ? 13.263 -6.132 8.473 1.00 11.03 354 GLN A O 1
ATOM 2760 N N . SER A 1 355 ? 12.763 -4.060 7.734 1.00 11.12 355 SER A N 1
ATOM 2761 C CA . SER A 1 355 ? 12.412 -3.547 9.053 1.00 10.95 355 SER A CA 1
ATOM 2762 C C . SER A 1 355 ? 11.248 -4.330 9.668 1.00 11.08 355 SER A C 1
ATOM 2763 O O . SER A 1 355 ? 11.310 -4.733 10.832 1.00 10.99 355 SER A O 1
ATOM 2766 N N . MET A 1 356 ? 10.195 -4.559 8.884 1.00 11.30 356 MET A N 1
ATOM 2767 C CA . MET A 1 356 ? 9.041 -5.310 9.385 1.00 11.73 356 MET A CA 1
ATOM 2768 C C . MET A 1 356 ? 9.394 -6.772 9.688 1.00 11.53 356 MET A C 1
ATOM 2769 O O . MET A 1 356 ? 8.909 -7.335 10.667 1.00 11.52 356 MET A O 1
ATOM 2774 N N . THR A 1 357 ? 10.249 -7.369 8.860 1.00 11.59 357 THR A N 1
ATOM 2775 C CA . THR A 1 357 ? 10.784 -8.706 9.128 1.00 11.60 357 THR A CA 1
ATOM 2776 C C . THR A 1 357 ? 11.460 -8.742 10.499 1.00 11.66 357 THR A C 1
ATOM 2777 O O . THR A 1 357 ? 11.201 -9.636 11.311 1.00 11.62 357 THR A O 1
ATOM 2781 N N . ASN A 1 358 ? 12.306 -7.748 10.757 1.00 11.77 358 ASN A N 1
ATOM 2782 C CA . ASN A 1 358 ? 12.988 -7.630 12.042 1.00 11.81 358 ASN A CA 1
ATOM 2783 C C . ASN A 1 358 ? 12.026 -7.426 13.204 1.00 11.41 358 ASN A C 1
ATOM 2784 O O . ASN A 1 358 ? 12.239 -7.961 14.287 1.00 11.17 358 ASN A O 1
ATOM 2789 N N . ALA A 1 359 ? 10.968 -6.651 12.976 1.00 11.15 359 ALA A N 1
ATOM 2790 C CA . ALA A 1 359 ? 9.942 -6.449 13.994 1.00 10.93 359 ALA A CA 1
ATOM 2791 C C . ALA A 1 359 ? 9.258 -7.771 14.358 1.00 10.88 359 ALA A C 1
ATOM 2792 O O . ALA A 1 359 ? 9.056 -8.059 15.537 1.00 10.72 359 ALA A O 1
ATOM 2794 N N . PHE A 1 360 ? 8.931 -8.578 13.349 1.00 11.15 360 PHE A N 1
ATOM 2795 C CA . PHE A 1 360 ? 8.333 -9.897 13.583 1.00 11.31 360 PHE A CA 1
ATOM 2796 C C . PHE A 1 360 ? 9.265 -10.823 14.356 1.00 11.45 360 PHE A C 1
ATOM 2797 O O . PHE A 1 360 ? 8.824 -11.540 15.259 1.00 11.50 360 PHE A O 1
ATOM 2805 N N . LYS A 1 361 ? 10.550 -10.805 14.001 1.00 11.64 361 LYS A N 1
ATOM 2806 C CA . LYS A 1 361 ? 11.551 -11.631 14.679 1.00 11.91 361 LYS A CA 1
ATOM 2807 C C . LYS A 1 361 ? 11.767 -11.216 16.132 1.00 11.65 361 LYS A C 1
ATOM 2808 O O . LYS A 1 361 ? 12.034 -12.060 16.987 1.00 11.93 361 LYS A O 1
ATOM 2814 N N . ALA A 1 362 ? 11.630 -9.920 16.410 1.00 11.25 362 ALA A N 1
ATOM 2815 C CA . ALA A 1 362 ? 11.700 -9.408 17.782 1.00 11.04 362 ALA A CA 1
ATOM 2816 C C . ALA A 1 362 ? 10.497 -9.862 18.611 1.00 10.92 362 ALA A C 1
ATOM 2817 O O . ALA A 1 362 ? 10.600 -10.046 19.826 1.00 11.14 362 ALA A O 1
ATOM 2819 N N . GLY A 1 363 ? 9.364 -10.052 17.940 1.00 10.76 363 GLY A N 1
ATOM 2820 C CA . GLY A 1 363 ? 8.120 -10.433 18.602 1.00 10.62 363 GLY A CA 1
ATOM 2821 C C . GLY A 1 363 ? 7.222 -9.222 18.731 1.00 10.43 363 GLY A C 1
ATOM 2822 O O . GLY A 1 363 ? 7.640 -8.179 19.251 1.00 10.59 363 GLY A O 1
ATOM 2823 N N A MET A 1 364 ? 5.989 -9.371 18.251 0.50 10.25 364 MET A N 1
ATOM 2824 N N B MET A 1 364 ? 5.985 -9.347 18.267 0.50 10.38 364 MET A N 1
ATOM 2825 C CA A MET A 1 364 ? 4.990 -8.302 18.232 0.50 10.15 364 MET A CA 1
ATOM 2826 C CA B MET A 1 364 ? 5.061 -8.219 18.291 0.50 10.35 364 MET A CA 1
ATOM 2827 C C A MET A 1 364 ? 3.953 -8.502 19.330 0.50 9.98 364 MET A C 1
ATOM 2828 C C B MET A 1 364 ? 3.848 -8.448 19.183 0.50 10.13 364 MET A C 1
ATOM 2829 O O A MET A 1 364 ? 3.573 -9.632 19.621 0.50 9.89 364 MET A O 1
ATOM 2830 O O B MET A 1 364 ? 3.263 -9.532 19.200 0.50 10.05 364 MET A O 1
ATOM 2839 N N . VAL A 1 365 ? 3.489 -7.403 19.920 1.00 9.79 365 VAL A N 1
ATOM 2840 C CA . VAL A 1 365 ? 2.375 -7.430 20.862 1.00 9.53 365 VAL A CA 1
ATOM 2841 C C . VAL A 1 365 ? 1.108 -6.967 20.139 1.00 9.25 365 VAL A C 1
ATOM 2842 O O . VAL A 1 365 ? 1.137 -5.989 19.382 1.00 9.11 365 VAL A O 1
ATOM 2846 N N . LEU A 1 366 ? 0.009 -7.687 20.363 1.00 8.98 366 LEU A N 1
ATOM 2847 C CA . LEU A 1 366 ? -1.277 -7.342 19.775 1.00 8.81 366 LEU A CA 1
ATOM 2848 C C . LEU A 1 366 ? -1.962 -6.242 20.568 1.00 8.71 366 LEU A C 1
ATOM 2849 O O . LEU A 1 366 ? -2.156 -6.364 21.782 1.00 8.39 366 LEU A O 1
ATOM 2854 N N . VAL A 1 367 ? -2.322 -5.177 19.858 1.00 8.71 367 VAL A N 1
ATOM 2855 C CA . VAL A 1 367 ? -3.004 -4.021 20.420 1.00 8.79 367 VAL A CA 1
ATOM 2856 C C . VAL A 1 367 ? -4.413 -3.943 19.848 1.00 8.86 367 VAL A C 1
ATOM 2857 O O . VAL A 1 367 ? -4.613 -4.085 18.640 1.00 8.58 367 VAL A O 1
ATOM 2861 N N . MET A 1 368 ? -5.389 -3.716 20.717 1.00 9.22 368 MET A N 1
ATOM 2862 C CA . MET A 1 368 ? -6.766 -3.496 20.287 1.00 9.62 368 MET A CA 1
ATOM 2863 C C . MET A 1 368 ? -7.276 -2.228 20.946 1.00 9.60 368 MET A C 1
ATOM 2864 O O . MET A 1 368 ? -7.292 -2.118 22.173 1.00 9.63 368 MET A O 1
ATOM 2869 N N . SER A 1 369 ? -7.664 -1.262 20.120 1.00 9.61 369 SER A N 1
ATOM 2870 C CA . SER A 1 369 ? -7.983 0.074 20.603 1.00 9.61 369 SER A CA 1
ATOM 2871 C C . SER A 1 369 ? -9.198 0.676 19.915 1.00 9.81 369 SER A C 1
ATOM 2872 O O . SER A 1 369 ? -9.650 0.197 18.876 1.00 9.62 369 SER A O 1
ATOM 2875 N N . LEU A 1 370 ? -9.722 1.731 20.527 1.00 10.19 370 LEU A N 1
ATOM 2876 C CA . LEU A 1 370 ? -10.756 2.556 19.926 1.00 10.63 370 LEU A CA 1
ATOM 2877 C C . LEU A 1 370 ? -10.457 3.995 20.302 1.00 10.99 370 LEU A C 1
ATOM 2878 O O . LEU A 1 370 ? -10.320 4.315 21.482 1.00 10.91 370 LEU A O 1
ATOM 2883 N N . TRP A 1 371 ? -10.338 4.856 19.298 1.00 11.57 371 TRP A N 1
ATOM 2884 C CA . TRP A 1 371 ? -9.918 6.236 19.527 1.00 12.38 371 TRP A CA 1
ATOM 2885 C C . TRP A 1 371 ? -10.513 7.226 18.537 1.00 12.41 371 TRP A C 1
ATOM 2886 O O . TRP A 1 371 ? -10.907 6.860 17.428 1.00 12.18 371 TRP A O 1
ATOM 2897 N N . ASP A 1 372 ? -10.606 8.478 18.974 1.00 12.42 372 ASP A N 1
ATOM 2898 C CA . ASP A 1 372 ? -10.758 9.600 18.054 1.00 12.55 372 ASP A CA 1
ATOM 2899 C C . ASP A 1 372 ? -9.428 10.343 17.929 1.00 12.71 372 ASP A C 1
ATOM 2900 O O . ASP A 1 372 ? -8.498 10.104 18.705 1.00 12.92 372 ASP A O 1
ATOM 2905 N N . ASP A 1 373 ? -9.349 11.236 16.949 1.00 12.50 373 ASP A N 1
ATOM 2906 C CA . ASP A 1 373 ? -8.079 11.793 16.496 1.00 12.76 373 ASP A CA 1
ATOM 2907 C C . ASP A 1 373 ? -8.017 13.297 16.737 1.00 13.06 373 ASP A C 1
ATOM 2908 O O . ASP A 1 373 ? -8.598 14.090 15.993 1.00 12.89 373 ASP A O 1
ATOM 2913 N N . TYR A 1 374 ? -7.294 13.680 17.786 1.00 13.67 374 TYR A N 1
ATOM 2914 C CA . TYR A 1 374 ? -7.188 15.083 18.183 1.00 14.43 374 TYR A CA 1
ATOM 2915 C C . TYR A 1 374 ? -6.285 15.901 17.261 1.00 14.98 374 TYR A C 1
ATOM 2916 O O . TYR A 1 374 ? -6.324 17.131 17.282 1.00 15.23 374 TYR A O 1
ATOM 2925 N N . TYR A 1 375 ? -5.493 15.217 16.440 1.00 15.57 375 TYR A N 1
ATOM 2926 C CA . TYR A 1 375 ? -4.600 15.897 15.511 1.00 16.13 375 TYR A CA 1
ATOM 2927 C C . TYR A 1 375 ? -5.233 16.165 14.145 1.00 15.55 375 TYR A C 1
ATOM 2928 O O . TYR A 1 375 ? -5.162 17.282 13.636 1.00 16.06 375 TYR A O 1
ATOM 2937 N N . ALA A 1 376 ? -5.841 15.140 13.552 1.00 14.65 376 ALA A N 1
ATOM 2938 C CA . ALA A 1 376 ? -6.333 15.256 12.180 1.00 13.95 376 ALA A CA 1
ATOM 2939 C C . ALA A 1 376 ? -7.780 14.804 11.969 1.00 13.49 376 ALA A C 1
ATOM 2940 O O . ALA A 1 376 ? -8.212 14.639 10.829 1.00 13.55 376 ALA A O 1
ATOM 2942 N N . ASP A 1 377 ? -8.513 14.595 13.065 1.00 12.96 377 ASP A N 1
ATOM 2943 C CA . ASP A 1 377 ? -9.948 14.259 13.022 1.00 12.45 377 ASP A CA 1
ATOM 2944 C C . ASP A 1 377 ? -10.277 12.993 12.223 1.00 11.88 377 ASP A C 1
ATOM 2945 O O . ASP A 1 377 ? -11.408 12.819 11.763 1.00 11.46 377 ASP A O 1
ATOM 2950 N N . MET A 1 378 ? -9.282 12.119 12.078 1.00 11.36 378 MET A N 1
ATOM 2951 C CA . MET A 1 378 ? -9.402 10.867 11.326 1.00 11.21 378 MET A CA 1
ATOM 2952 C C . MET A 1 378 ? -9.646 11.094 9.833 1.00 11.15 378 MET A C 1
ATOM 2953 O O . MET A 1 378 ? -10.024 10.171 9.110 1.00 10.93 378 MET A O 1
ATOM 2958 N N . LEU A 1 379 ? -9.405 12.319 9.373 1.00 11.05 379 LEU A N 1
ATOM 2959 C CA . LEU A 1 379 ? -9.642 12.683 7.978 1.00 11.06 379 LEU A CA 1
ATOM 2960 C C . LEU A 1 379 ? -8.703 11.933 7.042 1.00 10.89 379 LEU A C 1
ATOM 2961 O O . LEU A 1 379 ? -9.058 11.651 5.898 1.00 10.98 379 LEU A O 1
ATOM 2966 N N . TRP A 1 380 ? -7.513 11.599 7.540 1.00 10.77 380 TRP A N 1
ATOM 2967 C CA . TRP A 1 380 ? -6.541 10.798 6.787 1.00 10.72 380 TRP A CA 1
ATOM 2968 C C . TRP A 1 380 ? -7.103 9.416 6.442 1.00 10.56 380 TRP A C 1
ATOM 2969 O O . TRP A 1 380 ? -6.708 8.815 5.442 1.00 10.55 380 TRP A O 1
ATOM 2980 N N . LEU A 1 381 ? -8.020 8.925 7.278 1.00 10.24 381 LEU A N 1
ATOM 2981 C CA . LEU A 1 381 ? -8.663 7.625 7.072 1.00 10.03 381 LEU A CA 1
ATOM 2982 C C . LEU A 1 381 ? -9.927 7.695 6.210 1.00 10.04 381 LEU A C 1
ATOM 2983 O O . LEU A 1 381 ? -10.143 6.835 5.353 1.00 9.72 381 LEU A O 1
ATOM 2988 N N . ASP A 1 382 ? -10.761 8.709 6.433 1.00 10.04 382 ASP A N 1
ATOM 2989 C CA . ASP A 1 382 ? -12.126 8.660 5.905 1.00 10.26 382 ASP A CA 1
ATOM 2990 C C . ASP A 1 382 ? -12.659 9.895 5.167 1.00 10.41 382 ASP A C 1
ATOM 2991 O O . ASP A 1 382 ? -13.828 9.915 4.784 1.00 10.47 382 ASP A O 1
ATOM 2996 N N . SER A 1 383 ? -11.825 10.914 4.970 1.00 10.73 383 SER A N 1
ATOM 2997 C CA . SER A 1 383 ? -12.295 12.170 4.371 1.00 11.22 383 SER A CA 1
ATOM 2998 C C . SER A 1 383 ? -12.355 12.129 2.854 1.00 11.60 383 SER A C 1
ATOM 2999 O O . SER A 1 383 ? -11.546 11.462 2.208 1.00 11.70 383 SER A O 1
ATOM 3002 N N . VAL A 1 384 ? -13.305 12.876 2.293 1.00 11.83 384 VAL A N 1
ATOM 3003 C CA . VAL A 1 384 ? -13.341 13.125 0.847 1.00 12.28 384 VAL A CA 1
ATOM 3004 C C . VAL A 1 384 ? -12.054 13.790 0.358 1.00 12.48 384 VAL A C 1
ATOM 3005 O O . VAL A 1 384 ? -11.723 13.722 -0.826 1.00 12.48 384 VAL A O 1
ATOM 3009 N N . ALA A 1 385 ? -11.335 14.434 1.276 1.00 13.03 385 ALA A N 1
ATOM 3010 C CA . ALA A 1 385 ? -10.066 15.077 0.967 1.00 13.55 385 ALA A CA 1
ATOM 3011 C C . ALA A 1 385 ? -9.188 15.206 2.211 1.00 14.01 385 ALA A C 1
ATOM 3012 O O . ALA A 1 385 ? -9.607 15.766 3.228 1.00 13.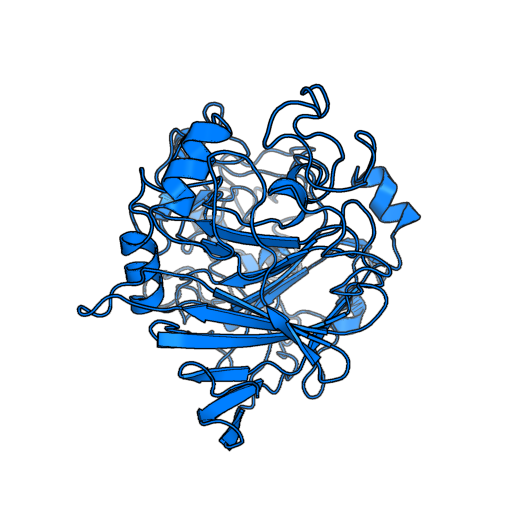96 385 ALA A O 1
ATOM 3014 N N . TYR A 1 386 ? -7.977 14.658 2.131 1.00 14.58 386 TYR A N 1
ATOM 3015 C CA . TYR A 1 386 ? -6.940 14.930 3.119 1.00 15.51 386 TYR A CA 1
ATOM 3016 C C . TYR A 1 386 ? -5.613 15.193 2.405 1.00 15.91 386 TYR A C 1
ATOM 3017 O O . TYR A 1 386 ? -5.178 14.360 1.611 1.00 15.92 386 TYR A O 1
ATOM 3026 N N . PRO A 1 387 ? -4.982 16.347 2.655 1.00 17.11 387 PRO A N 1
ATOM 3027 C CA . PRO A 1 387 ? -5.505 17.398 3.544 1.00 17.63 387 PRO A CA 1
ATOM 3028 C C . PRO A 1 387 ? -6.853 17.959 3.082 1.00 18.26 387 PRO A C 1
ATOM 3029 O O . PRO A 1 387 ? -7.216 17.816 1.912 1.00 18.03 387 PRO A O 1
ATOM 3033 N N . THR A 1 388 ? -7.579 18.595 4.000 1.00 18.99 388 THR A N 1
ATOM 3034 C CA . THR A 1 388 ? -8.940 19.084 3.731 1.00 19.71 388 THR A CA 1
ATOM 3035 C C . THR A 1 388 ? -9.037 20.030 2.537 1.00 19.84 388 THR A C 1
ATOM 3036 O O . THR A 1 388 ? -10.060 20.063 1.849 1.00 20.20 388 THR A O 1
ATOM 3040 N N A ASP A 1 389 ? -7.975 20.792 2.297 0.50 19.67 389 ASP A N 1
ATOM 3041 N N B ASP A 1 389 ? -7.967 20.788 2.301 0.50 19.85 389 ASP A N 1
ATOM 3042 C CA A ASP A 1 389 ? -7.953 21.772 1.217 0.50 19.49 389 ASP A CA 1
ATOM 3043 C CA B ASP A 1 389 ? -7.926 21.779 1.229 0.50 19.77 389 ASP A CA 1
ATOM 3044 C C A ASP A 1 389 ? -7.421 21.206 -0.101 0.50 19.21 389 ASP A C 1
ATOM 3045 C C B ASP A 1 389 ? -7.388 21.221 -0.090 0.50 19.39 389 ASP A C 1
ATOM 3046 O O A ASP A 1 389 ? -7.521 21.859 -1.140 0.50 19.11 389 ASP A O 1
ATOM 3047 O O B ASP A 1 389 ? -7.456 21.890 -1.120 0.50 19.24 389 ASP A O 1
ATOM 3056 N N . ALA A 1 390 ? -6.867 19.995 -0.056 1.00 18.79 390 ALA A N 1
ATOM 3057 C CA . ALA A 1 390 ? -6.247 19.374 -1.236 1.00 18.30 390 ALA A CA 1
ATOM 3058 C C . ALA A 1 390 ? -7.257 18.949 -2.303 1.00 17.69 390 ALA A C 1
ATOM 3059 O O . ALA A 1 390 ? -8.408 18.638 -1.999 1.00 17.56 390 ALA A O 1
ATOM 3061 N N . ASP A 1 391 ? -6.799 18.938 -3.553 1.00 17.19 391 ASP A N 1
ATOM 3062 C CA . ASP A 1 391 ? -7.621 18.616 -4.718 1.00 17.00 391 ASP A CA 1
ATOM 3063 C C . ASP A 1 391 ? -8.084 17.153 -4.714 1.00 16.68 391 ASP A C 1
ATOM 3064 O O . ASP A 1 391 ? -7.255 16.250 -4.811 1.00 16.21 391 ASP A O 1
ATOM 3069 N N . PRO A 1 392 ? -9.411 16.917 -4.624 1.00 16.70 392 PRO A N 1
ATOM 3070 C CA . PRO A 1 392 ? -9.917 15.538 -4.659 1.00 16.72 392 PRO A CA 1
ATOM 3071 C C . PRO A 1 392 ? -9.651 14.825 -5.993 1.00 16.94 392 PRO A C 1
ATOM 3072 O O . PRO A 1 392 ? -9.778 13.599 -6.065 1.00 17.38 392 PRO A O 1
ATOM 3076 N N . SER A 1 393 ? -9.285 15.591 -7.024 1.00 16.78 393 SER A N 1
ATOM 3077 C CA . SER A 1 393 ? -8.870 15.046 -8.324 1.00 16.90 393 SER A CA 1
ATOM 3078 C C . SER A 1 393 ? -7.480 14.424 -8.275 1.00 16.27 393 SER A C 1
ATOM 3079 O O . SER A 1 393 ? -7.149 13.573 -9.103 1.00 16.36 393 SER A O 1
ATOM 3082 N N . THR A 1 394 ? -6.663 14.875 -7.325 1.00 15.75 394 THR A N 1
ATOM 3083 C CA . THR A 1 394 ? -5.275 14.433 -7.220 1.00 15.27 394 THR A CA 1
ATOM 3084 C C . THR A 1 394 ? -5.233 13.058 -6.566 1.00 14.87 394 THR A C 1
ATOM 3085 O O . THR A 1 394 ? -5.800 12.877 -5.494 1.00 14.33 394 THR A O 1
ATOM 3089 N N . PRO A 1 395 ? -4.567 12.082 -7.217 1.00 14.49 395 PRO A N 1
ATOM 3090 C CA . PRO A 1 395 ? -4.465 10.737 -6.649 1.00 14.28 395 PRO A CA 1
ATOM 3091 C C . PRO A 1 395 ? -3.927 10.751 -5.222 1.00 13.83 395 PRO A C 1
ATOM 3092 O O . PRO A 1 395 ? -2.911 11.399 -4.944 1.00 13.77 395 PRO A O 1
ATOM 3096 N N . GLY A 1 396 ? -4.628 10.057 -4.328 1.00 13.60 396 GLY A N 1
ATOM 3097 C CA . GLY A 1 396 ? -4.192 9.914 -2.944 1.00 13.24 396 GLY A CA 1
ATOM 3098 C C . GLY A 1 396 ? -4.876 10.846 -1.968 1.00 12.91 396 GLY A C 1
ATOM 3099 O O . GLY A 1 396 ? -4.753 10.671 -0.754 1.00 13.08 396 GLY A O 1
ATOM 3100 N N . VAL A 1 397 ? -5.604 11.829 -2.490 1.00 12.62 397 VAL A N 1
ATOM 3101 C CA . VAL A 1 397 ? -6.252 12.832 -1.641 1.00 12.18 397 VAL A CA 1
ATOM 3102 C C . VAL A 1 397 ? -7.542 12.309 -0.990 1.00 11.94 397 VAL A C 1
ATOM 3103 O O . VAL A 1 397 ? -7.743 12.485 0.219 1.00 11.81 397 VAL A O 1
ATOM 3107 N N . ALA A 1 398 ? -8.399 11.657 -1.774 1.00 11.83 398 ALA A N 1
ATOM 3108 C CA . ALA A 1 398 ? -9.658 11.112 -1.260 1.00 11.70 398 ALA A CA 1
ATOM 3109 C C . ALA A 1 398 ? -9.417 9.803 -0.514 1.00 11.73 398 ALA A C 1
ATOM 3110 O O . ALA A 1 398 ? -8.690 8.935 -0.997 1.00 11.80 398 ALA A O 1
ATOM 3112 N N . ARG A 1 399 ? -10.012 9.669 0.670 1.00 11.71 399 ARG A N 1
ATOM 3113 C CA . ARG A 1 399 ? -9.850 8.444 1.464 1.00 11.60 399 ARG A CA 1
ATOM 3114 C C . ARG A 1 399 ? -11.160 7.804 1.911 1.00 11.31 399 ARG A C 1
ATOM 3115 O O . ARG A 1 399 ? -11.185 6.636 2.300 1.00 10.92 399 ARG A O 1
ATOM 3123 N N . GLY A 1 400 ? -12.240 8.573 1.852 1.00 11.06 400 GLY A N 1
ATOM 3124 C CA . GLY A 1 400 ? -13.565 8.080 2.206 1.00 11.14 400 GLY A CA 1
ATOM 3125 C C . GLY A 1 400 ? -14.631 9.097 1.866 1.00 11.34 400 GLY A C 1
ATOM 3126 O O . GLY A 1 400 ? -14.380 10.046 1.124 1.00 11.42 400 GLY A O 1
ATOM 3127 N N . THR A 1 401 ? -15.814 8.906 2.439 1.00 11.56 401 THR A N 1
ATOM 3128 C CA . THR A 1 401 ? -16.978 9.729 2.115 1.00 11.80 401 THR A CA 1
ATOM 3129 C C . THR A 1 401 ? -17.272 10.822 3.145 1.00 12.09 401 THR A C 1
ATOM 3130 O O . THR A 1 401 ? -18.210 11.606 2.966 1.00 12.31 401 THR A O 1
ATOM 3134 N N . CYS A 1 402 ? -16.485 10.873 4.217 1.00 12.15 402 CYS A N 1
ATOM 3135 C CA . CYS A 1 402 ? -16.728 11.829 5.299 1.00 12.33 402 CYS A CA 1
ATOM 3136 C C . CYS A 1 402 ? -16.369 13.254 4.911 1.00 12.89 402 CYS A C 1
ATOM 3137 O O . CYS A 1 402 ? -15.407 13.486 4.177 1.00 12.67 402 CYS A O 1
ATOM 3140 N N . SER A 1 403 ? -17.142 14.207 5.422 1.00 13.83 403 SER A N 1
ATOM 3141 C CA . SER A 1 403 ? -16.907 15.616 5.135 1.00 14.68 403 SER A CA 1
ATOM 3142 C C . SER A 1 403 ? -15.588 16.092 5.736 1.00 14.84 403 SER A C 1
ATOM 3143 O O . SER A 1 403 ? -15.094 15.518 6.711 1.00 14.76 403 SER A O 1
ATOM 3146 N N . THR A 1 404 ? -15.030 17.151 5.158 1.00 15.16 404 THR A N 1
ATOM 3147 C CA . THR A 1 404 ? -13.798 17.754 5.665 1.00 15.53 404 THR A CA 1
ATOM 3148 C C . THR A 1 404 ? -13.982 18.365 7.058 1.00 15.43 404 THR A C 1
ATOM 3149 O O . THR A 1 404 ? -13.003 18.645 7.750 1.00 15.83 404 THR A O 1
ATOM 3153 N N . THR A 1 405 ? -15.238 18.558 7.459 1.00 15.42 405 THR A N 1
ATOM 3154 C CA . THR A 1 405 ? -15.567 19.117 8.774 1.00 15.47 405 THR A CA 1
ATOM 3155 C C . THR A 1 405 ? -15.923 18.036 9.799 1.00 14.99 405 THR A C 1
ATOM 3156 O O . THR A 1 405 ? -16.278 18.344 10.939 1.00 14.92 405 THR A O 1
ATOM 3160 N N . SER A 1 406 ? -15.820 16.774 9.391 1.00 14.15 406 SER A N 1
ATOM 3161 C CA . SER A 1 406 ? -16.172 15.643 10.251 1.00 13.72 406 SER A CA 1
ATOM 3162 C C . SER A 1 406 ? -15.087 15.313 11.275 1.00 13.35 406 SER A C 1
ATOM 3163 O O . SER A 1 406 ? -13.931 15.723 11.136 1.00 13.38 406 SER A O 1
ATOM 3166 N N . GLY A 1 407 ? -15.482 14.578 12.312 1.00 12.97 407 GLY A N 1
ATOM 3167 C CA . GLY A 1 407 ? -14.537 13.924 13.213 1.00 12.99 407 GLY A CA 1
ATOM 3168 C C . GLY A 1 407 ? -13.854 14.760 14.278 1.00 13.05 407 GLY A C 1
ATOM 3169 O O . GLY A 1 407 ? -12.924 14.283 14.919 1.00 12.94 407 GLY A O 1
ATOM 3170 N N . VAL A 1 408 ? -14.296 16.001 14.474 1.00 12.99 408 VAL A N 1
ATOM 3171 C CA . VAL A 1 408 ? -13.736 16.840 15.538 1.00 13.13 408 VAL A CA 1
ATOM 3172 C C . VAL A 1 408 ? -14.128 16.234 16.890 1.00 13.10 408 VAL A C 1
ATOM 3173 O O . VAL A 1 408 ? -15.314 16.019 17.140 1.00 12.92 408 VAL A O 1
ATOM 3177 N N . PRO A 1 409 ? -13.133 15.930 17.752 1.00 13.35 409 PRO A N 1
ATOM 3178 C CA . PRO A 1 409 ? -13.415 15.244 19.021 1.00 13.60 409 PRO A CA 1
ATOM 3179 C C . PRO A 1 409 ? -14.510 15.883 19.882 1.00 13.96 409 PRO A C 1
ATOM 3180 O O . PRO A 1 409 ? -15.381 15.170 20.377 1.00 13.93 409 PRO A O 1
ATOM 3184 N N . SER A 1 410 ? -14.487 17.206 20.037 1.00 14.45 410 SER A N 1
ATOM 3185 C CA . SER A 1 410 ? -15.506 17.883 20.848 1.00 15.12 410 SER A CA 1
ATOM 3186 C C . SER A 1 410 ? -16.914 17.726 20.263 1.00 15.42 410 SER A C 1
ATOM 3187 O O . SER A 1 410 ? -17.905 17.786 21.000 1.00 16.23 410 SER A O 1
ATOM 3190 N N . ASP A 1 411 ? -16.994 17.526 18.947 1.00 15.29 411 ASP A N 1
ATOM 3191 C CA . ASP A 1 411 ? -18.262 17.244 18.272 1.00 15.31 411 ASP A CA 1
ATOM 3192 C C . ASP A 1 411 ? -18.671 15.787 18.463 1.00 15.06 411 ASP A C 1
ATOM 3193 O O . ASP A 1 411 ? -19.744 15.497 18.994 1.00 15.13 411 ASP A O 1
ATOM 3198 N N . ILE A 1 412 ? -17.803 14.869 18.042 1.00 14.62 412 ILE A N 1
ATOM 3199 C CA . ILE A 1 412 ? -18.173 13.452 17.964 1.00 14.22 412 ILE A CA 1
ATOM 3200 C C . ILE A 1 412 ? -18.236 12.730 19.310 1.00 14.30 412 ILE A C 1
ATOM 3201 O O . ILE A 1 412 ? -18.938 11.728 19.437 1.00 14.04 412 ILE A O 1
ATOM 3206 N N . GLU A 1 413 ? -17.499 13.238 20.309 1.00 14.39 413 GLU A N 1
ATOM 3207 C CA . GLU A 1 413 ? -17.590 12.699 21.675 1.00 14.88 413 GLU A CA 1
ATOM 3208 C C . GLU A 1 413 ? -18.982 12.941 22.287 1.00 15.40 413 GLU A C 1
ATOM 3209 O O . GLU A 1 413 ? -19.366 12.279 23.153 1.00 15.56 413 GLU A O 1
ATOM 3215 N N . SER A 1 414 ? -19.689 13.898 21.745 1.00 15.90 414 SER A N 1
ATOM 3216 C CA . SER A 1 414 ? -21.102 14.061 21.981 1.00 16.51 414 SER A CA 1
ATOM 3217 C C . SER A 1 414 ? -22.006 13.268 21.023 1.00 16.37 414 SER A C 1
ATOM 3218 O O . SER A 1 414 ? -22.715 12.411 21.448 1.00 16.78 414 SER A O 1
ATOM 3221 N N . SER A 1 415 ? -21.929 13.570 19.744 1.00 15.93 415 SER A N 1
ATOM 3222 C CA . SER A 1 415 ? -22.832 13.000 18.733 1.00 15.76 415 SER A CA 1
ATOM 3223 C C . SER A 1 415 ? -22.659 11.501 18.507 1.00 15.62 415 SER A C 1
ATOM 3224 O O . SER A 1 415 ? -23.623 10.810 18.171 1.00 15.85 415 SER A O 1
ATOM 3227 N N . ALA A 1 416 ? -21.437 11.006 18.685 1.00 15.00 416 ALA A N 1
ATOM 3228 C CA . ALA A 1 416 ? -21.141 9.587 18.486 1.00 14.57 416 ALA A CA 1
ATOM 3229 C C . ALA A 1 416 ? -20.793 8.879 19.798 1.00 14.25 416 ALA A C 1
ATOM 3230 O O . ALA A 1 416 ? -20.052 7.900 19.805 1.00 13.99 416 ALA A O 1
ATOM 3232 N N . ALA A 1 417 ? -21.353 9.363 20.905 1.00 13.99 417 ALA A N 1
ATOM 3233 C CA . ALA A 1 417 ? -21.086 8.791 22.230 1.00 13.87 417 ALA A CA 1
ATOM 3234 C C . ALA A 1 417 ? -21.448 7.306 22.355 1.00 13.89 417 ALA A C 1
ATOM 3235 O O . ALA A 1 417 ? -20.890 6.603 23.200 1.00 14.37 417 ALA A O 1
ATOM 3237 N N A SER A 1 418 ? -22.370 6.838 21.517 0.50 13.75 418 SER A N 1
ATOM 3238 N N B SER A 1 418 ? -22.373 6.845 21.514 0.50 13.62 418 SER A N 1
ATOM 3239 C CA A SER A 1 418 ? -22.808 5.441 21.545 0.50 13.63 418 SER A CA 1
ATOM 3240 C CA B SER A 1 418 ? -22.823 5.451 21.523 0.50 13.44 418 SER A CA 1
ATOM 3241 C C A SER A 1 418 ? -21.906 4.508 20.736 0.50 13.38 418 SER A C 1
ATOM 3242 C C B SER A 1 418 ? -21.911 4.512 20.732 0.50 13.27 418 SER A C 1
ATOM 3243 O O A SER A 1 418 ? -22.121 3.293 20.728 0.50 13.43 418 SER A O 1
ATOM 3244 O O B SER A 1 418 ? -22.124 3.296 20.732 0.50 13.33 418 SER A O 1
ATOM 3249 N N . ALA A 1 419 ? -20.906 5.077 20.062 1.00 13.04 419 ALA A N 1
ATOM 3250 C CA . ALA A 1 419 ? -19.995 4.303 19.209 1.00 12.55 419 ALA A CA 1
ATOM 3251 C C . ALA A 1 419 ? -19.240 3.220 19.975 1.00 12.21 419 ALA A C 1
ATOM 3252 O O . ALA A 1 419 ? -18.938 3.375 21.160 1.00 12.24 419 ALA A O 1
ATOM 3254 N N . TYR A 1 420 ? -18.970 2.115 19.286 1.00 11.73 420 TYR A N 1
ATOM 3255 C CA . TYR A 1 420 ? -18.273 0.970 19.859 1.00 11.44 420 TYR A CA 1
ATOM 3256 C C . TYR A 1 420 ? -17.737 0.093 18.730 1.00 11.02 420 TYR A C 1
ATOM 3257 O O . TYR A 1 420 ? -18.166 0.211 17.580 1.00 10.95 420 TYR A O 1
ATOM 3266 N N . VAL A 1 421 ? -16.810 -0.793 19.074 1.00 10.48 421 VAL A N 1
ATOM 3267 C CA . VAL A 1 421 ? -16.277 -1.781 18.140 1.00 10.24 421 VAL A CA 1
ATOM 3268 C C . VAL A 1 421 ? -16.239 -3.135 18.850 1.00 10.08 421 VAL A C 1
ATOM 3269 O O . VAL A 1 421 ? -16.076 -3.194 20.072 1.00 10.11 421 VAL A O 1
ATOM 3273 N N . ILE A 1 422 ? -16.438 -4.214 18.098 1.00 9.99 422 ILE A N 1
ATOM 3274 C CA . ILE A 1 422 ? -16.281 -5.558 18.648 1.00 10.03 422 ILE A CA 1
ATOM 3275 C C . ILE A 1 422 ? -15.313 -6.355 17.787 1.00 9.90 422 ILE A C 1
ATOM 3276 O O . ILE A 1 422 ? -15.567 -6.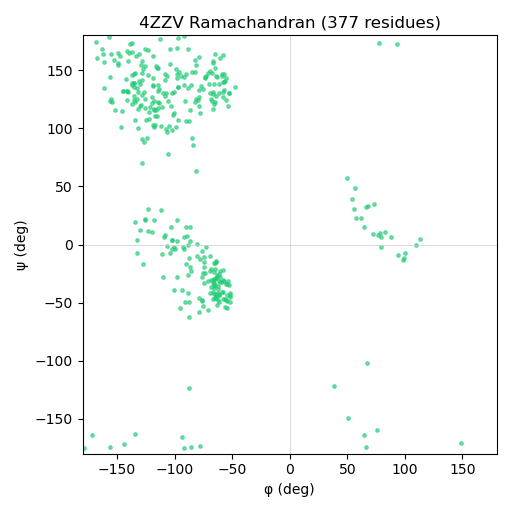573 16.601 1.00 9.79 422 ILE A O 1
ATOM 3281 N N . TYR A 1 423 ? -14.197 -6.761 18.388 1.00 9.75 423 TYR A N 1
ATOM 3282 C CA . TYR A 1 423 ? -13.263 -7.702 17.775 1.00 9.76 423 TYR A CA 1
ATOM 3283 C C . TYR A 1 423 ? -13.576 -9.080 18.324 1.00 9.80 423 TYR A C 1
ATOM 3284 O O . TYR A 1 423 ? -13.785 -9.232 19.527 1.00 10.05 423 TYR A O 1
ATOM 3293 N N . SER A 1 424 ? -13.608 -10.086 17.460 1.00 9.98 424 SER A N 1
ATOM 3294 C CA . SER A 1 424 ? -13.905 -11.435 17.923 1.00 10.27 424 SER A CA 1
ATOM 3295 C C . SER A 1 424 ? -13.215 -12.495 17.082 1.00 10.57 424 SER A C 1
ATOM 3296 O O . SER A 1 424 ? -12.715 -12.212 15.991 1.00 10.62 424 SER A O 1
ATOM 3299 N N . ASN A 1 425 ? -13.179 -13.715 17.614 1.00 10.92 425 ASN A N 1
ATOM 3300 C CA . ASN A 1 425 ? -12.798 -14.896 16.845 1.00 11.43 425 ASN A CA 1
ATOM 3301 C C . ASN A 1 425 ? -11.402 -14.769 16.209 1.00 11.16 425 ASN A C 1
ATOM 3302 O O . ASN A 1 425 ? -11.210 -15.021 15.016 1.00 11.15 425 ASN A O 1
ATOM 3307 N N . ILE A 1 426 ? -10.433 -14.367 17.027 1.00 11.06 426 ILE A N 1
ATOM 3308 C CA . ILE A 1 426 ? -9.046 -14.210 16.587 1.00 11.05 426 ILE A CA 1
ATOM 3309 C C . ILE A 1 426 ? -8.408 -15.572 16.292 1.00 11.28 426 ILE A C 1
ATOM 3310 O O . ILE A 1 426 ? -8.498 -16.502 17.099 1.00 11.28 426 ILE A O 1
ATOM 3315 N N . LYS A 1 427 ? -7.785 -15.683 15.120 1.00 11.35 427 LYS A N 1
ATOM 3316 C CA . LYS A 1 427 ? -7.128 -16.913 14.684 1.00 11.55 427 LYS A CA 1
ATOM 3317 C C . LYS A 1 427 ? -5.764 -16.587 14.096 1.00 11.38 427 LYS A C 1
ATOM 3318 O O . LYS A 1 427 ? -5.629 -15.631 13.328 1.00 11.11 427 LYS A O 1
ATOM 3324 N N . VAL A 1 428 ? -4.756 -17.376 14.467 1.00 11.26 428 VAL A N 1
ATOM 3325 C CA . VAL A 1 428 ? -3.394 -17.217 13.950 1.00 11.52 428 VAL A CA 1
ATOM 3326 C C . VAL A 1 428 ? -2.858 -18.577 13.515 1.00 11.48 428 VAL A C 1
ATOM 3327 O O . VAL A 1 428 ? -2.996 -19.565 14.236 1.00 11.64 428 VAL A O 1
ATOM 3331 N N . GLY A 1 429 ? -2.245 -18.629 12.339 1.00 11.57 429 GLY A N 1
ATOM 3332 C CA . GLY A 1 429 ? -1.632 -19.867 11.875 1.00 12.05 429 GLY A CA 1
ATOM 3333 C C . GLY A 1 429 ? -0.957 -19.717 10.527 1.00 12.31 429 GLY A C 1
ATOM 3334 O O . GLY A 1 429 ? -0.888 -18.608 9.991 1.00 12.27 429 GLY A O 1
ATOM 3335 N N . PRO A 1 430 ? -0.456 -20.834 9.961 1.00 12.62 430 PRO A N 1
ATOM 3336 C CA . PRO A 1 430 ? 0.177 -20.787 8.643 1.00 12.90 430 PRO A CA 1
ATOM 3337 C C . PRO A 1 430 ? -0.764 -20.246 7.570 1.00 13.26 430 PRO A C 1
ATOM 3338 O O . PRO A 1 430 ? -1.979 -20.193 7.767 1.00 13.15 430 PRO A O 1
ATOM 3342 N N . ILE A 1 431 ? -0.193 -19.847 6.441 1.00 13.87 431 ILE A N 1
ATOM 3343 C CA . ILE A 1 431 ? -0.970 -19.338 5.317 1.00 14.67 431 ILE A CA 1
ATOM 3344 C C . ILE A 1 431 ? -2.109 -20.300 4.964 1.00 15.08 431 ILE A C 1
ATOM 3345 O O . ILE A 1 431 ? -1.891 -21.511 4.842 1.00 15.02 431 ILE A O 1
ATOM 3350 N N A ASN A 1 432 ? -3.318 -19.758 4.833 0.50 15.06 432 ASN A N 1
ATOM 3351 N N B ASN A 1 432 ? -3.305 -19.725 4.810 0.50 15.35 432 ASN A N 1
ATOM 3352 C CA A ASN A 1 432 ? -4.507 -20.524 4.435 0.50 15.35 432 ASN A CA 1
ATOM 3353 C CA B ASN A 1 432 ? -4.574 -20.421 4.518 0.50 15.80 432 ASN A CA 1
ATOM 3354 C C A ASN A 1 432 ? -5.153 -21.375 5.549 0.50 15.14 432 ASN A C 1
ATOM 3355 C C B ASN A 1 432 ? -5.025 -21.484 5.515 0.50 15.49 432 ASN A C 1
ATOM 3356 O O A ASN A 1 432 ? -6.160 -22.040 5.306 0.50 15.00 432 ASN A O 1
ATOM 3357 O O B ASN A 1 432 ? -5.763 -22.403 5.161 0.50 15.61 432 ASN A O 1
ATOM 3366 N N . SER A 1 433 ? -4.597 -21.333 6.762 1.00 14.99 433 SER A N 1
ATOM 3367 C CA . SER A 1 433 ? -5.045 -22.209 7.856 1.00 14.56 433 SER A CA 1
ATOM 3368 C C . SER A 1 433 ? -6.268 -21.696 8.622 1.00 14.47 433 SER A C 1
ATOM 3369 O O . SER A 1 433 ? -6.911 -22.461 9.341 1.00 14.28 433 SER A O 1
ATOM 3372 N N . THR A 1 434 ? -6.583 -20.410 8.473 1.00 14.32 434 THR A N 1
ATOM 3373 C CA . THR A 1 434 ? -7.602 -19.758 9.305 1.00 14.39 434 THR A CA 1
ATOM 3374 C C . THR A 1 434 ? -8.942 -19.533 8.601 1.00 15.02 434 THR A C 1
ATOM 3375 O O . THR A 1 434 ? -9.906 -19.102 9.233 1.00 15.12 434 THR A O 1
ATOM 3379 N N . PHE A 1 435 ? -8.985 -19.812 7.299 1.00 15.94 435 PHE A N 1
ATOM 3380 C CA . PHE A 1 435 ? -10.189 -19.626 6.483 1.00 17.20 435 PHE A CA 1
ATOM 3381 C C . PHE A 1 435 ? -10.144 -20.562 5.275 1.00 18.52 435 PHE A C 1
ATOM 3382 O O . PHE A 1 435 ? -9.081 -21.108 4.949 1.00 18.78 435 PHE A O 1
ATOM 3390 N N . SER A 1 436 ? -11.292 -20.747 4.622 1.00 20.72 436 SER A N 1
ATOM 3391 C CA . SER A 1 436 ? -11.422 -21.674 3.490 1.00 22.75 436 SER A CA 1
ATOM 3392 C C . SER A 1 436 ? -12.764 -21.512 2.781 1.00 23.62 436 SER A C 1
ATOM 3393 O O . SER A 1 436 ? -13.283 -20.404 2.648 1.00 24.36 436 SER A O 1
#

Foldseek 3Di:
DAADPADADFAWAKAWEFAFAPRIDIATKTKAFAQLQFFKAFPVDRHGQDDQQAGDCVCPVDWQSVLQTIHTYHDPQCQQFVWDHDYFKIKGAQWHPHVHIDGKTKMFIANDLQFFAWFQQQLKKKKWKKQQLLFDFQKKWFKWKALFDGRLQCPPQPSDPCGVNNNHTDAEQQQAQSDQDHNNIGQNAQKDAAQQDQSRIGGQKGWHAWMFGCWIDHQWKIKGFGKFFLHHGIDIDGALCCAHQRHPHNLNYGIGNPGQMDIPVLLPDRQDGHDPGVPHSNDMKMKMWHFYDDPVSFTFKIFIWIADPNDIHGADFRPPVQQTDRIDGPSNSVSLCVQLVHDSSCVVNPNRNRVSVRSVSTIIIMTMMHGGSRQLCCLAAECAVVLPDDNPRRSGGHTHDYNPHRNCVVCVPVSSRGMMMIGHIYMYRPNRRGD

Secondary structure (DSSP, 8-state):
-B--SS---PPEEEEEEEEETTEEEEEEEEEEE-GGGS-EEETTSS-BSEETTEE-TTT-SSHHHHHHHEEE----HHHHH-EEEETTEEEEESEEESSSEEE-EEEEEEEETTEE-EE--TTEEEEEEEE-TT--TTEEEEEEEE---TTTTGGG-TT--SGGGGT----BTT--S--SEETTEE--TT-EE-TTSTTSEE-SEEEE--EEEEEEE-SS-EEEEEE-BSSSS-EEEEGGGG-STTSSSTTSSSB-SS---B-TTTTT-SSSEETTSSEETTS-EEEEEEEEE-TTS-EEEEEEEEEETTEEEEPPPP-STT---SSEEHHHHHHHHHHHT---HHHHTTHHHHHHHHHHH-EEEEEEEEE-TTTTTHHHHBSSSSTTS-TTSTT---SSB-TT---HHHHHHHTTT-EEEEEEEEEEETTSS--

InterPro domains:
  IPR000254 Cellulose-binding domain [PF00734] (501-529)
  IPR000254 Cellulose-binding domain [PS00562] (505-532)
  IPR000254 Cellulose-binding domain [PS51164] (497-533)
  IPR000254 Cellulose-binding domain [SM00236] (500-533)
  IPR001722 Glycoside hydrolase, family 7 [PF00840] (20-452)
  IPR001722 Glycoside hydrolase, family 7 [PR00734] (42-59)
  IPR001722 Glycoside hydrolase, family 7 [PR00734] (76-95)
  IPR001722 Glycoside hydrolase, family 7 [PR00734] (134-154)
  IPR001722 Glycoside hydrolase, family 7 [PR00734] (154-172)
  IPR001722 Glycoside hydrolase, family 7 [PR00734] (178-194)
  IPR001722 Glycoside hydrolase, family 7 [PR00734] (224-247)
  IPR001722 Glycoside hydrolase, family 7 [PR00734] (296-309)
  IPR001722 Glycoside hydrolase, family 7 [PR00734] (381-400)
  IPR001722 Glycoside hydrolase, family 7 [PR00734] (434-451)
  IPR001722 Glycoside hydrolase, family 7 [PTHR33753] (4-453)
  IPR001722 Glycoside hydrolase, family 7 [cd07999] (26-446)
  IPR013320 Concanavalin A-like lectin/glucanase domain superfamily [SSF49899] (18-452)
  IPR035971 Cellulose-binding domain superfamily [SSF57180] (499-533)
  IPR037019 Glycoside hydrolase family 7, catalytic domain superfamily [G3DSA:2.70.100.10] (18-455)